Protein AF-A0A7C6BMB3-F1 (afdb_monomer)

pLDDT: mean 80.79, std 17.86, range [23.14, 98.81]

Mean predicted aligned error: 20.54 Å

Foldseek 3Di:
DDDDDDDDDDDDDDDDDDDDPPPVPVDQDDQAKKWWDKDKPDPQFDFPTWIWGADPSWIKIWTKTPDPQWAWKAFDDQVVVVVDDPVRTWGFPDDDDDIGITIHTDDDAQFWTWMWTAGNVVRGTDIMTMHTHPVGIDGPDPDDPDDPAPCDDFAKWWWDKDKPDPQFDFPTWIWGADPNWIKIWTKTAQDQFQWKAQAAQVVVVVDDPVRTHGFDADPRGITIDMDTDDDAPDFGWMWTAHPVVRGIHIMTIHTHPVRGDGPPDPQPKAKAKDWDDVPKGKDWPDADLQAQKTKIWIQDLFWAWKDFPLAIWGFPCNPGTGITTDNALEQAKTKMWIWGPPDPDIDIIIMIMGIYRPPDNRVVVVPPPDDDDPDDDDQLDPDDDDWPPWAWDAWDDDDQARQWTWTATPPGWIWIAGSSGAIEIEDEPPDDDDPDGDPRYHYAYPDQQDEEEQVLLCCQLCVQLVNNRSYQEYQDDLVRDPDVVQNVCPVVNSYYYQHHLQDGNVVCCVVSPHQEYEAEPVNVVRVVSVVVCVVVSRYYHYDPLQVRLELLNVLLCSCVSCSNNVRNVSSVVLSVVLVVLLVPDDADLVLAFEEEEWAADPVLWIKGAACSHNVVNLCVSLNYDYQDHPHAPDPDRIHTDHPVVCCVRFQAGLAYEYECLVPPDQQALVSVCVSDVSNCSRPCSVVQRYKYFDNCPSNPSSCSSVQSNQSNCSSVVVDDDDPPHRIGRHHNDDD

Structure (mmCIF, N/CA/C/O backbone):
data_AF-A0A7C6BMB3-F1
#
_entry.id   AF-A0A7C6BMB3-F1
#
loop_
_atom_site.group_PDB
_atom_site.id
_atom_site.type_symbol
_atom_site.label_atom_id
_atom_site.label_alt_id
_atom_site.label_comp_id
_atom_site.label_asym_id
_atom_site.label_entity_id
_atom_site.label_seq_id
_atom_site.pdbx_PDB_ins_code
_atom_site.Cartn_x
_atom_site.Cartn_y
_atom_site.Cartn_z
_atom_site.occupancy
_atom_site.B_iso_or_equiv
_atom_site.auth_seq_id
_atom_site.auth_comp_id
_atom_site.auth_asym_id
_atom_site.auth_atom_id
_atom_site.pdbx_PDB_model_num
ATOM 1 N N . MET A 1 1 ? -28.259 -31.050 83.936 1.00 32.69 1 MET A N 1
ATOM 2 C CA . MET A 1 1 ? -27.665 -31.861 82.839 1.00 32.69 1 MET A CA 1
ATOM 3 C C . MET A 1 1 ? -28.412 -31.561 81.533 1.00 32.69 1 MET A C 1
ATOM 5 O O . MET A 1 1 ? -29.322 -30.747 81.572 1.00 32.69 1 MET A O 1
ATOM 9 N N . LYS A 1 2 ? -27.996 -32.165 80.405 1.00 30.73 2 LYS A N 1
ATOM 10 C CA . LYS A 1 2 ? -28.611 -32.145 79.049 1.00 30.73 2 LYS A CA 1
ATOM 11 C C . LYS A 1 2 ? -30.163 -32.054 79.056 1.00 30.73 2 LYS A C 1
ATOM 13 O O . LYS A 1 2 ? -30.756 -32.706 79.904 1.00 30.73 2 LYS A O 1
ATOM 18 N N . ARG A 1 3 ? -30.868 -31.395 78.116 1.00 31.42 3 ARG A N 1
ATOM 19 C CA . ARG A 1 3 ? -30.521 -30.586 76.909 1.00 31.42 3 ARG A CA 1
ATOM 20 C C . ARG A 1 3 ? -31.785 -29.757 76.495 1.00 31.42 3 ARG A C 1
ATOM 22 O O . ARG A 1 3 ? -32.876 -30.196 76.823 1.00 31.42 3 ARG A O 1
ATOM 29 N N . ILE A 1 4 ? -31.679 -28.507 75.999 1.00 36.28 4 ILE A N 1
ATOM 30 C CA . ILE A 1 4 ? -31.835 -28.087 74.566 1.00 36.28 4 ILE A CA 1
ATOM 31 C C . ILE A 1 4 ? -33.203 -28.538 73.970 1.00 36.28 4 ILE A C 1
ATOM 33 O O . ILE A 1 4 ? -33.418 -29.740 73.905 1.00 36.28 4 ILE A O 1
ATOM 37 N N . ILE A 1 5 ? -34.157 -27.688 73.527 1.00 36.94 5 ILE A N 1
ATOM 38 C CA . ILE A 1 5 ? -34.093 -26.324 72.933 1.00 36.94 5 ILE A CA 1
ATOM 39 C C . ILE A 1 5 ? -35.246 -25.369 73.364 1.00 36.94 5 ILE A C 1
ATOM 41 O O . ILE A 1 5 ? -36.368 -25.799 73.607 1.00 36.94 5 ILE A O 1
ATOM 45 N N . SER A 1 6 ? -34.878 -24.080 73.421 1.00 30.98 6 SER A N 1
ATOM 46 C CA . SER A 1 6 ? -35.561 -22.768 73.273 1.00 30.98 6 SER A CA 1
ATOM 47 C C . SER A 1 6 ? -37.011 -22.692 72.727 1.00 30.98 6 SER A C 1
ATOM 49 O O . SER A 1 6 ? -37.382 -23.518 71.904 1.00 30.98 6 SER A O 1
ATOM 51 N N . LEU A 1 7 ? -37.907 -21.763 73.139 1.00 31.19 7 LEU A N 1
ATOM 52 C CA . LEU A 1 7 ? -37.835 -20.279 73.350 1.00 31.19 7 LEU A CA 1
ATOM 53 C C . LEU A 1 7 ? -37.748 -19.465 72.032 1.00 31.19 7 LEU A C 1
ATOM 55 O O . LEU A 1 7 ? -37.130 -19.958 71.096 1.00 31.19 7 LEU A O 1
ATOM 59 N N . PHE A 1 8 ? -38.266 -18.231 71.861 1.00 32.03 8 PHE A N 1
ATOM 60 C CA . PHE A 1 8 ? -39.056 -17.250 72.668 1.00 32.03 8 PHE A CA 1
ATOM 61 C C . PHE A 1 8 ? -40.354 -16.910 71.853 1.00 32.03 8 PHE A C 1
ATOM 63 O O . PHE A 1 8 ? -40.307 -16.989 70.631 1.00 32.03 8 PHE A O 1
ATOM 70 N N . ILE A 1 9 ? -41.577 -16.716 72.385 1.00 29.25 9 ILE A N 1
ATOM 71 C CA . ILE A 1 9 ? -42.137 -15.637 73.251 1.00 29.25 9 ILE A CA 1
ATOM 72 C C . ILE A 1 9 ? -42.203 -14.239 72.577 1.00 29.25 9 ILE A C 1
ATOM 74 O O . ILE A 1 9 ? -41.227 -13.860 71.946 1.00 29.25 9 ILE A O 1
ATOM 78 N N . VAL A 1 10 ? -43.212 -13.359 72.778 1.00 26.11 10 VAL A N 1
ATOM 79 C CA . VAL A 1 10 ? -44.688 -13.471 73.000 1.00 26.11 10 VAL A CA 1
ATOM 80 C C . VAL A 1 10 ? -45.307 -12.042 73.040 1.00 26.11 10 VAL A C 1
ATOM 82 O O . VAL A 1 10 ? -44.681 -11.158 73.618 1.00 26.11 10 VAL A O 1
ATOM 85 N N . LEU A 1 11 ? -46.541 -11.831 72.530 1.00 26.58 11 LEU A N 1
ATOM 86 C CA . LEU A 1 11 ? -47.339 -10.565 72.624 1.00 26.58 11 LEU A CA 1
ATOM 87 C C . LEU A 1 11 ? -46.630 -9.308 72.010 1.00 26.58 11 LEU A C 1
ATOM 89 O O . LEU A 1 11 ? -45.660 -9.503 71.288 1.00 26.58 11 LEU A O 1
ATOM 93 N N . THR A 1 12 ? -47.033 -8.016 72.074 1.00 26.86 12 THR A N 1
ATOM 94 C CA . THR A 1 12 ? -48.081 -7.156 72.730 1.00 26.86 12 THR A CA 1
ATOM 95 C C . THR A 1 12 ? -48.131 -5.811 71.922 1.00 26.86 12 THR A C 1
ATOM 97 O O . THR A 1 12 ? -47.086 -5.457 71.390 1.00 26.86 12 THR A O 1
ATOM 100 N N . ILE A 1 13 ? -49.168 -4.948 71.806 1.00 28.86 13 ILE A N 1
ATOM 101 C CA . ILE A 1 13 ? -50.623 -4.968 72.113 1.00 28.86 13 ILE A CA 1
ATOM 102 C C . ILE A 1 13 ? -51.363 -3.743 71.460 1.00 28.86 13 ILE A C 1
ATOM 104 O O . ILE A 1 13 ? -50.734 -2.712 71.270 1.00 28.86 13 ILE A O 1
ATOM 108 N N . LEU A 1 14 ? -52.690 -3.836 71.218 1.00 26.83 14 LEU A N 1
ATOM 109 C CA . LEU A 1 14 ? -53.714 -2.768 70.964 1.00 26.83 14 LEU A CA 1
ATOM 110 C C . LEU A 1 14 ? -53.643 -1.746 69.771 1.00 26.83 14 LEU A C 1
ATOM 112 O O . LEU A 1 14 ? -52.662 -1.055 69.555 1.00 26.83 14 LEU A O 1
ATOM 116 N N . PHE A 1 15 ? -54.848 -1.512 69.206 1.00 26.25 15 PHE A N 1
ATOM 117 C CA . PHE A 1 15 ? -55.476 -0.239 68.745 1.00 26.25 15 PHE A CA 1
ATOM 118 C C . PHE A 1 15 ? -55.151 0.479 67.411 1.00 26.25 15 PHE A C 1
ATOM 120 O O . PHE A 1 15 ? -54.058 0.984 67.195 1.00 26.25 15 PHE A O 1
ATOM 127 N N . SER A 1 16 ? -56.256 0.790 66.699 1.00 23.80 16 SER A N 1
ATOM 128 C CA . SER A 1 16 ? -56.461 1.915 65.752 1.00 23.80 16 SER A CA 1
ATOM 129 C C . SER A 1 16 ? -55.658 1.861 64.430 1.00 23.80 16 SER A C 1
ATOM 131 O O . SER A 1 16 ? -54.576 1.302 64.388 1.00 23.80 16 SER A O 1
ATOM 133 N N . LEU A 1 17 ? -56.114 2.366 63.278 1.00 26.75 17 LEU A N 1
ATOM 134 C CA . LEU A 1 17 ? -57.268 3.207 62.919 1.00 26.75 17 LEU A CA 1
ATOM 135 C C . LEU A 1 17 ? -58.179 2.510 61.882 1.00 26.75 17 LEU A C 1
ATOM 137 O O . LEU A 1 17 ? -57.882 1.416 61.411 1.00 26.75 17 LEU A O 1
ATOM 141 N N . GLY A 1 18 ? -59.308 3.133 61.531 1.00 30.89 18 GLY A N 1
ATOM 142 C CA . GLY A 1 18 ? -60.231 2.575 60.541 1.00 30.89 18 GLY A CA 1
ATOM 143 C C . GLY A 1 18 ? -59.732 2.717 59.101 1.00 30.89 18 GLY A C 1
ATOM 144 O O . GLY A 1 18 ? -59.406 3.819 58.666 1.00 30.89 18 GLY A O 1
ATOM 145 N N . THR A 1 19 ? -59.790 1.631 58.330 1.00 29.19 19 THR A N 1
ATOM 146 C CA . THR A 1 19 ? -60.031 1.727 56.889 1.00 29.19 19 THR A CA 1
ATOM 147 C C . THR A 1 19 ? -61.533 1.837 56.672 1.00 29.19 19 THR A C 1
ATOM 149 O O . THR A 1 19 ? -62.302 0.913 56.938 1.00 29.19 19 THR A O 1
ATOM 152 N N . SER A 1 20 ? -61.968 3.012 56.226 1.00 31.09 20 SER A N 1
ATOM 153 C CA . SER A 1 20 ? -63.324 3.214 55.734 1.00 31.09 20 SER A CA 1
ATOM 154 C C . SER A 1 20 ? -63.615 2.236 54.597 1.00 31.09 20 SER A C 1
ATOM 156 O O . SER A 1 20 ? -62.759 1.955 53.758 1.00 31.09 20 SER A O 1
ATOM 158 N N . SER A 1 21 ? -64.858 1.762 54.526 1.00 38.09 21 SER A N 1
ATOM 159 C CA . SER A 1 21 ? -65.383 1.168 53.304 1.00 38.09 21 SER A CA 1
ATOM 160 C C . SER A 1 21 ? -65.522 2.271 52.254 1.00 38.09 21 SER A C 1
ATOM 162 O O . SER A 1 21 ? -66.601 2.847 52.085 1.00 38.09 21 SER A O 1
ATOM 164 N N . SER A 1 22 ? -64.435 2.584 51.547 1.00 31.59 22 SER A N 1
ATOM 165 C CA . SER A 1 22 ? -64.579 3.187 50.235 1.00 31.59 22 SER A CA 1
ATOM 166 C C . SER A 1 22 ? -65.391 2.204 49.398 1.00 31.59 22 SER A C 1
ATOM 168 O O . SER A 1 22 ? -64.948 1.101 49.072 1.00 31.59 22 SER A O 1
ATOM 170 N N . LEU A 1 23 ? -66.601 2.616 49.013 1.00 34.31 23 LEU A N 1
ATOM 171 C CA . LEU A 1 23 ? -67.052 2.217 47.692 1.00 34.31 23 LEU A CA 1
ATOM 172 C C . LEU A 1 23 ? -65.936 2.691 46.767 1.00 34.31 23 LEU A C 1
ATOM 174 O O . LEU A 1 23 ? -65.651 3.889 46.727 1.00 34.31 23 LEU A O 1
ATOM 178 N N . ALA A 1 24 ? -65.289 1.765 46.064 1.00 34.16 24 ALA A N 1
ATOM 179 C CA . ALA A 1 24 ? -64.511 2.137 44.901 1.00 34.16 24 ALA A CA 1
ATOM 180 C C . ALA A 1 24 ? -65.512 2.743 43.911 1.00 34.16 24 ALA A C 1
ATOM 182 O O . ALA A 1 24 ? -66.200 2.022 43.185 1.00 34.16 24 ALA A O 1
ATOM 183 N N . THR A 1 25 ? -65.661 4.070 43.958 1.00 38.50 25 THR A N 1
ATOM 184 C CA . THR A 1 25 ? -66.314 4.858 42.918 1.00 38.50 25 THR A CA 1
ATOM 185 C C . THR A 1 25 ? -65.591 4.495 41.643 1.00 38.50 25 THR A C 1
ATOM 187 O O . THR A 1 25 ? -64.439 4.886 41.472 1.00 38.50 25 THR A O 1
ATOM 190 N N . GLN A 1 26 ? -66.222 3.639 40.838 1.00 51.94 26 GLN A N 1
ATOM 191 C CA . GLN A 1 26 ? -65.583 2.999 39.700 1.00 51.94 26 GLN A CA 1
ATOM 192 C C . GLN A 1 26 ? -65.244 4.104 38.708 1.00 51.94 26 GLN A C 1
ATOM 194 O O . GLN A 1 26 ? -66.130 4.623 38.030 1.00 51.94 26 GLN A O 1
ATOM 199 N N . GLN A 1 27 ? -63.987 4.540 38.761 1.00 59.84 27 GLN A N 1
ATOM 200 C CA . GLN A 1 27 ? -63.554 5.791 38.174 1.00 59.84 27 GLN A CA 1
ATOM 201 C C . GLN A 1 27 ? -63.644 5.621 36.665 1.00 59.84 27 GLN A C 1
ATOM 203 O O . GLN A 1 27 ? -62.890 4.849 36.073 1.00 59.84 27 GLN A O 1
ATOM 208 N N . VAL A 1 28 ? -64.642 6.277 36.069 1.00 65.25 28 VAL A N 1
ATOM 209 C CA . VAL A 1 28 ? -64.733 6.395 34.615 1.00 65.25 28 VAL A CA 1
ATOM 210 C C . VAL A 1 28 ? -63.390 6.977 34.166 1.00 65.25 28 VAL A C 1
ATOM 212 O O . VAL A 1 28 ? -62.941 7.936 34.805 1.00 65.25 28 VAL A O 1
ATOM 215 N N . PRO A 1 29 ? -62.718 6.391 33.157 1.00 70.00 29 PRO A N 1
ATOM 216 C CA . PRO A 1 29 ? -61.463 6.942 32.668 1.00 70.00 29 PRO A CA 1
ATOM 217 C C . PRO A 1 29 ? -61.650 8.402 32.254 1.00 70.00 29 PRO A C 1
ATOM 219 O O . PRO A 1 29 ? -62.771 8.843 31.988 1.00 70.00 29 PRO A O 1
ATOM 222 N N . GLU A 1 30 ? -60.559 9.155 32.217 1.00 72.69 30 GLU A N 1
ATOM 223 C CA . GLU A 1 30 ? -60.610 10.533 31.736 1.00 72.69 30 GLU A CA 1
ATOM 224 C C . GLU A 1 30 ? -61.002 10.566 30.245 1.00 72.69 30 GLU A C 1
ATOM 226 O O . GLU A 1 30 ? -61.014 9.541 29.558 1.00 72.69 30 GLU A O 1
ATOM 231 N N . ASP A 1 31 ? -61.402 11.735 29.744 1.00 72.75 31 ASP A N 1
ATOM 232 C CA . ASP A 1 31 ? -61.789 11.870 28.339 1.00 72.75 31 ASP A CA 1
ATOM 233 C C . ASP A 1 31 ? -60.580 11.558 27.439 1.00 72.75 31 ASP A C 1
ATOM 235 O O . ASP A 1 31 ? -59.529 12.187 27.544 1.00 72.75 31 ASP A O 1
ATOM 239 N N . GLY A 1 32 ? -60.723 10.568 26.557 1.00 63.53 32 GLY A N 1
ATOM 240 C CA . GLY A 1 32 ? -59.590 9.933 25.892 1.00 63.53 32 GLY A CA 1
ATOM 241 C C . GLY A 1 32 ? -59.992 8.788 24.964 1.00 63.53 32 GLY A C 1
ATOM 242 O O . GLY A 1 32 ? -61.173 8.467 24.792 1.00 63.53 32 GLY A O 1
ATOM 243 N N . LEU A 1 33 ? -58.994 8.159 24.351 1.00 67.38 33 LEU A N 1
ATOM 244 C CA . LEU A 1 33 ? -59.132 6.881 23.655 1.00 67.38 33 LEU A CA 1
ATOM 245 C C . LEU A 1 33 ? -58.235 5.864 24.370 1.00 67.38 33 LEU A C 1
ATOM 247 O O . LEU A 1 33 ? -57.186 6.229 24.888 1.00 67.38 33 LEU A O 1
ATOM 251 N N . TYR A 1 34 ? -58.658 4.605 24.452 1.00 76.25 34 TYR A N 1
ATOM 252 C CA . TYR A 1 34 ? -57.933 3.566 25.186 1.00 76.25 34 TYR A CA 1
ATOM 253 C C . TYR A 1 34 ? -58.026 2.220 24.468 1.00 76.25 34 TYR A C 1
ATOM 255 O O . TYR A 1 34 ? -59.109 1.867 24.009 1.00 76.25 34 TYR A O 1
ATOM 263 N N . SER A 1 35 ? -56.967 1.415 24.423 1.00 76.56 35 SER A N 1
ATOM 264 C CA . SER A 1 35 ? -57.102 -0.018 24.144 1.00 76.56 35 SER A CA 1
ATOM 265 C C . SER A 1 35 ? -57.599 -0.726 25.403 1.00 76.56 35 SER A C 1
ATOM 267 O O . SER A 1 35 ? -57.238 -0.370 26.528 1.00 76.56 35 SER A O 1
ATOM 269 N N . ILE A 1 36 ? -58.489 -1.709 25.230 1.00 82.94 36 ILE A N 1
ATOM 270 C CA . ILE A 1 36 ? -59.087 -2.438 26.353 1.00 82.94 36 ILE A CA 1
ATOM 271 C C . ILE A 1 36 ? -59.323 -3.916 26.025 1.00 82.94 36 ILE A C 1
ATOM 273 O O . ILE A 1 36 ? -59.853 -4.285 24.975 1.00 82.94 36 ILE A O 1
ATOM 277 N N . GLY A 1 37 ? -58.971 -4.791 26.965 1.00 83.00 37 GLY A N 1
ATOM 278 C CA . GLY A 1 37 ? -59.307 -6.208 26.915 1.00 83.00 37 GLY A CA 1
ATOM 279 C C . GLY A 1 37 ? -60.799 -6.437 27.162 1.00 83.00 37 GLY A C 1
ATOM 280 O O . GLY A 1 37 ? -61.356 -5.978 28.161 1.00 83.00 37 GLY A O 1
ATOM 281 N N . VAL A 1 38 ? -61.449 -7.192 26.272 1.00 88.56 38 VAL A N 1
ATOM 282 C CA . VAL A 1 38 ? -62.879 -7.523 26.380 1.00 88.56 38 VAL A CA 1
ATOM 283 C C . VAL A 1 38 ? -63.076 -9.029 26.413 1.00 88.56 38 VAL A C 1
ATOM 285 O O . VAL A 1 38 ? -62.710 -9.740 25.476 1.00 88.56 38 VAL A O 1
ATOM 288 N N . HIS A 1 39 ? -63.705 -9.524 27.477 1.00 89.00 39 HIS A N 1
ATOM 289 C CA . HIS A 1 39 ? -64.148 -10.911 27.550 1.00 89.00 39 HIS A CA 1
ATOM 290 C C . HIS A 1 39 ? -65.574 -11.035 27.001 1.00 89.00 39 HIS A C 1
ATOM 292 O O . HIS A 1 39 ? -66.431 -10.222 27.335 1.00 89.00 39 HIS A O 1
ATOM 298 N N . SER A 1 40 ? -65.851 -12.059 26.188 1.00 91.12 40 SER A N 1
ATOM 299 C CA . SER A 1 40 ? -67.199 -12.340 25.674 1.00 91.12 40 SER A CA 1
ATOM 300 C C . SER A 1 40 ? -67.718 -13.679 26.185 1.00 91.12 40 SER A C 1
ATOM 302 O O . SER A 1 40 ? -66.999 -14.678 26.152 1.00 91.12 40 SER A O 1
ATOM 304 N N . SER A 1 41 ? -68.996 -13.732 26.567 1.00 87.62 41 SER A N 1
ATOM 305 C CA . SER A 1 41 ? -69.677 -14.969 26.972 1.00 87.62 41 SER A CA 1
ATOM 306 C C . SER A 1 41 ? -69.816 -16.017 25.855 1.00 87.62 41 SER A C 1
ATOM 308 O O . SER A 1 41 ? -70.237 -17.143 26.119 1.00 87.62 41 SER A O 1
ATOM 310 N N . SER A 1 42 ? -69.449 -15.698 24.605 1.00 82.75 42 SER A N 1
ATOM 311 C CA . SER A 1 42 ? -69.482 -16.649 23.490 1.00 82.75 42 SER A CA 1
ATOM 312 C C . SER A 1 42 ? -68.189 -16.662 22.679 1.00 82.75 42 SER A C 1
ATOM 314 O O . SER A 1 42 ? -67.860 -15.701 21.990 1.00 82.75 42 SER A O 1
ATOM 316 N N . LYS A 1 43 ? -67.526 -17.826 22.624 1.00 75.62 43 LYS A N 1
ATOM 317 C CA . LYS A 1 43 ? -66.359 -18.075 21.750 1.00 75.62 43 LYS A CA 1
ATOM 318 C C . LYS A 1 43 ? -66.659 -17.897 20.248 1.00 75.62 43 LYS A C 1
ATOM 320 O O . LYS A 1 43 ? -65.730 -17.772 19.458 1.00 75.62 43 LYS A O 1
ATOM 325 N N . MET A 1 44 ? -67.938 -17.873 19.849 1.00 76.31 44 MET A N 1
ATOM 326 C CA . MET A 1 44 ? -68.374 -17.580 18.473 1.00 76.31 44 MET A CA 1
ATOM 327 C C . MET A 1 44 ? -68.551 -16.078 18.186 1.00 76.31 44 MET A C 1
ATOM 329 O O . MET A 1 44 ? -68.710 -15.698 17.029 1.00 76.31 44 MET A O 1
ATOM 333 N N . PHE A 1 45 ? -68.499 -15.222 19.209 1.00 84.38 45 PHE A N 1
ATOM 334 C CA . PHE A 1 45 ? -68.500 -13.763 19.092 1.00 84.38 45 PHE A CA 1
ATOM 335 C C . PHE A 1 45 ? -67.096 -13.230 19.405 1.00 84.38 45 PHE A C 1
ATOM 337 O O . PHE A 1 45 ? -66.857 -12.532 20.388 1.00 84.38 45 PHE A O 1
ATOM 344 N N . ARG A 1 46 ? -66.125 -13.652 18.588 1.00 82.31 46 ARG A N 1
ATOM 345 C CA . ARG A 1 46 ? -64.715 -13.323 18.796 1.00 82.31 46 ARG A CA 1
ATOM 346 C C . ARG A 1 46 ? -64.436 -11.874 18.398 1.00 82.31 46 ARG A C 1
ATOM 348 O O . ARG A 1 46 ? -64.304 -11.560 17.215 1.00 82.31 46 ARG A O 1
ATOM 355 N N . ILE A 1 47 ? -64.307 -11.027 19.411 1.00 86.88 47 ILE A N 1
ATOM 356 C CA . ILE A 1 47 ? -63.665 -9.716 19.318 1.00 86.88 47 ILE A CA 1
ATOM 357 C C . ILE A 1 47 ? -62.155 -9.952 19.131 1.00 86.88 47 ILE A C 1
ATOM 359 O O . ILE A 1 47 ? -61.585 -10.845 19.764 1.00 86.88 47 ILE A O 1
ATOM 363 N N . THR A 1 48 ? -61.519 -9.213 18.224 1.00 80.06 48 THR A N 1
ATOM 364 C CA . THR A 1 48 ? -60.070 -9.288 17.936 1.00 80.06 48 THR A CA 1
ATOM 365 C C . THR A 1 48 ? -59.314 -8.023 18.309 1.00 80.06 48 THR A C 1
ATOM 367 O O . THR A 1 48 ? -58.121 -8.109 18.565 1.00 80.06 48 THR A O 1
ATOM 370 N N . ASN A 1 49 ? -59.998 -6.881 18.374 1.00 79.44 49 ASN A N 1
ATOM 371 C CA . ASN A 1 49 ? -59.504 -5.656 18.996 1.00 79.44 49 ASN A CA 1
ATOM 372 C C . ASN A 1 49 ? -60.701 -4.881 19.578 1.00 79.44 49 ASN A C 1
ATOM 374 O O . ASN A 1 49 ? -61.819 -4.997 19.064 1.00 79.44 49 ASN A O 1
ATOM 378 N N . CYS A 1 50 ? -60.480 -4.099 20.629 1.00 82.75 50 CYS A N 1
ATOM 379 C CA . CYS A 1 50 ? -61.450 -3.151 21.156 1.00 82.75 50 CYS A CA 1
ATOM 380 C C . CYS A 1 50 ? -60.742 -1.879 21.614 1.00 82.75 50 CYS A C 1
ATOM 382 O O . CYS A 1 50 ? -59.861 -1.935 22.472 1.00 82.75 50 CYS A O 1
ATOM 384 N N . LEU A 1 51 ? -61.206 -0.740 21.105 1.00 81.50 51 LEU A N 1
ATOM 385 C CA . LEU A 1 51 ? -60.881 0.564 21.674 1.00 81.50 51 LEU A CA 1
ATOM 386 C C . LEU A 1 51 ? -62.061 1.063 22.515 1.00 81.50 51 LEU A C 1
ATOM 388 O O . LEU A 1 51 ? -63.215 0.784 22.195 1.00 81.50 51 LEU A O 1
ATOM 392 N N . LEU A 1 52 ? -61.793 1.798 23.584 1.00 82.19 52 LEU A N 1
ATOM 393 C CA . LEU A 1 52 ? -62.767 2.497 24.405 1.00 82.19 52 LEU A CA 1
ATOM 394 C C . LEU A 1 52 ? -62.574 3.996 24.198 1.00 82.19 52 LEU A C 1
ATOM 396 O O . LEU A 1 52 ? -61.565 4.557 24.612 1.00 82.19 52 LEU A O 1
ATOM 400 N N . GLN A 1 53 ? -63.543 4.645 23.564 1.00 78.75 53 GLN A N 1
ATOM 401 C CA . GLN A 1 53 ? -63.601 6.099 23.491 1.00 78.75 53 GLN A CA 1
ATOM 402 C C . GLN A 1 53 ? -64.376 6.621 24.702 1.00 78.75 53 GLN A C 1
ATOM 404 O O . GLN A 1 53 ? -65.514 6.199 24.925 1.00 78.75 53 GLN A O 1
ATOM 409 N N . VAL A 1 54 ? -63.787 7.543 25.458 1.00 78.00 54 VAL A N 1
ATOM 410 C CA . VAL A 1 54 ? -64.448 8.253 26.558 1.00 78.00 54 VAL A CA 1
ATOM 411 C C . VAL A 1 54 ? -64.538 9.731 26.201 1.00 78.00 54 VAL A C 1
ATOM 413 O O . VAL A 1 54 ? -63.542 10.343 25.825 1.00 78.00 54 VAL A O 1
ATOM 416 N N . GLN A 1 55 ? -65.743 10.297 26.254 1.00 66.00 55 GLN A N 1
ATOM 417 C CA . GLN A 1 55 ? -65.965 11.714 25.972 1.00 66.00 55 GLN A CA 1
ATOM 418 C C . GLN A 1 55 ? -67.121 12.265 26.811 1.00 66.00 55 GLN A C 1
ATOM 420 O O . GLN A 1 55 ? -68.232 11.729 26.796 1.00 66.00 55 GLN A O 1
ATOM 425 N N . GLN A 1 56 ? -66.862 13.348 27.537 1.00 70.19 56 GLN A N 1
ATOM 426 C CA . GLN A 1 56 ? -67.719 13.945 28.559 1.00 70.19 56 GLN A CA 1
ATOM 427 C C . GLN A 1 56 ? -68.255 12.889 29.540 1.00 70.19 56 GLN A C 1
ATOM 429 O O . GLN A 1 56 ? -69.448 12.856 29.855 1.00 70.19 56 GLN A O 1
ATOM 434 N N . GLY A 1 57 ? -67.377 11.970 29.962 1.00 69.06 57 GLY A N 1
ATOM 435 C CA . GLY A 1 57 ? -67.705 10.845 30.848 1.00 69.06 57 GLY A CA 1
ATOM 436 C C . GLY A 1 57 ? -68.618 9.765 30.244 1.00 69.06 57 GLY A C 1
ATOM 437 O O . GLY A 1 57 ? -69.081 8.884 30.968 1.00 69.06 57 GLY A O 1
ATOM 438 N N . LYS A 1 58 ? -68.904 9.802 28.934 1.00 77.12 58 LYS A N 1
ATOM 439 C CA . LYS A 1 58 ? -69.656 8.755 28.218 1.00 77.12 58 LYS A CA 1
ATOM 440 C C . LYS A 1 58 ? -68.690 7.807 27.524 1.00 77.12 58 LYS A C 1
ATOM 442 O O . LYS A 1 58 ? -67.813 8.252 26.791 1.00 77.12 58 LYS A O 1
ATOM 447 N N . MET A 1 59 ? -68.890 6.504 27.706 1.00 87.50 59 MET A N 1
ATOM 448 C CA . MET A 1 59 ? -68.021 5.462 27.161 1.00 87.50 59 MET A CA 1
ATOM 449 C C . MET A 1 59 ? -68.634 4.800 25.917 1.00 87.50 59 MET A C 1
ATOM 451 O O . MET A 1 59 ? -69.805 4.419 25.912 1.00 87.50 59 MET A O 1
ATOM 455 N N . THR A 1 60 ? -67.838 4.622 24.863 1.00 88.25 60 THR A N 1
ATOM 456 C CA . THR A 1 60 ? -68.219 3.916 23.627 1.00 88.25 60 THR A CA 1
ATOM 457 C C . THR A 1 60 ? -67.139 2.911 23.243 1.00 88.25 60 THR A C 1
ATOM 459 O O . THR A 1 60 ? -65.997 3.284 22.985 1.00 88.25 60 THR A O 1
ATOM 462 N N . ALA A 1 61 ? -67.503 1.633 23.182 1.00 88.25 61 ALA A N 1
ATOM 463 C CA . ALA A 1 61 ? -66.620 0.547 22.783 1.00 88.25 61 ALA A CA 1
ATOM 464 C C . ALA A 1 61 ? -66.632 0.349 21.260 1.00 88.25 61 ALA A C 1
ATOM 466 O O . ALA A 1 61 ? -67.679 0.092 20.664 1.00 88.25 61 ALA A O 1
ATOM 467 N N . ILE A 1 62 ? -65.460 0.429 20.638 1.00 87.75 62 ILE A N 1
ATOM 468 C CA . ILE A 1 62 ? -65.212 0.225 19.210 1.00 87.75 62 ILE A CA 1
ATOM 469 C C . ILE A 1 62 ? -64.804 -1.243 19.001 1.00 87.75 62 ILE A C 1
ATOM 471 O O . ILE A 1 62 ? -63.628 -1.601 19.051 1.00 87.75 62 ILE A O 1
ATOM 475 N N . LEU A 1 63 ? -65.797 -2.118 18.831 1.00 87.12 63 LEU A N 1
ATOM 476 C CA . LEU A 1 63 ? -65.646 -3.574 18.784 1.00 87.12 63 LEU A CA 1
ATOM 477 C C . LEU A 1 63 ? -65.268 -4.068 17.385 1.00 87.12 63 LEU A C 1
ATOM 479 O O . LEU A 1 63 ? -66.113 -4.096 16.489 1.00 87.12 63 LEU A O 1
ATOM 483 N N . THR A 1 64 ? -64.037 -4.552 17.219 1.00 85.19 64 THR A N 1
ATOM 484 C CA . THR A 1 64 ? -63.569 -5.217 15.992 1.00 85.19 64 THR A CA 1
ATOM 485 C C . THR A 1 64 ? -63.825 -6.726 16.078 1.00 85.19 64 THR A C 1
ATOM 487 O O . THR A 1 64 ? -63.272 -7.391 16.956 1.00 85.19 64 THR A O 1
ATOM 490 N N . LEU A 1 65 ? -64.635 -7.298 15.178 1.00 82.38 65 LEU A N 1
ATOM 491 C CA . LEU A 1 65 ? -65.016 -8.720 15.182 1.00 82.38 65 LEU A CA 1
ATOM 492 C C . LEU A 1 65 ? -64.302 -9.545 14.101 1.00 82.38 65 LEU A C 1
ATOM 494 O O . LEU A 1 65 ? -64.231 -9.152 12.937 1.00 82.38 65 LEU A O 1
ATOM 498 N N . SER A 1 66 ? -63.925 -10.784 14.435 1.00 76.38 66 SER A N 1
ATOM 499 C CA . SER A 1 66 ? -63.306 -11.737 13.494 1.00 76.38 66 SER A CA 1
ATOM 500 C C . SER A 1 66 ? -64.280 -12.359 12.474 1.00 76.38 66 SER A C 1
ATOM 502 O O . SER A 1 66 ? -63.935 -13.345 11.818 1.00 76.38 66 SER A O 1
ATOM 504 N N . SER A 1 67 ? -65.533 -11.896 12.400 1.00 74.88 67 SER A N 1
ATOM 505 C CA . SER A 1 67 ? -66.607 -12.572 11.663 1.00 74.88 67 SER A CA 1
ATOM 506 C C . SER A 1 67 ? -67.631 -11.589 11.101 1.00 74.88 67 SER A C 1
ATOM 508 O O . SER A 1 67 ? -68.432 -11.015 11.838 1.00 74.88 67 SER A O 1
ATOM 510 N N . LYS A 1 68 ? -67.690 -11.494 9.767 1.00 80.12 68 LYS A N 1
ATOM 511 C CA . LYS A 1 68 ? -68.676 -10.688 9.020 1.00 80.12 68 LYS A CA 1
ATOM 512 C C . LYS A 1 68 ? -70.118 -11.236 9.077 1.00 80.12 68 LYS A C 1
ATOM 514 O O . LYS A 1 68 ? -71.025 -10.686 8.455 1.00 80.12 68 LYS A O 1
ATOM 519 N N . ASN A 1 69 ? -70.339 -12.336 9.806 1.00 81.69 69 ASN A N 1
ATOM 520 C CA . ASN A 1 69 ? -71.641 -12.999 9.946 1.00 81.69 69 ASN A CA 1
ATOM 521 C C . ASN A 1 69 ? -72.573 -12.323 10.964 1.00 81.69 69 ASN A C 1
ATOM 523 O O . ASN A 1 69 ? -73.714 -12.765 11.110 1.00 81.69 69 ASN A O 1
ATOM 527 N N . TYR A 1 70 ? -72.112 -11.287 11.667 1.00 85.81 70 TYR A N 1
ATOM 528 C CA . TYR A 1 70 ? -72.954 -10.413 12.483 1.00 85.81 70 TYR A CA 1
ATOM 529 C C . TYR A 1 70 ? -73.280 -9.143 11.691 1.00 85.81 70 TYR A C 1
ATOM 531 O O . TYR A 1 70 ? -72.406 -8.582 11.037 1.00 85.81 70 TYR A O 1
ATOM 539 N N . GLY A 1 71 ? -74.553 -8.749 11.659 1.00 83.12 71 GLY A N 1
ATOM 540 C CA . GLY A 1 71 ? -75.045 -7.655 10.813 1.00 83.12 71 GLY A CA 1
ATOM 541 C C . GLY A 1 71 ? -75.435 -6.394 11.558 1.00 83.12 71 GLY A C 1
ATOM 542 O O . GLY A 1 71 ? -75.299 -5.317 10.991 1.00 83.12 71 GLY A O 1
ATOM 543 N N . TYR A 1 72 ? -75.875 -6.542 12.803 1.00 91.06 72 TYR A N 1
ATOM 544 C CA . TYR A 1 72 ? -76.201 -5.448 13.706 1.00 91.06 72 TYR A CA 1
ATOM 545 C C . TYR A 1 72 ? -75.873 -5.868 15.136 1.00 91.06 72 TYR A C 1
ATOM 547 O O . TYR A 1 72 ? -75.985 -7.055 15.465 1.00 91.06 72 TYR A O 1
ATOM 555 N N . LEU A 1 73 ? -75.510 -4.905 15.977 1.00 93.81 73 LEU A N 1
ATOM 556 C CA . LEU A 1 73 ? -75.496 -5.050 17.433 1.00 93.81 73 LEU A CA 1
ATOM 557 C C . LEU A 1 73 ? -76.579 -4.156 18.048 1.00 93.81 73 LEU A C 1
ATOM 559 O O . LEU A 1 73 ? -77.018 -3.186 17.431 1.00 93.81 73 LEU A O 1
ATOM 563 N N . TYR A 1 74 ? -77.001 -4.464 19.267 1.00 93.50 74 TYR A N 1
ATOM 564 C CA . TYR A 1 74 ? -77.892 -3.614 20.052 1.00 93.50 74 TYR A CA 1
ATOM 565 C C . TYR A 1 74 ? -77.460 -3.643 21.529 1.00 93.50 74 TYR A C 1
ATOM 567 O O . TYR A 1 74 ? -77.218 -4.734 22.045 1.00 93.50 74 TYR A O 1
ATOM 575 N N . PRO A 1 75 ? -77.325 -2.491 22.215 1.00 90.44 75 PRO A N 1
ATOM 576 C CA . PRO A 1 75 ? -76.947 -2.440 23.625 1.00 90.44 75 PRO A CA 1
ATOM 577 C C . PRO A 1 75 ? -78.171 -2.753 24.502 1.00 90.44 75 PRO A C 1
ATOM 579 O O . PRO A 1 75 ? -79.069 -1.926 24.663 1.00 90.44 75 PRO A O 1
ATOM 582 N N . GLY A 1 76 ? -78.216 -3.966 25.047 1.00 88.81 76 GLY A N 1
ATOM 583 C CA . GLY A 1 76 ? -79.365 -4.539 25.750 1.00 88.81 76 GLY A CA 1
ATOM 584 C C . GLY A 1 76 ? -79.719 -5.945 25.258 1.00 88.81 76 GLY A C 1
ATOM 585 O O . GLY A 1 76 ? -79.057 -6.498 24.378 1.00 88.81 76 GLY A O 1
ATOM 586 N N . THR A 1 77 ? -80.778 -6.507 25.840 1.00 92.00 77 THR A N 1
ATOM 587 C CA . THR A 1 77 ? -81.242 -7.885 25.593 1.00 92.00 77 THR A CA 1
ATOM 588 C C . THR A 1 77 ? -81.794 -8.105 24.183 1.00 92.00 77 THR A C 1
ATOM 590 O O . THR A 1 77 ? -82.262 -7.171 23.525 1.00 92.00 77 THR A O 1
ATOM 593 N N . VAL A 1 78 ? -81.860 -9.370 23.753 1.00 92.19 78 VAL A N 1
ATOM 594 C CA . VAL A 1 78 ? -82.542 -9.788 22.510 1.00 92.19 78 VAL A CA 1
ATOM 595 C C . VAL A 1 78 ? -83.974 -9.243 22.429 1.00 92.19 78 VAL A C 1
ATOM 597 O O . VAL A 1 78 ? -84.352 -8.658 21.418 1.00 92.19 78 VAL A O 1
ATOM 600 N N . THR A 1 79 ? -84.752 -9.363 23.508 1.00 90.50 79 THR A N 1
ATOM 601 C CA . THR A 1 79 ? -86.151 -8.900 23.562 1.00 90.50 79 THR A CA 1
ATOM 602 C C . THR A 1 79 ? -86.277 -7.390 23.348 1.00 90.50 79 THR A C 1
ATOM 604 O O . THR A 1 79 ? -87.242 -6.926 22.744 1.00 90.50 79 THR A O 1
ATOM 607 N N . GLN A 1 80 ? -85.305 -6.608 23.828 1.00 91.38 80 GLN A N 1
ATOM 608 C CA . GLN A 1 80 ? -85.262 -5.163 23.597 1.00 91.38 80 GLN A CA 1
ATOM 609 C C . GLN A 1 80 ? -84.832 -4.839 22.162 1.00 91.38 80 GLN A C 1
ATOM 611 O O . GLN A 1 80 ? -85.397 -3.928 21.567 1.00 91.38 80 GLN A O 1
ATOM 616 N N . ALA A 1 81 ? -83.897 -5.600 21.589 1.00 90.94 81 ALA A N 1
ATOM 617 C CA . ALA A 1 81 ? -83.437 -5.420 20.213 1.00 90.94 81 ALA A CA 1
ATOM 618 C C . ALA A 1 81 ? -84.541 -5.703 19.173 1.00 90.94 81 ALA A C 1
ATOM 620 O O . ALA A 1 81 ? -84.702 -4.931 18.230 1.00 90.94 81 ALA A O 1
ATOM 621 N N . ASP A 1 82 ? -85.344 -6.756 19.373 1.00 88.75 82 ASP A N 1
ATOM 622 C CA . ASP A 1 82 ? -86.504 -7.075 18.522 1.00 88.75 82 ASP A CA 1
ATOM 623 C C . ASP A 1 82 ? -87.655 -6.061 18.660 1.00 88.75 82 ASP A C 1
ATOM 625 O O . ASP A 1 82 ? -88.388 -5.826 17.700 1.00 88.75 82 ASP A O 1
ATOM 629 N N . ALA A 1 83 ? -87.809 -5.430 19.829 1.00 89.38 83 ALA A N 1
ATOM 630 C CA . ALA A 1 83 ? -88.799 -4.372 20.052 1.00 89.38 83 ALA A CA 1
ATOM 631 C C . ALA A 1 83 ? -88.322 -2.971 19.609 1.00 89.38 83 ALA A C 1
ATOM 633 O O . ALA A 1 83 ? -89.139 -2.058 19.470 1.00 89.38 83 ALA A O 1
ATOM 634 N N . ALA A 1 84 ? -87.015 -2.775 19.410 1.00 88.75 84 ALA A N 1
ATOM 635 C CA . ALA A 1 84 ? -86.428 -1.484 19.067 1.00 88.75 84 ALA A CA 1
ATOM 636 C C . ALA A 1 84 ? -86.578 -1.154 17.569 1.00 88.75 84 ALA A C 1
ATOM 638 O O . ALA A 1 84 ? -86.406 -2.031 16.716 1.00 88.75 84 ALA A O 1
ATOM 639 N N . PRO A 1 85 ? -86.826 0.120 17.206 1.00 85.62 85 PRO A N 1
ATOM 640 C CA . PRO A 1 85 ? -86.898 0.528 15.810 1.00 85.62 85 PRO A CA 1
ATOM 641 C C . PRO A 1 85 ? -85.539 0.356 15.116 1.00 85.62 85 PRO A C 1
ATOM 643 O O . PRO A 1 85 ? -84.475 0.512 15.716 1.00 85.62 85 PRO A O 1
ATOM 646 N N . ARG A 1 86 ? -85.567 0.055 13.813 1.00 80.94 86 ARG A N 1
ATOM 647 C CA . ARG A 1 86 ? -84.384 -0.364 13.034 1.00 80.94 86 ARG A CA 1
ATOM 648 C C . ARG A 1 86 ? -83.251 0.673 12.967 1.00 80.94 86 ARG A C 1
ATOM 650 O O . ARG A 1 86 ? -82.121 0.301 12.679 1.00 80.94 86 ARG A O 1
ATOM 657 N N . ASN A 1 87 ? -83.524 1.948 13.242 1.00 80.38 87 ASN A N 1
ATOM 658 C CA . ASN A 1 87 ? -82.509 3.005 13.348 1.00 80.38 87 ASN A CA 1
ATOM 659 C C . ASN A 1 87 ? -81.761 3.018 14.698 1.00 80.38 87 ASN A C 1
ATOM 661 O O . ASN A 1 87 ? -80.733 3.677 14.804 1.00 80.38 87 ASN A O 1
ATOM 665 N N . SER A 1 88 ? -82.244 2.293 15.711 1.00 81.94 88 SER A N 1
ATOM 666 C CA . SER A 1 88 ? -81.538 2.047 16.979 1.00 81.94 88 SER A CA 1
ATOM 667 C C . SER A 1 88 ? -80.649 0.796 16.939 1.00 81.94 88 SER A C 1
ATOM 669 O O . SER A 1 88 ? -79.963 0.499 17.913 1.00 81.94 88 SER A O 1
ATOM 671 N N . TRP A 1 89 ? -80.659 0.045 15.833 1.00 90.25 89 TRP A N 1
ATOM 672 C CA . TRP A 1 89 ? -79.786 -1.109 15.621 1.00 90.25 89 TRP A CA 1
ATOM 673 C C . TRP A 1 89 ? -78.442 -0.618 15.075 1.00 90.25 89 TRP A C 1
ATOM 675 O O . TRP A 1 89 ? -78.408 0.050 14.045 1.00 90.25 89 TRP A O 1
ATOM 685 N N . ILE A 1 90 ? -77.336 -0.966 15.728 1.00 91.44 90 ILE A N 1
ATOM 686 C CA . ILE A 1 90 ? -75.992 -0.477 15.393 1.00 91.44 90 ILE A CA 1
ATOM 687 C C . ILE A 1 90 ? -75.450 -1.281 14.198 1.00 91.44 90 ILE A C 1
ATOM 689 O O . ILE A 1 90 ? -75.188 -2.478 14.364 1.00 91.44 90 ILE A O 1
ATOM 693 N N . PRO A 1 91 ? -75.280 -0.688 13.000 1.00 86.81 91 PRO A N 1
ATOM 694 C CA . PRO A 1 91 ? -74.628 -1.351 11.871 1.00 86.81 91 PRO A CA 1
ATOM 695 C C . PRO A 1 91 ? -73.101 -1.408 12.077 1.00 86.81 91 PRO A C 1
ATOM 697 O O . PRO A 1 91 ? -72.571 -0.691 12.929 1.00 86.81 91 PRO A O 1
ATOM 700 N N . PRO A 1 92 ? -72.363 -2.210 11.288 1.00 83.69 92 PRO A N 1
ATOM 701 C CA . PRO A 1 92 ? -70.932 -1.986 11.128 1.00 83.69 92 PRO A CA 1
ATOM 702 C C . PRO A 1 92 ? -70.701 -0.649 10.401 1.00 83.69 92 PRO A C 1
ATOM 704 O O . PRO A 1 92 ? -71.458 -0.318 9.488 1.00 83.69 92 PRO A O 1
ATOM 707 N N . GLU A 1 93 ? -69.678 0.116 10.791 1.00 71.75 93 GLU A N 1
ATOM 708 C CA . GLU A 1 93 ? -69.483 1.491 10.282 1.00 71.75 93 GLU A CA 1
ATOM 709 C C . GLU A 1 93 ? -68.991 1.576 8.827 1.00 71.75 93 GLU A C 1
ATOM 711 O O . GLU A 1 93 ? -69.261 2.570 8.159 1.00 71.75 93 GLU A O 1
ATOM 716 N N . ASP A 1 94 ? -68.337 0.535 8.303 1.00 52.19 94 ASP A N 1
ATOM 717 C CA . ASP A 1 94 ? -68.017 0.413 6.875 1.00 52.19 94 ASP A CA 1
ATOM 718 C C . ASP A 1 94 ? -68.254 -1.033 6.393 1.00 52.19 94 ASP A C 1
ATOM 720 O O . ASP A 1 94 ? -68.224 -2.005 7.155 1.00 52.19 94 ASP A O 1
ATOM 724 N N . SER A 1 95 ? -68.531 -1.171 5.101 1.00 48.00 95 SER A N 1
ATOM 725 C CA . SER A 1 95 ? -68.792 -2.417 4.383 1.00 48.00 95 SER A CA 1
ATOM 726 C C . SER A 1 95 ? -67.823 -2.676 3.218 1.00 48.00 95 SER A C 1
ATOM 728 O O . SER A 1 95 ? -67.896 -3.747 2.614 1.00 48.00 95 SER A O 1
ATOM 730 N N . SER A 1 96 ? -66.906 -1.744 2.931 1.00 43.59 96 SER A N 1
ATOM 731 C CA . SER A 1 96 ? -66.044 -1.726 1.741 1.00 43.59 96 SER A CA 1
ATOM 732 C C . SER A 1 96 ? -64.850 -2.698 1.769 1.00 43.59 96 SER A C 1
ATOM 734 O O . SER A 1 96 ? -64.492 -3.235 0.722 1.00 43.59 96 SER A O 1
ATOM 736 N N . GLN A 1 97 ? -64.245 -2.981 2.935 1.00 40.22 97 GLN A N 1
ATOM 737 C CA . GLN A 1 97 ? -63.057 -3.853 3.047 1.00 40.22 97 GLN A CA 1
ATOM 738 C C . GLN A 1 97 ? -63.116 -4.895 4.198 1.00 40.22 97 GLN A C 1
ATOM 740 O O . GLN A 1 97 ? -64.174 -5.415 4.559 1.00 40.22 97 GLN A O 1
ATOM 745 N N . SER A 1 98 ? -61.959 -5.378 4.665 1.00 48.03 98 SER A N 1
ATOM 746 C CA . SER A 1 98 ? -61.752 -6.722 5.235 1.00 48.03 98 SER A CA 1
ATOM 747 C C . SER A 1 98 ? -62.285 -6.967 6.651 1.00 48.03 98 SER A C 1
ATOM 749 O O . SER A 1 98 ? -62.455 -8.128 7.026 1.00 48.03 98 SER A O 1
ATOM 751 N N . VAL A 1 99 ? -62.587 -5.923 7.420 1.00 54.91 99 VAL A N 1
ATOM 752 C CA . VAL A 1 99 ? -62.804 -5.982 8.878 1.00 54.91 99 VAL A CA 1
ATOM 753 C C . VAL A 1 99 ? -64.224 -5.517 9.234 1.00 54.91 99 VAL A C 1
ATOM 755 O O . VAL A 1 99 ? -64.799 -4.721 8.502 1.00 54.91 99 VAL A O 1
ATOM 758 N N . TYR A 1 100 ? -64.823 -6.049 10.308 1.00 68.88 100 TYR A N 1
ATOM 759 C CA . TYR A 1 100 ? -66.169 -5.673 10.772 1.00 68.88 100 TYR A CA 1
ATOM 760 C C . TYR A 1 100 ? -66.100 -5.021 12.154 1.00 68.88 100 TYR A C 1
ATOM 762 O O . TYR A 1 100 ? -65.797 -5.700 13.136 1.00 68.88 100 TYR A O 1
ATOM 770 N N . THR A 1 101 ? -66.411 -3.726 12.215 1.00 80.56 101 THR A N 1
ATOM 771 C CA . THR A 1 101 ? -66.263 -2.894 13.417 1.00 80.56 101 THR A CA 1
ATOM 772 C C . THR A 1 101 ? -67.579 -2.209 13.775 1.00 80.56 101 THR A C 1
ATOM 774 O O . THR A 1 101 ? -68.253 -1.679 12.894 1.00 80.56 101 THR A O 1
ATOM 777 N N . PHE A 1 102 ? -67.943 -2.228 15.059 1.00 86.19 102 PHE A N 1
ATOM 778 C CA . PHE A 1 102 ? -69.188 -1.666 15.596 1.00 86.19 102 PHE A CA 1
ATOM 779 C C . PHE A 1 102 ? -68.897 -0.755 16.794 1.00 86.19 102 PHE A C 1
ATOM 781 O O . PHE A 1 102 ? -68.172 -1.166 17.699 1.00 86.19 102 PHE A O 1
ATOM 788 N N . ARG A 1 103 ? -69.517 0.428 16.866 1.00 87.56 103 ARG A N 1
ATOM 789 C CA . ARG A 1 103 ? -69.431 1.315 18.041 1.00 87.56 103 ARG A CA 1
ATOM 790 C C . ARG A 1 103 ? -70.640 1.147 18.946 1.00 87.56 103 ARG A C 1
ATOM 792 O O . ARG A 1 103 ? -71.734 1.596 18.622 1.00 87.56 103 ARG A O 1
ATOM 799 N N . VAL A 1 104 ? -70.431 0.486 20.080 1.00 89.88 104 VAL A N 1
ATOM 800 C CA . VAL A 1 104 ? -71.464 0.174 21.073 1.00 89.88 104 VAL A CA 1
ATOM 801 C C . VAL A 1 104 ? -71.294 1.094 22.286 1.00 89.88 104 VAL A C 1
ATOM 803 O O . VAL A 1 104 ? -70.237 1.053 22.917 1.00 89.88 104 VAL A O 1
ATOM 806 N N . PRO A 1 105 ? -72.289 1.925 22.648 1.00 87.25 105 PRO A N 1
ATOM 807 C CA . PRO A 1 105 ? -72.229 2.706 23.879 1.00 87.25 105 PRO A CA 1
ATOM 808 C C . PRO A 1 105 ? -72.288 1.763 25.088 1.00 87.25 105 PRO A C 1
ATOM 810 O O . PRO A 1 105 ? -73.111 0.847 25.118 1.00 87.25 105 PRO A O 1
ATOM 813 N N . ILE A 1 106 ? -71.432 1.988 26.086 1.00 88.31 106 ILE A N 1
ATOM 814 C CA . ILE A 1 106 ? -71.401 1.200 27.326 1.00 88.31 106 ILE A CA 1
ATOM 815 C C . ILE A 1 106 ? -71.482 2.110 28.552 1.00 88.31 106 ILE A C 1
ATOM 817 O O . ILE A 1 106 ? -71.053 3.260 28.528 1.00 88.31 106 ILE A O 1
ATOM 821 N N . SER A 1 107 ? -72.051 1.596 29.639 1.00 80.62 107 SER A N 1
ATOM 822 C CA . SER A 1 107 ? -72.310 2.361 30.866 1.00 80.62 107 SER A CA 1
ATOM 823 C C . SER A 1 107 ? -71.401 1.991 32.040 1.00 80.62 107 SER A C 1
ATOM 825 O O . SER A 1 107 ? -71.423 2.679 33.058 1.00 80.62 107 SER A O 1
ATOM 827 N N . VAL A 1 108 ? -70.627 0.905 31.939 1.00 87.69 108 VAL A N 1
ATOM 828 C CA . VAL A 1 108 ? -69.850 0.357 33.058 1.00 87.69 108 VAL A CA 1
ATOM 829 C C . VAL A 1 108 ? -68.696 -0.528 32.569 1.00 87.69 108 VAL A C 1
ATOM 831 O O . VAL A 1 108 ? -68.794 -1.149 31.511 1.00 87.69 108 VAL A O 1
ATOM 834 N N . LEU A 1 109 ? -67.618 -0.594 33.355 1.00 88.38 109 LEU A N 1
ATOM 835 C CA . LEU A 1 109 ? -66.482 -1.506 33.168 1.00 88.38 109 LEU A CA 1
ATOM 836 C C . LEU A 1 109 ? -66.544 -2.662 34.186 1.00 88.38 109 LEU A C 1
ATOM 838 O O . LEU A 1 109 ? -67.341 -2.634 35.126 1.00 88.38 109 LEU A O 1
ATOM 842 N N . ASP A 1 110 ? -65.721 -3.694 34.005 1.00 87.19 110 ASP A N 1
ATOM 843 C CA . ASP A 1 110 ? -65.510 -4.856 34.899 1.00 87.19 110 ASP A CA 1
ATOM 844 C C . ASP A 1 110 ? -66.752 -5.697 35.247 1.00 87.19 110 ASP A C 1
ATOM 846 O O . ASP A 1 110 ? -66.668 -6.679 35.985 1.00 87.19 110 ASP A O 1
ATOM 850 N N . LYS A 1 111 ? -67.911 -5.346 34.692 1.00 89.25 111 LYS A N 1
ATOM 851 C CA . LYS A 1 111 ? -69.196 -6.021 34.872 1.00 89.25 111 LYS A CA 1
ATOM 852 C C . LYS A 1 111 ? -69.737 -6.451 33.504 1.00 89.25 111 LYS A C 1
ATOM 854 O O . LYS A 1 111 ? -69.461 -5.769 32.516 1.00 89.25 111 LYS A O 1
ATOM 859 N N . PRO A 1 112 ? -70.501 -7.553 33.423 1.00 89.44 112 PRO A N 1
ATOM 860 C CA . PRO A 1 112 ? -71.126 -7.974 32.174 1.00 89.44 112 PRO A CA 1
ATOM 861 C C . PRO A 1 112 ? -72.116 -6.920 31.653 1.00 89.44 112 PRO A C 1
ATOM 863 O O . PRO A 1 112 ? -73.066 -6.564 32.347 1.00 89.44 112 PRO A O 1
ATOM 866 N N . VAL A 1 113 ? -71.906 -6.455 30.423 1.00 90.81 113 VAL A N 1
ATOM 867 C CA . VAL A 1 113 ? -72.827 -5.596 29.664 1.00 90.81 113 VAL A CA 1
ATOM 868 C C . VAL A 1 113 ? -73.540 -6.447 28.618 1.00 90.81 113 VAL A C 1
ATOM 870 O O . VAL A 1 113 ? -72.893 -7.194 27.881 1.00 90.81 113 VAL A O 1
ATOM 873 N N . GLU A 1 114 ? -74.866 -6.348 28.549 1.00 93.75 114 GLU A N 1
ATOM 874 C CA . GLU A 1 114 ? -75.686 -7.107 27.600 1.00 93.75 114 GLU A CA 1
ATOM 875 C C . GLU A 1 114 ? -75.667 -6.465 26.208 1.00 93.75 114 GLU A C 1
ATOM 877 O O . GLU A 1 114 ? -75.851 -5.256 26.059 1.00 93.75 114 GLU A O 1
ATOM 882 N N . VAL A 1 115 ? -75.410 -7.280 25.184 1.00 93.75 115 VAL A N 1
ATOM 883 C CA . VAL A 1 115 ? -75.349 -6.861 23.780 1.00 93.75 115 VAL A CA 1
ATOM 884 C C . VAL A 1 115 ? -75.975 -7.942 22.902 1.00 93.75 115 VAL A C 1
ATOM 886 O O . VAL A 1 115 ? -75.363 -8.980 22.641 1.00 93.75 115 VAL A O 1
ATOM 889 N N . ALA A 1 116 ? -77.173 -7.703 22.382 1.00 94.12 116 ALA A N 1
ATOM 890 C CA . ALA A 1 116 ? -77.753 -8.573 21.369 1.00 94.12 116 ALA A CA 1
ATOM 891 C C . ALA A 1 116 ? -76.965 -8.455 20.049 1.00 94.12 116 ALA A C 1
ATOM 893 O O . ALA A 1 116 ? -76.659 -7.358 19.578 1.00 94.12 116 ALA A O 1
ATOM 894 N N . ALA A 1 117 ? -76.648 -9.592 19.420 1.00 93.62 117 ALA A N 1
ATOM 895 C CA . ALA A 1 117 ? -75.918 -9.655 18.150 1.00 93.62 117 ALA A CA 1
ATOM 896 C C . ALA A 1 117 ? -76.727 -10.360 17.045 1.00 93.62 117 ALA A C 1
ATOM 898 O O . ALA A 1 117 ? -76.950 -11.573 17.109 1.00 93.62 117 ALA A O 1
ATOM 899 N N . TRP A 1 118 ? -77.146 -9.623 16.010 1.00 92.31 118 TRP A N 1
ATOM 900 C CA . TRP A 1 118 ? -77.927 -10.151 14.884 1.00 92.31 118 TRP A CA 1
ATOM 901 C C . TRP A 1 118 ? -77.036 -10.950 13.942 1.00 92.31 118 TRP A C 1
ATOM 903 O O . TRP A 1 118 ? -76.119 -10.394 13.331 1.00 92.31 118 TRP A O 1
ATOM 913 N N . SER A 1 119 ? -77.299 -12.245 13.768 1.00 89.06 119 SER A N 1
ATOM 914 C CA . SER A 1 119 ? -76.570 -13.051 12.790 1.00 89.06 119 SER A CA 1
ATOM 915 C C . SER A 1 119 ? -77.201 -12.951 11.404 1.00 89.06 119 SER A C 1
ATOM 917 O O . SER A 1 119 ? -78.345 -13.350 11.215 1.00 89.06 119 SER A O 1
ATOM 919 N N . LYS A 1 120 ? -76.415 -12.534 10.404 1.00 85.38 120 LYS A N 1
ATOM 920 C CA . LYS A 1 120 ? -76.794 -12.595 8.982 1.00 85.38 120 LYS A CA 1
ATOM 921 C C . LYS A 1 120 ? -77.003 -14.031 8.487 1.00 85.38 120 LYS A C 1
ATOM 923 O O . LYS A 1 120 ? -77.763 -14.242 7.559 1.00 85.38 120 LYS A O 1
ATOM 928 N N . LYS A 1 121 ? -76.319 -15.017 9.088 1.00 86.06 121 LYS A N 1
ATOM 929 C CA . LYS A 1 121 ? -76.378 -16.426 8.656 1.00 86.06 121 LYS A CA 1
ATOM 930 C C . LYS A 1 121 ? -77.636 -17.156 9.143 1.00 86.06 121 LYS A C 1
ATOM 932 O O . LYS A 1 121 ? -78.087 -18.092 8.492 1.00 86.06 121 LYS A O 1
ATOM 937 N N . TYR A 1 122 ? -78.152 -16.775 10.311 1.00 86.38 122 TYR A N 1
ATOM 938 C CA . TYR A 1 122 ? -79.276 -17.454 10.970 1.00 86.38 122 TYR A CA 1
ATOM 939 C C . TYR A 1 122 ? -80.488 -16.537 11.191 1.00 86.38 122 TYR A C 1
ATOM 941 O O . TYR A 1 122 ? -81.405 -16.928 11.906 1.00 86.38 122 TYR A O 1
ATOM 949 N N . GLU A 1 123 ? -80.439 -15.326 10.625 1.00 89.50 123 GLU A N 1
ATOM 950 C CA . GLU A 1 123 ? -81.489 -14.296 10.597 1.00 89.50 123 GLU A CA 1
ATOM 951 C C . GLU A 1 123 ? -82.229 -14.114 11.929 1.00 89.50 123 GLU A C 1
ATOM 953 O O . GLU A 1 123 ? -83.454 -14.064 11.997 1.00 89.50 123 GLU A O 1
ATOM 958 N N . LYS A 1 124 ? -81.443 -14.034 13.010 1.00 90.19 124 LYS A N 1
ATOM 959 C CA . LYS A 1 124 ? -81.927 -13.778 14.368 1.00 90.19 124 LYS A CA 1
ATOM 960 C C . LYS A 1 124 ? -80.858 -13.166 15.263 1.00 90.19 124 LYS A C 1
ATOM 962 O O . LYS A 1 124 ? -79.654 -13.330 15.023 1.00 90.19 124 LYS A O 1
ATOM 967 N N . TRP A 1 125 ? -81.302 -12.530 16.340 1.00 92.44 125 TRP A N 1
ATOM 968 C CA . TRP A 1 125 ? -80.442 -12.105 17.438 1.00 92.44 125 TRP A CA 1
ATOM 969 C C . TRP A 1 125 ? -79.909 -13.276 18.265 1.00 92.44 125 TRP A C 1
ATOM 971 O O . TRP A 1 125 ? -80.491 -14.361 18.338 1.00 92.44 125 TRP A O 1
ATOM 981 N N . TYR A 1 126 ? -78.793 -13.015 18.936 1.00 90.75 126 TYR A N 1
ATOM 982 C CA . TYR A 1 126 ? -78.237 -13.860 19.977 1.00 90.75 126 TYR A CA 1
ATOM 983 C C . TYR A 1 126 ? -77.770 -12.998 21.144 1.00 90.75 126 TYR A C 1
ATOM 985 O O . TYR A 1 126 ? -77.036 -12.034 20.934 1.00 90.75 126 TYR A O 1
ATOM 993 N N . GLU A 1 127 ? -78.113 -13.414 22.358 1.00 91.81 127 GLU A N 1
ATOM 994 C CA . GLU A 1 127 ? -77.669 -12.767 23.591 1.00 91.81 127 GLU A CA 1
ATOM 995 C C . GLU A 1 127 ? -76.140 -12.859 23.741 1.00 91.81 127 GLU A C 1
ATOM 997 O O . GLU A 1 127 ? -75.550 -13.935 23.550 1.00 91.81 127 GLU A O 1
ATOM 1002 N N . ARG A 1 128 ? -75.478 -11.748 24.072 1.00 92.69 128 ARG A N 1
ATOM 1003 C CA . ARG A 1 128 ? -74.062 -11.712 24.474 1.00 92.69 128 ARG A CA 1
ATOM 1004 C C . ARG A 1 128 ? -73.928 -10.910 25.749 1.00 92.69 128 ARG A C 1
ATOM 1006 O O . ARG A 1 128 ? -74.634 -9.934 25.960 1.00 92.69 128 ARG A O 1
ATOM 1013 N N . GLN A 1 129 ? -72.955 -11.304 26.554 1.00 91.69 129 GLN A N 1
ATOM 1014 C CA . GLN A 1 129 ? -72.469 -10.509 27.665 1.00 91.69 129 GLN A CA 1
ATOM 1015 C C . GLN A 1 129 ? -70.991 -10.223 27.418 1.00 91.69 129 GLN A C 1
ATOM 1017 O O . GLN A 1 129 ? -70.221 -11.145 27.125 1.00 91.69 129 GLN A O 1
ATOM 1022 N N . LEU A 1 130 ? -70.626 -8.944 27.465 1.00 93.75 130 LEU A N 1
ATOM 1023 C CA . LEU A 1 130 ? -69.272 -8.443 27.253 1.00 93.75 130 LEU A CA 1
ATOM 1024 C C . LEU A 1 130 ? -68.773 -7.781 28.538 1.00 93.75 130 LEU A C 1
ATOM 1026 O O . LEU A 1 130 ? -69.456 -6.918 29.083 1.00 93.75 130 LEU A O 1
ATOM 1030 N N . THR A 1 131 ? -67.587 -8.158 29.004 1.00 90.62 131 THR A N 1
ATOM 1031 C CA . THR A 1 131 ? -66.946 -7.545 30.175 1.00 90.62 131 THR A CA 1
ATOM 1032 C C . THR A 1 131 ? -65.692 -6.810 29.724 1.00 90.62 131 THR A C 1
ATOM 1034 O O . THR A 1 131 ? -64.753 -7.434 29.229 1.00 90.62 131 THR A O 1
ATOM 1037 N N . PHE A 1 132 ? -65.691 -5.490 29.896 1.00 90.81 132 PHE A N 1
ATOM 1038 C CA . PHE A 1 132 ? -64.615 -4.575 29.512 1.00 90.81 132 PHE A CA 1
ATOM 1039 C C . PHE A 1 132 ? -63.684 -4.366 30.710 1.00 90.81 132 PHE A C 1
ATOM 1041 O O . PHE A 1 132 ? -64.123 -3.837 31.727 1.00 90.81 132 PHE A O 1
ATOM 1048 N N . LEU A 1 133 ? -62.439 -4.834 30.633 1.00 87.31 133 LEU A N 1
ATOM 1049 C CA . LEU A 1 133 ? -61.566 -4.991 31.802 1.00 87.31 133 LEU A CA 1
ATOM 1050 C C . LEU A 1 133 ? -60.738 -3.721 32.056 1.00 87.31 133 LEU A C 1
ATOM 1052 O O . LEU A 1 133 ? -59.769 -3.465 31.338 1.00 87.31 133 LEU A O 1
ATOM 1056 N N . SER A 1 134 ? -61.071 -2.947 33.092 1.00 81.06 134 SER A N 1
ATOM 1057 C CA . SER A 1 134 ? -60.392 -1.679 33.412 1.00 81.06 134 SER A CA 1
ATOM 1058 C C . SER A 1 134 ? -58.913 -1.874 33.750 1.00 81.06 134 SER A C 1
ATOM 1060 O O . SER A 1 134 ? -58.074 -1.106 33.295 1.00 81.06 134 SER A O 1
ATOM 1062 N N . GLY A 1 135 ? -58.560 -2.979 34.416 1.00 73.00 135 GLY A N 1
ATOM 1063 C CA . GLY A 1 135 ? -57.170 -3.397 34.657 1.00 73.00 135 GLY A CA 1
ATOM 1064 C C . GLY A 1 135 ? -56.367 -3.769 33.398 1.00 73.00 135 GLY A C 1
ATOM 1065 O O . GLY A 1 135 ? -55.229 -4.216 33.514 1.00 73.00 135 GLY A O 1
ATOM 1066 N N . SER A 1 136 ? -56.950 -3.618 32.204 1.00 74.88 136 SER A N 1
ATOM 1067 C CA . SER A 1 136 ? -56.271 -3.736 30.907 1.00 74.88 136 SER A CA 1
ATOM 1068 C C . SER A 1 136 ? -56.369 -2.473 30.044 1.00 74.88 136 SER A C 1
ATOM 1070 O O . SER A 1 136 ? -55.941 -2.510 28.893 1.00 74.88 136 SER A O 1
ATOM 1072 N N . LEU A 1 137 ? -56.913 -1.373 30.583 1.00 74.00 137 LEU A N 1
ATOM 1073 C CA . LEU A 1 137 ? -56.876 -0.064 29.935 1.00 74.00 137 LEU A CA 1
ATOM 1074 C C . LEU A 1 137 ? -55.428 0.367 29.702 1.00 74.00 137 LEU A C 1
ATOM 1076 O O . LEU A 1 137 ? -54.614 0.377 30.628 1.00 74.00 137 LEU A O 1
ATOM 1080 N N . ARG A 1 138 ? -55.142 0.804 28.481 1.00 68.75 138 ARG A N 1
ATOM 1081 C CA . ARG A 1 138 ? -53.983 1.638 28.152 1.00 68.75 138 ARG A CA 1
ATOM 1082 C C . ARG A 1 138 ? -54.487 2.815 27.327 1.00 68.75 138 ARG A C 1
ATOM 1084 O O . ARG A 1 138 ? -55.325 2.573 26.463 1.00 68.75 138 ARG A O 1
ATOM 1091 N N . PRO A 1 139 ? -54.072 4.063 27.597 1.00 55.25 139 PRO A N 1
ATOM 1092 C CA . PRO A 1 139 ? -54.430 5.171 26.722 1.00 55.25 139 PRO A CA 1
ATOM 1093 C C . PRO A 1 139 ? -53.861 4.910 25.324 1.00 55.25 139 PRO A C 1
ATOM 1095 O O . PRO A 1 139 ? -52.670 4.652 25.181 1.00 55.25 139 PRO A O 1
ATOM 1098 N N . GLU A 1 140 ? -54.721 4.980 24.311 1.00 52.69 140 GLU A N 1
ATOM 1099 C CA . GLU A 1 140 ? -54.282 5.291 22.955 1.00 52.69 140 GLU A CA 1
ATOM 1100 C C . GLU A 1 140 ? -54.049 6.794 22.965 1.00 52.69 140 GLU A C 1
ATOM 1102 O O . GLU A 1 140 ? -54.986 7.573 23.173 1.00 52.69 140 GLU A O 1
ATOM 1107 N N . GLU A 1 141 ? -52.796 7.202 22.834 1.00 39.75 141 GLU A N 1
ATOM 1108 C CA . GLU A 1 141 ? -52.423 8.586 23.070 1.00 39.75 141 GLU A CA 1
ATOM 1109 C C . GLU A 1 141 ? -53.103 9.508 22.047 1.00 39.75 141 GLU A C 1
ATOM 1111 O O . GLU A 1 141 ? -52.838 9.452 20.845 1.00 39.75 141 GLU A O 1
ATOM 1116 N N . GLN A 1 142 ? -53.991 10.389 22.523 1.00 38.31 142 GLN A N 1
ATOM 1117 C CA . GLN A 1 142 ? -54.373 11.559 21.738 1.00 38.31 142 GLN A CA 1
ATOM 1118 C C . GLN A 1 142 ? -53.119 12.417 21.614 1.00 38.31 142 GLN A C 1
ATOM 1120 O O . GLN A 1 142 ? -52.686 12.976 22.619 1.00 38.31 142 GLN A O 1
ATOM 1125 N N . THR A 1 143 ? -52.547 12.431 20.403 1.00 45.03 143 THR A N 1
ATOM 1126 C CA . THR A 1 143 ? -51.234 12.974 20.015 1.00 45.03 143 THR A CA 1
ATOM 1127 C C . THR A 1 143 ? -50.587 13.830 21.108 1.00 45.03 143 THR A C 1
ATOM 1129 O O . THR A 1 143 ? -50.953 15.004 21.246 1.00 4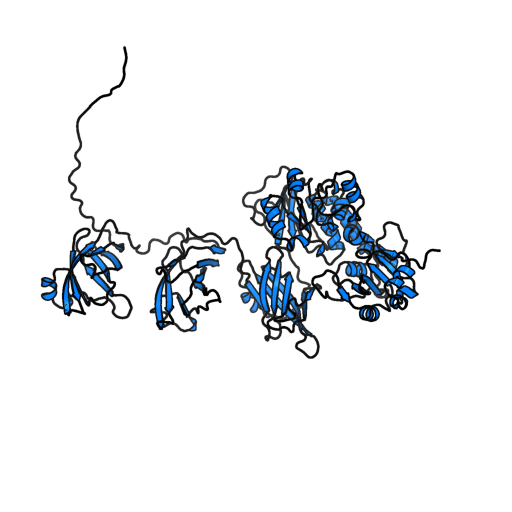5.03 143 THR A O 1
ATOM 1132 N N . PRO A 1 144 ? -49.652 13.264 21.897 1.00 27.42 144 PRO A N 1
ATOM 1133 C CA . PRO A 1 144 ? -48.954 14.014 22.925 1.00 27.42 144 PRO A CA 1
ATOM 1134 C C . PRO A 1 144 ? -48.236 15.225 22.334 1.00 27.42 144 PRO A C 1
ATOM 1136 O O . PRO A 1 144 ? -48.033 15.343 21.121 1.00 27.42 144 PRO A O 1
ATOM 1139 N N . GLN A 1 145 ? -47.788 16.119 23.214 1.00 26.81 145 GLN A N 1
ATOM 1140 C CA . GLN A 1 145 ? -46.779 17.096 22.824 1.00 26.81 145 GLN A CA 1
ATOM 1141 C C . GLN A 1 145 ? -45.636 16.369 22.119 1.00 26.81 145 GLN A C 1
ATOM 1143 O O . GLN A 1 145 ? -45.132 15.386 22.659 1.00 26.81 145 GLN A O 1
ATOM 1148 N N . LYS A 1 146 ? -45.243 16.892 20.948 1.00 34.38 146 LYS A N 1
ATOM 1149 C CA . LYS A 1 146 ? -44.025 16.530 20.221 1.00 34.38 146 LYS A CA 1
ATOM 1150 C C . LYS A 1 146 ? -42.932 16.156 21.226 1.00 34.38 146 LYS A C 1
ATOM 1152 O O . LYS A 1 146 ? -42.419 17.043 21.913 1.00 34.38 146 LYS A O 1
ATOM 1157 N N . SER A 1 147 ? -42.615 14.863 21.306 1.00 35.28 147 SER A N 1
ATOM 1158 C CA . SER A 1 147 ? -41.381 14.393 21.923 1.00 35.28 147 SER A CA 1
ATOM 1159 C C . SER A 1 147 ? -40.236 15.202 21.326 1.00 35.28 147 SER A C 1
ATOM 1161 O O . SER A 1 147 ? -40.289 15.574 20.146 1.00 35.28 147 SER A O 1
ATOM 1163 N N . GLU A 1 148 ? -39.220 15.527 22.128 1.00 38.16 148 GLU A N 1
ATOM 1164 C CA . GLU A 1 148 ? -37.991 16.069 21.550 1.00 38.16 148 GLU A CA 1
ATOM 1165 C C . GLU A 1 148 ? -37.585 15.107 20.429 1.00 38.16 148 GLU A C 1
ATOM 1167 O O . GLU A 1 148 ? -37.553 13.896 20.676 1.00 38.16 148 GLU A O 1
ATOM 1172 N N . PRO A 1 149 ? -37.467 15.599 19.177 1.00 43.59 149 PRO A N 1
ATOM 1173 C CA . PRO A 1 149 ? -37.357 14.717 18.029 1.00 43.59 149 PRO A CA 1
ATOM 1174 C C . PRO A 1 149 ? -36.154 13.830 18.286 1.00 43.59 149 PRO A C 1
ATOM 1176 O O . PRO A 1 149 ? -35.109 14.352 18.671 1.00 43.59 149 PRO A O 1
ATOM 1179 N N . LEU A 1 150 ? -36.319 12.514 18.143 1.00 53.94 150 LEU A N 1
ATOM 1180 C CA . LEU A 1 150 ? -35.220 11.590 18.370 1.00 53.94 150 LEU A CA 1
ATOM 1181 C C . LEU A 1 150 ? -34.158 11.908 17.315 1.00 53.94 150 LEU A C 1
ATOM 1183 O O . LEU A 1 150 ? -34.303 11.521 16.156 1.00 53.94 150 LEU A O 1
ATOM 1187 N N . VAL A 1 151 ? -33.151 12.694 17.704 1.00 58.16 151 VAL A N 1
ATOM 1188 C CA . VAL A 1 151 ? -32.013 13.031 16.855 1.00 58.16 151 VAL A CA 1
ATOM 1189 C C . VAL A 1 151 ? -31.143 11.789 16.838 1.00 58.16 151 VAL A C 1
ATOM 1191 O O . VAL A 1 151 ? -30.243 11.616 17.651 1.00 58.16 151 VAL A O 1
ATOM 1194 N N . ILE A 1 152 ? -31.529 10.875 15.957 1.00 68.25 152 ILE A N 1
ATOM 1195 C CA . ILE A 1 152 ? -30.642 9.851 15.442 1.00 68.25 152 ILE A CA 1
ATOM 1196 C C . ILE A 1 152 ? -29.677 10.609 14.535 1.00 68.25 152 ILE A C 1
ATOM 1198 O O . ILE A 1 152 ? -30.130 11.351 13.659 1.00 68.25 152 ILE A O 1
ATOM 1202 N N . ASP A 1 153 ? -28.381 10.469 14.782 1.00 77.38 153 ASP A N 1
ATOM 1203 C CA . ASP A 1 153 ? -27.366 11.038 13.904 1.00 77.38 153 ASP A CA 1
ATOM 1204 C C . ASP A 1 153 ? -27.491 10.436 12.490 1.00 77.38 153 ASP A C 1
ATOM 1206 O O . ASP A 1 153 ? -27.980 9.315 12.310 1.00 77.38 153 ASP A O 1
ATOM 1210 N N . ASP A 1 154 ? -27.071 11.182 11.468 1.00 77.81 154 ASP A N 1
ATOM 1211 C CA . ASP A 1 154 ? -27.065 10.660 10.101 1.00 77.81 154 ASP A CA 1
ATOM 1212 C C . ASP A 1 154 ? -26.068 9.481 10.012 1.00 77.81 154 ASP A C 1
ATOM 1214 O O . ASP A 1 154 ? -24.921 9.571 10.457 1.00 77.81 154 ASP A O 1
ATOM 1218 N N . GLY A 1 155 ? -26.519 8.342 9.480 1.00 66.25 155 GLY A N 1
ATOM 1219 C CA . GLY A 1 155 ? -25.806 7.068 9.580 1.00 66.25 155 GLY A CA 1
ATOM 1220 C C . GLY A 1 155 ? -26.663 5.849 9.228 1.00 66.25 155 GLY A C 1
ATOM 1221 O O . GLY A 1 155 ? -27.802 5.972 8.773 1.00 66.25 155 GLY A O 1
ATOM 1222 N N . ARG A 1 156 ? -26.114 4.642 9.427 1.00 74.31 156 ARG A N 1
ATOM 1223 C CA . ARG A 1 156 ? -26.817 3.364 9.200 1.00 74.31 156 ARG A CA 1
ATOM 1224 C C . ARG A 1 156 ? -26.890 2.543 10.487 1.00 74.31 156 ARG A C 1
ATOM 1226 O O . ARG A 1 156 ? -25.886 2.373 11.173 1.00 74.31 156 ARG A O 1
ATOM 1233 N N . TYR A 1 157 ? -28.060 1.979 10.780 1.00 80.94 157 TYR A N 1
ATOM 1234 C CA . TYR A 1 157 ? -28.347 1.224 12.005 1.00 80.94 157 TYR A CA 1
ATOM 1235 C C . TYR A 1 157 ? -29.011 -0.116 11.677 1.00 80.94 157 TYR A C 1
ATOM 1237 O O . TYR A 1 157 ? -29.986 -0.152 10.925 1.00 80.94 157 TYR A O 1
ATOM 1245 N N . LEU A 1 158 ? -28.528 -1.215 12.261 1.00 80.62 158 LEU A N 1
ATOM 1246 C CA . LEU A 1 158 ? -29.346 -2.416 12.411 1.00 80.62 158 LEU A CA 1
ATOM 1247 C C . LEU A 1 158 ? -30.510 -2.070 13.340 1.00 80.62 158 LEU A C 1
ATOM 1249 O O . LEU A 1 158 ? -30.335 -1.368 14.334 1.00 80.62 158 LEU A O 1
ATOM 1253 N N . VAL A 1 159 ? -31.706 -2.549 13.005 1.00 86.00 159 VAL A N 1
ATOM 1254 C CA . VAL A 1 159 ? -32.905 -2.290 13.806 1.00 86.00 159 VAL A CA 1
ATOM 1255 C C . VAL A 1 159 ? -33.846 -3.490 13.783 1.00 86.00 159 VAL A C 1
ATOM 1257 O O . VAL A 1 159 ? -34.085 -4.105 12.741 1.00 86.00 159 VAL A O 1
ATOM 1260 N N . ALA A 1 160 ? -34.404 -3.843 14.938 1.00 88.62 160 ALA A N 1
ATOM 1261 C CA . ALA A 1 160 ? -35.424 -4.873 15.032 1.00 88.62 160 ALA A CA 1
ATOM 1262 C C . ALA A 1 160 ? -36.751 -4.345 14.470 1.00 88.62 160 ALA A C 1
ATOM 1264 O O . ALA A 1 160 ? -37.293 -3.340 14.937 1.00 88.62 160 ALA A O 1
ATOM 1265 N N . VAL A 1 161 ? -37.297 -5.058 13.480 1.00 88.56 161 VAL A N 1
ATOM 1266 C CA . VAL A 1 161 ? -38.616 -4.761 12.911 1.00 88.56 161 VAL A CA 1
ATOM 1267 C C . VAL A 1 161 ? -39.654 -5.724 13.467 1.00 88.56 161 VAL A C 1
ATOM 1269 O O . VAL A 1 161 ? -39.608 -6.934 13.237 1.00 88.56 161 VAL A O 1
ATOM 1272 N N . HIS A 1 162 ? -40.641 -5.172 14.159 1.00 88.56 162 HIS A N 1
ATOM 1273 C CA . HIS A 1 162 ? -41.854 -5.877 14.545 1.00 88.56 162 HIS A CA 1
ATOM 1274 C C . HIS A 1 162 ? -42.908 -5.751 13.445 1.00 88.56 162 HIS A C 1
ATOM 1276 O O . HIS A 1 162 ? -43.055 -4.690 12.842 1.00 88.56 162 HIS A O 1
ATOM 1282 N N . THR A 1 163 ? -43.667 -6.821 13.200 1.00 84.94 163 THR A N 1
ATOM 1283 C CA . THR A 1 163 ? -44.772 -6.826 12.230 1.00 84.94 163 THR A CA 1
ATOM 1284 C C . THR A 1 163 ? -46.035 -7.431 12.843 1.00 84.94 163 THR A C 1
ATOM 1286 O O . THR A 1 163 ? -45.966 -8.282 13.734 1.00 84.94 163 THR A O 1
ATOM 1289 N N . ASP A 1 164 ? -47.210 -7.044 12.343 1.00 73.25 164 ASP A N 1
ATOM 1290 C CA . ASP A 1 164 ? -48.505 -7.626 12.741 1.00 73.25 164 ASP A CA 1
ATOM 1291 C C . ASP A 1 164 ? -48.676 -9.104 12.324 1.00 73.25 164 ASP A C 1
ATOM 1293 O O . ASP A 1 164 ? -49.691 -9.733 12.645 1.00 73.25 164 ASP A O 1
ATOM 1297 N N . SER A 1 165 ? -47.740 -9.661 11.544 1.00 76.44 165 SER A N 1
ATOM 1298 C CA . SER A 1 165 ? -47.973 -10.878 10.772 1.00 76.44 165 SER A CA 1
ATOM 1299 C C . SER A 1 165 ? -46.791 -11.851 10.780 1.00 76.44 165 SER A C 1
ATOM 1301 O O . SER A 1 165 ? -45.775 -11.578 10.145 1.00 76.44 165 SER A O 1
ATOM 1303 N N . PRO A 1 166 ? -46.945 -13.084 11.310 1.00 71.25 166 PRO A N 1
ATOM 1304 C CA . PRO A 1 166 ? -45.902 -14.119 11.251 1.00 71.25 166 PRO A CA 1
ATOM 1305 C C . PRO A 1 166 ? -45.639 -14.660 9.827 1.00 71.25 166 PRO A C 1
ATOM 1307 O O . PRO A 1 166 ? -44.885 -15.616 9.649 1.00 71.25 166 PRO A O 1
ATOM 1310 N N . LEU A 1 167 ? -46.290 -14.082 8.810 1.00 72.69 167 LEU A N 1
ATOM 1311 C CA . LEU A 1 167 ? -46.029 -14.317 7.391 1.00 72.69 167 LEU A CA 1
ATOM 1312 C C . LEU A 1 167 ? -45.126 -13.241 6.766 1.00 72.69 167 LEU A C 1
ATOM 1314 O O . LEU A 1 167 ? -44.562 -13.490 5.703 1.00 72.69 167 LEU A O 1
ATOM 1318 N N . LEU A 1 168 ? -45.008 -12.053 7.368 1.00 79.75 168 LEU A N 1
ATOM 1319 C CA . LEU A 1 168 ? -44.071 -11.007 6.951 1.00 79.75 168 LEU A CA 1
ATOM 1320 C C . LEU A 1 168 ? -42.849 -11.085 7.870 1.00 79.75 168 LEU A C 1
ATOM 1322 O O . LEU A 1 168 ? -42.768 -10.401 8.890 1.00 79.75 168 LEU A O 1
ATOM 1326 N N . LYS A 1 169 ? -41.936 -11.996 7.524 1.00 84.94 169 LYS A N 1
ATOM 1327 C CA . LYS A 1 169 ? -40.682 -12.214 8.244 1.00 84.94 169 LYS A CA 1
ATOM 1328 C C . LYS A 1 169 ? -39.611 -11.279 7.694 1.00 84.94 169 LYS A C 1
ATOM 1330 O O . LYS A 1 169 ? -39.045 -11.560 6.638 1.00 84.94 169 LYS A O 1
ATOM 1335 N N . ILE A 1 170 ? -39.327 -10.205 8.418 1.00 86.19 170 ILE A N 1
ATOM 1336 C CA . ILE A 1 170 ? -38.095 -9.446 8.211 1.00 86.19 170 ILE A CA 1
ATOM 1337 C C . ILE A 1 170 ? -36.961 -10.268 8.840 1.00 86.19 170 ILE A C 1
ATOM 1339 O O . ILE A 1 170 ? -37.083 -10.698 9.985 1.00 86.19 170 ILE A O 1
ATOM 1343 N N . GLU A 1 171 ? -35.917 -10.570 8.072 1.00 81.38 171 GLU A N 1
ATOM 1344 C CA . GLU A 1 171 ? -34.725 -11.288 8.551 1.00 81.38 171 GLU A CA 1
ATOM 1345 C C . GLU A 1 171 ? -33.636 -10.308 8.989 1.00 81.38 171 GLU A C 1
ATOM 1347 O O . GLU A 1 171 ? -33.035 -10.485 10.043 1.00 81.38 171 GLU A O 1
ATOM 1352 N N . HIS A 1 172 ? -33.454 -9.244 8.204 1.00 80.00 172 HIS A N 1
ATOM 1353 C CA . HIS A 1 172 ? -32.558 -8.129 8.484 1.00 80.00 172 HIS A CA 1
ATOM 1354 C C . HIS A 1 172 ? -33.254 -6.819 8.105 1.00 80.00 172 HIS A C 1
ATOM 1356 O O . HIS A 1 172 ? -34.066 -6.791 7.176 1.00 80.00 172 HIS A O 1
ATOM 1362 N N . CYS A 1 173 ? -32.937 -5.743 8.820 1.00 84.00 173 CYS A N 1
ATOM 1363 C CA . CYS A 1 173 ? -33.342 -4.388 8.475 1.00 84.00 173 CYS A CA 1
ATOM 1364 C C . CYS A 1 173 ? -32.199 -3.427 8.792 1.00 84.00 173 CYS A C 1
ATOM 1366 O O . CYS A 1 173 ? -31.681 -3.447 9.911 1.00 84.00 173 CYS A O 1
ATOM 1368 N N . VAL A 1 174 ? -31.849 -2.578 7.829 1.00 83.25 174 VAL A N 1
ATOM 1369 C CA . VAL A 1 174 ? -30.908 -1.473 8.012 1.00 83.25 174 VAL A CA 1
ATOM 1370 C C . VAL A 1 174 ? -31.654 -0.160 7.816 1.00 83.25 174 VAL A C 1
ATOM 1372 O O . VAL A 1 174 ? -32.122 0.142 6.720 1.00 83.25 174 VAL A O 1
ATOM 1375 N N . LEU A 1 175 ? -31.760 0.625 8.883 1.00 81.50 175 LEU A N 1
ATOM 1376 C CA . LEU A 1 175 ? -32.250 1.995 8.843 1.00 81.50 175 LEU A CA 1
ATOM 1377 C C . LEU A 1 175 ? -31.106 2.921 8.421 1.00 81.50 175 LEU A C 1
ATOM 1379 O O . LEU A 1 175 ? -30.116 3.028 9.138 1.00 81.50 175 LEU A O 1
ATOM 1383 N N . ALA A 1 176 ? -31.245 3.592 7.285 1.00 77.75 176 ALA A N 1
ATOM 1384 C CA . ALA A 1 176 ? -30.413 4.721 6.895 1.00 77.75 176 ALA A CA 1
ATOM 1385 C C . ALA A 1 176 ? -31.096 6.036 7.305 1.00 77.75 176 ALA A C 1
ATOM 1387 O O . ALA A 1 176 ? -32.294 6.216 7.064 1.00 77.75 176 ALA A O 1
ATOM 1388 N N . VAL A 1 177 ? -30.326 6.943 7.902 1.00 78.19 177 VAL A N 1
ATOM 1389 C CA . VAL A 1 177 ? -30.731 8.297 8.300 1.00 78.19 177 VAL A CA 1
ATOM 1390 C C . VAL A 1 177 ? -29.828 9.295 7.571 1.00 78.19 177 VAL A C 1
ATOM 1392 O O . VAL A 1 177 ? -28.610 9.139 7.608 1.00 78.19 177 VAL A O 1
ATOM 1395 N N . ALA A 1 178 ? -30.416 10.258 6.856 1.00 68.56 178 ALA A N 1
ATOM 1396 C CA . ALA A 1 178 ? -29.693 11.308 6.126 1.00 68.56 178 ALA A CA 1
ATOM 1397 C C . ALA A 1 178 ? -30.552 12.580 5.987 1.00 68.56 178 ALA A C 1
ATOM 1399 O O . ALA A 1 178 ? -31.717 12.491 5.579 1.00 68.56 178 ALA A O 1
ATOM 1400 N N . ASP A 1 179 ? -30.014 13.764 6.300 1.00 72.25 179 ASP A N 1
ATOM 1401 C CA . ASP A 1 179 ? -30.764 15.028 6.454 1.00 72.25 179 ASP A CA 1
ATOM 1402 C C . ASP A 1 179 ? -31.983 14.896 7.400 1.00 72.25 179 ASP A C 1
ATOM 1404 O O . ASP A 1 179 ? -33.025 15.532 7.188 1.00 72.25 179 ASP A O 1
ATOM 1408 N N . GLY A 1 180 ? -31.931 14.000 8.392 1.00 66.62 180 GLY A N 1
ATOM 1409 C CA . GLY A 1 180 ? -33.095 13.671 9.230 1.00 66.62 180 GLY A CA 1
ATOM 1410 C C . GLY A 1 180 ? -34.266 12.996 8.489 1.00 66.62 180 GLY A C 1
ATOM 1411 O O . GLY A 1 180 ? -35.384 12.956 9.008 1.00 66.62 180 GLY A O 1
ATOM 1412 N N . LYS A 1 181 ? -34.046 12.463 7.280 1.00 75.69 181 LYS A N 1
ATOM 1413 C CA . LYS A 1 181 ? -34.971 11.561 6.570 1.00 75.69 181 LYS A CA 1
ATOM 1414 C C . LYS A 1 181 ? -34.560 10.121 6.855 1.00 75.69 181 LYS A C 1
ATOM 1416 O O . LYS A 1 181 ? -33.374 9.812 6.846 1.00 75.69 181 LYS A O 1
ATOM 1421 N N . MET A 1 182 ? -35.532 9.231 7.035 1.00 83.25 182 MET A N 1
ATOM 1422 C CA . MET A 1 182 ? -35.280 7.822 7.338 1.00 83.25 182 MET A CA 1
ATOM 1423 C C . MET A 1 182 ? -35.740 6.899 6.203 1.00 83.25 182 MET A C 1
ATOM 1425 O O . MET A 1 182 ? -36.839 7.054 5.663 1.00 83.25 182 MET A O 1
ATOM 1429 N N . GLN A 1 183 ? -34.923 5.901 5.867 1.00 84.69 183 GLN A N 1
ATOM 1430 C CA . GLN A 1 183 ? -35.258 4.825 4.930 1.00 84.69 183 GLN A CA 1
ATOM 1431 C C . GLN A 1 183 ? -34.820 3.474 5.503 1.00 84.69 183 GLN A C 1
ATOM 1433 O O . GLN A 1 183 ? -33.703 3.345 5.990 1.00 84.69 183 GLN A O 1
ATOM 1438 N N . ALA A 1 184 ? -35.680 2.460 5.443 1.00 79.88 184 ALA A N 1
ATOM 1439 C CA . ALA A 1 184 ? -35.383 1.106 5.896 1.00 79.88 184 ALA A CA 1
ATOM 1440 C C . ALA A 1 184 ? -35.158 0.173 4.705 1.00 79.88 184 ALA A C 1
ATOM 1442 O O . ALA A 1 184 ? -36.096 -0.132 3.968 1.00 79.88 184 ALA A O 1
ATOM 1443 N N . GLU A 1 185 ? -33.933 -0.319 4.550 1.00 86.38 185 GLU A N 1
ATOM 1444 C CA . GLU A 1 185 ? -33.623 -1.464 3.698 1.00 86.38 185 GLU A CA 1
ATOM 1445 C C . GLU A 1 185 ? -34.013 -2.744 4.451 1.00 86.38 185 GLU A C 1
ATOM 1447 O O . GLU A 1 185 ? -33.391 -3.093 5.455 1.00 86.38 185 GLU A O 1
ATOM 1452 N N . ILE A 1 186 ? -35.074 -3.423 4.007 1.00 83.50 186 ILE A N 1
ATOM 1453 C CA . ILE A 1 186 ? -35.622 -4.631 4.636 1.00 83.50 186 ILE A CA 1
ATOM 1454 C C . ILE A 1 186 ? -35.394 -5.881 3.782 1.00 83.50 186 ILE A C 1
ATOM 1456 O O . ILE A 1 186 ? -35.782 -5.934 2.615 1.00 83.50 186 ILE A O 1
ATOM 1460 N N . THR A 1 187 ? -34.863 -6.935 4.401 1.00 85.25 187 THR A N 1
ATOM 1461 C CA . THR A 1 187 ? -34.701 -8.264 3.792 1.00 85.25 187 THR A CA 1
ATOM 1462 C C . THR A 1 187 ? -35.830 -9.182 4.254 1.00 85.25 187 THR A C 1
ATOM 1464 O O . THR A 1 187 ? -35.901 -9.554 5.428 1.00 85.25 187 THR A O 1
ATOM 1467 N N . ILE A 1 188 ? -36.723 -9.572 3.342 1.00 85.38 188 ILE A N 1
ATOM 1468 C CA . ILE A 1 188 ? -37.865 -10.455 3.622 1.00 85.38 188 ILE A CA 1
ATOM 1469 C C . ILE A 1 188 ? -37.491 -11.908 3.318 1.00 85.38 188 ILE A C 1
ATOM 1471 O O . ILE A 1 188 ? -37.212 -12.256 2.170 1.00 85.38 188 ILE A O 1
ATOM 1475 N N . LYS A 1 189 ? -37.568 -12.783 4.326 1.00 79.94 189 LYS A N 1
ATOM 1476 C CA . LYS A 1 189 ? -37.331 -14.231 4.178 1.00 79.94 189 LYS A CA 1
ATOM 1477 C C . LYS A 1 189 ? -38.575 -14.970 3.689 1.00 79.94 189 LYS A C 1
ATOM 1479 O O . LYS A 1 189 ? -39.697 -14.603 4.037 1.00 79.94 189 LYS A O 1
ATOM 1484 N N . ASP A 1 190 ? -38.371 -16.075 2.966 1.00 71.56 190 ASP A N 1
ATOM 1485 C CA . ASP A 1 190 ? -39.436 -16.922 2.409 1.00 71.56 190 ASP A CA 1
ATOM 1486 C C . ASP A 1 190 ? -40.362 -16.167 1.430 1.00 71.56 190 ASP A C 1
ATOM 1488 O O . ASP A 1 190 ? -41.541 -16.534 1.313 1.00 71.56 190 ASP A O 1
ATOM 1492 N N . SER A 1 191 ? -39.876 -15.111 0.763 1.00 70.69 191 SER A N 1
ATOM 1493 C CA . SER A 1 191 ? -40.720 -14.115 0.098 1.00 70.69 191 SER A CA 1
ATOM 1494 C C . SER A 1 191 ? -41.609 -14.736 -0.982 1.00 70.69 191 SER A C 1
ATOM 1496 O O . SER A 1 191 ? -41.158 -15.272 -1.990 1.00 70.69 191 SER A O 1
ATOM 1498 N N . LYS A 1 192 ? -42.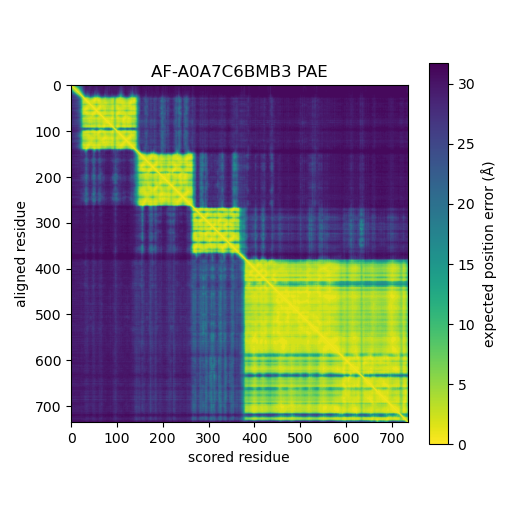922 -14.673 -0.736 1.00 69.69 192 LYS A N 1
ATOM 1499 C CA . LYS A 1 192 ? -44.005 -15.149 -1.623 1.00 69.69 192 LYS A CA 1
ATOM 1500 C C . LYS A 1 192 ? -44.989 -14.013 -1.928 1.00 69.69 192 LYS A C 1
ATOM 1502 O O . LYS A 1 192 ? -46.184 -14.241 -2.144 1.00 69.69 192 LYS A O 1
ATOM 1507 N N . TYR A 1 193 ? -44.461 -12.793 -1.889 1.00 76.69 193 TYR A N 1
ATOM 1508 C CA . TYR A 1 193 ? -45.123 -11.536 -2.202 1.00 76.69 193 TYR A CA 1
ATOM 1509 C C . TYR A 1 193 ? -44.523 -10.994 -3.498 1.00 76.69 193 TYR A C 1
ATOM 1511 O O . TYR A 1 193 ? -43.307 -11.039 -3.647 1.00 76.69 193 TYR A O 1
ATOM 1519 N N . GLY A 1 194 ? -45.350 -10.497 -4.418 1.00 70.69 194 GLY A N 1
ATOM 1520 C CA . GLY A 1 194 ? -44.850 -9.877 -5.654 1.00 70.69 194 GLY A CA 1
ATOM 1521 C C . GLY A 1 194 ? -44.551 -8.385 -5.509 1.00 70.69 194 GLY A C 1
ATOM 1522 O O . GLY A 1 194 ? -43.686 -7.865 -6.204 1.00 70.69 194 GLY A O 1
ATOM 1523 N N . PHE A 1 195 ? -45.253 -7.698 -4.599 1.00 82.94 195 PHE A N 1
ATOM 1524 C CA . PHE A 1 195 ? -45.141 -6.252 -4.399 1.00 82.94 195 PHE A CA 1
ATOM 1525 C C . PHE A 1 195 ? -45.391 -5.843 -2.937 1.00 82.94 195 PHE A C 1
ATOM 1527 O O . PHE A 1 195 ? -46.156 -6.504 -2.220 1.00 82.94 195 PHE A O 1
ATOM 1534 N N . LEU A 1 196 ? -44.800 -4.717 -2.537 1.00 89.12 196 LEU A N 1
ATOM 1535 C CA . LEU A 1 196 ? -45.148 -3.912 -1.362 1.00 89.12 196 LEU A CA 1
ATOM 1536 C C . LEU A 1 196 ? -45.708 -2.544 -1.784 1.00 89.12 196 LEU A C 1
ATOM 1538 O O . LEU A 1 196 ? -45.528 -2.111 -2.921 1.00 89.12 196 LEU A O 1
ATOM 1542 N N . TYR A 1 197 ? -46.358 -1.852 -0.850 1.00 86.38 197 TYR A N 1
ATOM 1543 C CA . TYR A 1 197 ? -46.719 -0.438 -0.979 1.00 86.38 197 TYR A CA 1
ATOM 1544 C C . TYR A 1 197 ? -46.724 0.226 0.402 1.00 86.38 197 TYR A C 1
ATOM 1546 O O . TYR A 1 197 ? -47.329 -0.310 1.336 1.00 86.38 197 TYR A O 1
ATOM 1554 N N . SER A 1 198 ? -46.066 1.379 0.538 1.00 85.25 198 SER A N 1
ATOM 1555 C CA . SER A 1 198 ? -45.952 2.129 1.798 1.00 85.25 198 SER A CA 1
ATOM 1556 C C . SER A 1 198 ? -47.240 2.897 2.104 1.00 85.25 198 SER A C 1
ATOM 1558 O O . SER A 1 198 ? -47.391 4.068 1.767 1.00 85.25 198 SER A O 1
ATOM 1560 N N . GLY A 1 199 ? -48.198 2.206 2.714 1.00 79.12 199 GLY A N 1
ATOM 1561 C CA . GLY A 1 199 ? -49.539 2.704 2.999 1.00 79.12 199 GLY A CA 1
ATOM 1562 C C . GLY A 1 199 ? -50.508 1.552 3.259 1.00 79.12 199 GLY A C 1
ATOM 1563 O O . GLY A 1 199 ? -50.101 0.437 3.587 1.00 79.12 199 GLY A O 1
ATOM 1564 N N . LEU A 1 200 ? -51.814 1.793 3.115 1.00 75.38 200 LEU A N 1
ATOM 1565 C CA . LEU A 1 200 ? -52.822 0.746 3.301 1.00 75.38 200 LEU A CA 1
ATOM 1566 C C . LEU A 1 200 ? -53.146 0.048 1.972 1.00 75.38 200 LEU A C 1
ATOM 1568 O O . LEU A 1 200 ? -53.105 0.635 0.893 1.00 75.38 200 LEU A O 1
ATOM 1572 N N . ALA A 1 201 ? -53.600 -1.202 2.052 1.00 62.66 201 ALA A N 1
ATOM 1573 C CA . ALA A 1 201 ? -54.015 -2.021 0.911 1.00 62.66 201 ALA A CA 1
ATOM 1574 C C . ALA A 1 201 ? -55.190 -1.436 0.102 1.00 62.66 201 ALA A C 1
ATOM 1576 O O . ALA A 1 201 ? -55.460 -1.895 -1.003 1.00 62.66 201 ALA A O 1
ATOM 1577 N N . LYS A 1 202 ? -55.921 -0.457 0.650 1.00 62.12 202 LYS A N 1
ATOM 1578 C CA . LYS A 1 202 ? -56.970 0.295 -0.061 1.00 62.12 202 LYS A CA 1
ATOM 1579 C C . LYS A 1 202 ? -56.385 1.358 -1.008 1.00 62.12 202 LYS A C 1
ATOM 1581 O O . LYS A 1 202 ? -57.029 1.685 -2.003 1.00 62.12 202 LYS A O 1
ATOM 1586 N N . ASP A 1 203 ? -55.204 1.873 -0.669 1.00 69.69 203 ASP A N 1
ATOM 1587 C CA . ASP A 1 203 ? -54.499 2.952 -1.361 1.00 69.69 203 ASP A CA 1
ATOM 1588 C C . ASP A 1 203 ? -53.588 2.333 -2.434 1.00 69.69 203 ASP A C 1
ATOM 1590 O O . ASP A 1 203 ? -53.677 2.706 -3.597 1.00 69.69 203 ASP A O 1
ATOM 1594 N N . ALA A 1 204 ? -52.906 1.227 -2.105 1.00 64.81 204 ALA A N 1
ATOM 1595 C CA . ALA A 1 204 ? -52.206 0.334 -3.047 1.00 64.81 204 ALA A CA 1
ATOM 1596 C C . ALA A 1 204 ? -53.100 -0.283 -4.156 1.00 64.81 204 ALA A C 1
ATOM 1598 O O . ALA A 1 204 ? -52.622 -0.935 -5.078 1.00 64.81 204 ALA A O 1
ATOM 1599 N N . LEU A 1 205 ? -54.427 -0.159 -4.045 1.00 56.56 205 LEU A N 1
ATOM 1600 C CA . LEU A 1 205 ? -55.387 -0.555 -5.088 1.00 56.56 205 LEU A CA 1
ATOM 1601 C C . LEU A 1 205 ? -55.759 0.597 -6.040 1.00 56.56 205 LEU A C 1
ATOM 1603 O O . LEU A 1 205 ? -56.503 0.368 -6.993 1.00 56.56 205 LEU A O 1
ATOM 1607 N N . GLN A 1 206 ? -55.305 1.818 -5.751 1.00 67.62 206 GLN A N 1
ATOM 1608 C CA . GLN A 1 206 ? -55.611 3.053 -6.486 1.00 67.62 206 GLN A CA 1
ATOM 1609 C C . GLN A 1 206 ? -54.345 3.775 -6.975 1.00 67.62 206 GLN A C 1
ATOM 1611 O O . GLN A 1 206 ? -54.429 4.534 -7.937 1.00 67.62 206 GLN A O 1
ATOM 1616 N N . ALA A 1 207 ? -53.211 3.521 -6.321 1.00 67.81 207 ALA A N 1
ATOM 1617 C CA . ALA A 1 207 ? -51.868 3.912 -6.723 1.00 67.81 207 ALA A CA 1
ATOM 1618 C C . ALA A 1 207 ? -51.482 3.393 -8.120 1.00 67.81 207 ALA A C 1
ATOM 1620 O O . ALA A 1 207 ? -52.000 2.373 -8.593 1.00 67.81 207 ALA A O 1
ATOM 1621 N N . ASP A 1 208 ? -50.554 4.088 -8.776 1.00 78.81 208 ASP A N 1
ATOM 1622 C CA . ASP A 1 208 ? -49.978 3.633 -10.042 1.00 78.81 208 ASP A CA 1
ATOM 1623 C C . ASP A 1 208 ? -49.038 2.428 -9.834 1.00 78.81 208 ASP A C 1
ATOM 1625 O O . ASP A 1 208 ? -48.445 2.242 -8.772 1.00 78.81 208 ASP A O 1
ATOM 1629 N N . ILE A 1 209 ? -48.844 1.610 -10.875 1.00 70.00 209 ILE A N 1
ATOM 1630 C CA . ILE A 1 209 ? -47.905 0.475 -10.833 1.00 70.00 209 ILE A CA 1
ATOM 1631 C C . ILE A 1 209 ? -46.461 0.924 -10.548 1.00 70.00 209 ILE A C 1
ATOM 1633 O O . ILE A 1 209 ? -45.702 0.156 -9.964 1.00 70.00 209 ILE A O 1
ATOM 1637 N N . SER A 1 210 ? -46.085 2.155 -10.902 1.00 66.56 210 SER A N 1
ATOM 1638 C CA . SER A 1 210 ? -44.787 2.748 -10.546 1.00 66.56 210 SER A CA 1
ATOM 1639 C C . SER A 1 210 ? -44.622 3.070 -9.053 1.00 66.56 210 SER A C 1
ATOM 1641 O O . SER A 1 210 ? -43.491 3.206 -8.596 1.00 66.56 210 SER A O 1
ATOM 1643 N N . GLU A 1 211 ? -45.707 3.118 -8.273 1.00 72.44 211 GLU A N 1
ATOM 1644 C CA . GLU A 1 211 ? -45.662 3.202 -6.804 1.00 72.44 211 GLU A CA 1
ATOM 1645 C C . GLU A 1 211 ? -45.596 1.810 -6.136 1.00 72.44 211 GLU A C 1
ATOM 1647 O O . GLU A 1 211 ? -45.411 1.708 -4.922 1.00 72.44 211 GLU A O 1
ATOM 1652 N N . HIS A 1 212 ? -45.769 0.718 -6.893 1.00 83.19 212 HIS A N 1
ATOM 1653 C CA . HIS A 1 212 ? -45.709 -0.643 -6.358 1.00 83.19 212 HIS A CA 1
ATOM 1654 C C . HIS A 1 212 ? -44.264 -1.142 -6.304 1.00 83.19 212 HIS A C 1
ATOM 1656 O O . HIS A 1 212 ? -43.624 -1.402 -7.323 1.00 83.19 212 HIS A O 1
ATOM 1662 N N . ILE A 1 213 ? -43.770 -1.354 -5.090 1.00 84.25 213 ILE A N 1
ATOM 1663 C CA . ILE A 1 213 ? -42.399 -1.778 -4.820 1.00 84.25 213 ILE A CA 1
ATOM 1664 C C . ILE A 1 213 ? -42.286 -3.276 -5.123 1.00 84.25 213 ILE A C 1
ATOM 1666 O O . ILE A 1 213 ? -42.731 -4.110 -4.335 1.00 84.25 213 ILE A O 1
ATOM 1670 N N . ALA A 1 214 ? -41.743 -3.626 -6.289 1.00 80.88 214 ALA A N 1
ATOM 1671 C CA . ALA A 1 214 ? -41.601 -5.014 -6.720 1.00 80.88 214 ALA A CA 1
ATOM 1672 C C . ALA A 1 214 ? -40.634 -5.797 -5.816 1.00 80.88 214 ALA A C 1
ATOM 1674 O O . ALA A 1 214 ? -39.526 -5.347 -5.532 1.00 80.88 214 ALA A O 1
ATOM 1675 N N . LEU A 1 215 ? -41.044 -6.998 -5.404 1.00 77.44 215 LEU A N 1
ATOM 1676 C CA . LEU A 1 215 ? -40.200 -7.945 -4.682 1.00 77.44 215 LEU A CA 1
ATOM 1677 C C . LEU A 1 215 ? -39.775 -9.062 -5.633 1.00 77.44 215 LEU A C 1
ATOM 1679 O O . LEU A 1 215 ? -40.597 -9.867 -6.071 1.00 77.44 215 LEU A O 1
ATOM 1683 N N . LEU A 1 216 ? -38.478 -9.116 -5.923 1.00 75.12 216 LEU A N 1
ATOM 1684 C CA . LEU A 1 216 ? -37.845 -10.171 -6.707 1.00 75.12 216 LEU A CA 1
ATOM 1685 C C . LEU A 1 216 ? -37.029 -11.050 -5.748 1.00 75.12 216 LEU A C 1
ATOM 1687 O O . LEU A 1 216 ? -36.047 -10.555 -5.196 1.00 75.12 216 LEU A O 1
ATOM 1691 N N . PRO A 1 217 ? -37.442 -12.304 -5.485 1.00 75.75 217 PRO A N 1
ATOM 1692 C CA . PRO A 1 217 ? -36.663 -13.198 -4.642 1.00 75.75 217 PRO A CA 1
ATOM 1693 C C . PRO A 1 217 ? -35.393 -13.697 -5.341 1.00 75.75 217 PRO A C 1
ATOM 1695 O O . PRO A 1 217 ? -35.423 -13.970 -6.542 1.00 75.75 217 PRO A O 1
ATOM 1698 N N . ASP A 1 218 ? -34.317 -13.857 -4.574 1.00 73.94 218 ASP A N 1
ATOM 1699 C CA . ASP A 1 218 ? -33.097 -14.567 -4.969 1.00 73.94 218 ASP A CA 1
ATOM 1700 C C . ASP A 1 218 ? -33.291 -16.102 -5.000 1.00 73.94 218 ASP A C 1
ATOM 1702 O O . ASP A 1 218 ? -34.378 -16.621 -4.717 1.00 73.94 218 ASP A O 1
ATOM 1706 N N . ASP A 1 219 ? -32.230 -16.841 -5.344 1.00 70.88 219 ASP A N 1
ATOM 1707 C CA . ASP A 1 219 ? -32.242 -18.312 -5.408 1.00 70.88 219 ASP A CA 1
ATOM 1708 C C . ASP A 1 219 ? -32.499 -18.988 -4.037 1.00 70.88 219 ASP A C 1
ATOM 1710 O O . ASP A 1 219 ? -32.998 -20.116 -3.994 1.00 70.88 219 ASP A O 1
ATOM 1714 N N . ASP A 1 220 ? -32.238 -18.293 -2.920 1.00 70.69 220 ASP A N 1
ATOM 1715 C CA . ASP A 1 220 ? -32.567 -18.723 -1.547 1.00 70.69 220 ASP A CA 1
ATOM 1716 C C . ASP A 1 220 ? -33.991 -18.297 -1.108 1.00 70.69 220 ASP A C 1
ATOM 1718 O O . ASP A 1 220 ? -34.473 -18.663 -0.027 1.00 70.69 220 ASP A O 1
ATOM 1722 N N . GLY A 1 221 ? -34.711 -17.546 -1.946 1.00 73.88 221 GLY A N 1
ATOM 1723 C CA . GLY A 1 221 ? -36.066 -17.063 -1.694 1.00 73.88 221 GLY A CA 1
ATOM 1724 C C . GLY A 1 221 ? -36.153 -15.869 -0.736 1.00 73.88 221 GLY A C 1
ATOM 1725 O O . GLY A 1 221 ? -37.204 -15.676 -0.105 1.00 73.88 221 GLY A O 1
ATOM 1726 N N . LYS A 1 222 ? -35.088 -15.075 -0.595 1.00 79.94 222 LYS A N 1
ATOM 1727 C CA . LYS A 1 222 ? -35.097 -13.778 0.100 1.00 79.94 222 LYS A CA 1
ATOM 1728 C C . LYS A 1 222 ? -35.349 -12.649 -0.893 1.00 79.94 222 LYS A C 1
ATOM 1730 O O . LYS A 1 222 ? -34.916 -12.729 -2.032 1.00 79.94 222 LYS A O 1
ATOM 1735 N N . ALA A 1 223 ? -36.028 -11.585 -0.473 1.00 78.38 223 ALA A N 1
ATOM 1736 C CA . ALA A 1 223 ? -36.188 -10.378 -1.287 1.00 78.38 223 ALA A CA 1
ATOM 1737 C C . ALA A 1 223 ? -35.880 -9.131 -0.450 1.00 78.38 223 ALA A C 1
ATOM 1739 O O . ALA A 1 223 ? -36.516 -8.926 0.587 1.00 78.38 223 ALA A O 1
ATOM 1740 N N . THR A 1 224 ? -34.935 -8.311 -0.908 1.00 79.88 224 THR A N 1
ATOM 1741 C CA . THR A 1 224 ? -34.528 -7.060 -0.248 1.00 79.88 224 THR A CA 1
ATOM 1742 C C . THR A 1 224 ? -35.151 -5.857 -0.949 1.00 79.88 224 THR A C 1
ATOM 1744 O O . THR A 1 224 ? -35.244 -5.833 -2.177 1.00 79.88 224 THR A O 1
ATOM 1747 N N . THR A 1 225 ? -35.608 -4.859 -0.193 1.00 81.50 225 THR A N 1
ATOM 1748 C CA . THR A 1 225 ? -36.122 -3.603 -0.759 1.00 81.50 225 THR A CA 1
ATOM 1749 C C . THR A 1 225 ? -36.076 -2.450 0.243 1.00 81.50 225 THR A C 1
ATOM 1751 O O . THR A 1 225 ? -35.940 -2.682 1.442 1.00 81.50 225 THR A O 1
ATOM 1754 N N . VAL A 1 226 ? -36.209 -1.211 -0.234 1.00 81.31 226 VAL A N 1
ATOM 1755 C CA . VAL A 1 226 ? -36.136 0.007 0.588 1.00 81.31 226 VAL A CA 1
ATOM 1756 C C . VAL A 1 226 ? -37.527 0.616 0.779 1.00 81.31 226 VAL A C 1
ATOM 1758 O O . VAL A 1 226 ? -38.291 0.753 -0.176 1.00 81.31 226 VAL A O 1
ATOM 1761 N N . LEU A 1 227 ? -37.852 1.002 2.014 1.00 80.50 227 LEU A N 1
ATOM 1762 C CA . LEU A 1 227 ? -39.094 1.681 2.390 1.00 80.50 227 LEU A CA 1
ATOM 1763 C C . LEU A 1 227 ? -38.798 3.045 3.041 1.00 80.50 227 LEU A C 1
ATOM 1765 O O . LEU A 1 227 ? -37.950 3.103 3.930 1.00 80.50 227 LEU A O 1
ATOM 1769 N N . PRO A 1 228 ? -39.512 4.134 2.699 1.00 81.12 228 PRO A N 1
ATOM 1770 C CA . PRO A 1 228 ? -39.459 5.369 3.479 1.00 81.12 228 PRO A CA 1
ATOM 1771 C C . PRO A 1 228 ? -40.072 5.162 4.873 1.00 81.12 228 PRO A C 1
ATOM 1773 O O . PRO A 1 228 ? -41.126 4.538 5.010 1.00 81.12 228 PRO A O 1
ATOM 1776 N N . ILE A 1 229 ? -39.430 5.719 5.900 1.00 88.25 229 ILE A N 1
ATOM 1777 C CA . ILE A 1 229 ? -39.826 5.620 7.310 1.00 88.25 229 ILE A CA 1
ATOM 1778 C C . ILE A 1 229 ? -40.144 7.025 7.830 1.00 88.25 229 ILE A C 1
ATOM 1780 O O . ILE A 1 229 ? -39.326 7.934 7.717 1.00 88.25 229 ILE A O 1
ATOM 1784 N N . SER A 1 230 ? -41.337 7.222 8.396 1.00 80.75 230 SER A N 1
ATOM 1785 C CA . SER A 1 230 ? -41.769 8.529 8.922 1.00 80.75 230 SER A CA 1
ATOM 1786 C C . SER A 1 230 ? -41.502 8.720 10.417 1.00 80.75 230 SER A C 1
ATOM 1788 O O . SER A 1 230 ? -41.409 9.858 10.867 1.00 80.75 230 SER A O 1
ATOM 1790 N N . ALA A 1 231 ? -41.394 7.629 11.179 1.00 83.31 231 ALA A N 1
ATOM 1791 C CA . ALA A 1 231 ? -41.146 7.616 12.620 1.00 83.31 231 ALA A CA 1
ATOM 1792 C C . ALA A 1 231 ? -40.559 6.259 13.050 1.00 83.31 231 ALA A C 1
ATOM 1794 O O . ALA A 1 231 ? -40.771 5.252 12.371 1.00 83.31 231 ALA A O 1
ATOM 1795 N N . LEU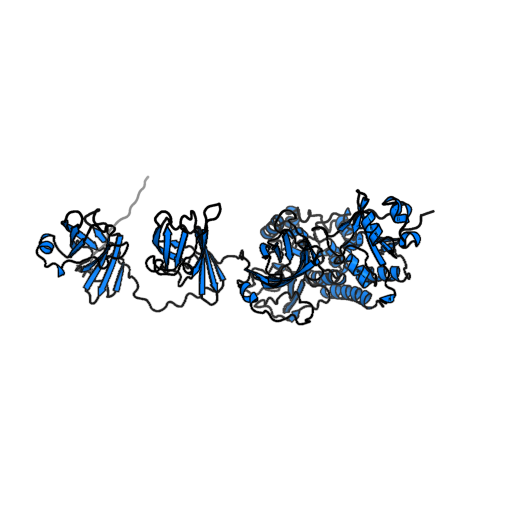 A 1 232 ? -39.856 6.230 14.187 1.00 84.75 232 LEU A N 1
ATOM 1796 C CA . LEU A 1 232 ? -39.546 4.995 14.922 1.00 84.75 232 LEU A CA 1
ATOM 1797 C C . LEU A 1 232 ? -40.509 4.839 16.103 1.00 84.75 232 LEU A C 1
ATOM 1799 O O . LEU A 1 232 ? -41.205 5.785 16.457 1.00 84.75 232 LEU A O 1
ATOM 1803 N N . ASP A 1 233 ? -40.564 3.647 16.698 1.00 84.56 233 ASP A N 1
ATOM 1804 C CA . ASP A 1 233 ? -41.484 3.273 17.786 1.00 84.56 233 ASP A CA 1
ATOM 1805 C C . ASP A 1 233 ? -42.995 3.423 17.474 1.00 84.56 233 ASP A C 1
ATOM 1807 O O . ASP A 1 233 ? -43.837 3.092 18.312 1.00 84.56 233 ASP A O 1
ATOM 1811 N N . GLU A 1 234 ? -43.356 3.789 16.242 1.00 83.75 234 GLU A N 1
ATOM 1812 C CA . GLU A 1 234 ? -44.727 3.849 15.725 1.00 83.75 234 GLU A CA 1
ATOM 1813 C C . GLU A 1 234 ? -45.041 2.679 14.771 1.00 83.75 234 GLU A C 1
ATOM 1815 O O . GLU A 1 234 ? -44.192 2.218 14.006 1.00 83.75 234 GLU A O 1
ATOM 1820 N N . ASP A 1 235 ? -46.287 2.198 14.792 1.00 81.62 235 ASP A N 1
ATOM 1821 C CA . ASP A 1 235 ? -46.784 1.143 13.897 1.00 81.62 235 ASP A CA 1
ATOM 18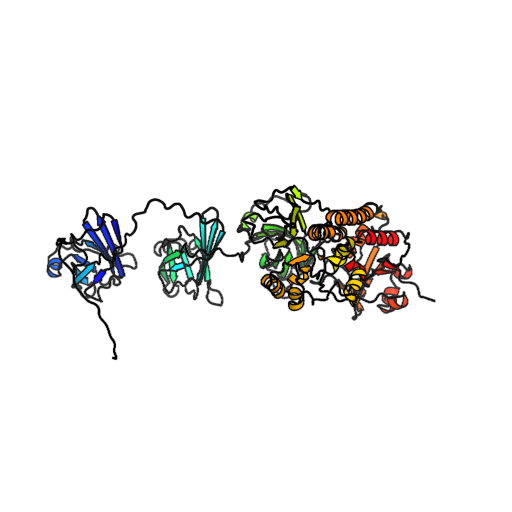22 C C . ASP A 1 235 ? -47.120 1.722 12.504 1.00 81.62 235 ASP A C 1
ATOM 1824 O O . ASP A 1 235 ? -48.251 2.132 12.226 1.00 81.62 235 ASP A O 1
ATOM 1828 N N . LEU A 1 236 ? -46.130 1.750 11.609 1.00 84.75 236 LEU A N 1
ATOM 1829 C CA . LEU A 1 236 ? -46.254 2.310 10.261 1.00 84.75 236 LEU A CA 1
ATOM 1830 C C . LEU A 1 236 ? -47.070 1.396 9.325 1.00 84.75 236 LEU A C 1
ATOM 1832 O O . LEU A 1 236 ? -46.871 0.176 9.330 1.00 84.75 236 LEU A O 1
ATOM 1836 N N . PRO A 1 237 ? -47.962 1.947 8.478 1.00 84.19 237 PRO A N 1
ATOM 1837 C CA . PRO A 1 237 ? -48.782 1.160 7.563 1.00 84.19 237 PRO A CA 1
ATOM 1838 C C . PRO A 1 237 ? -47.978 0.652 6.357 1.00 84.19 237 PRO A C 1
ATOM 1840 O O . PRO A 1 237 ? -47.350 1.424 5.636 1.00 84.19 237 PRO A O 1
ATOM 1843 N N . LEU A 1 238 ? -48.075 -0.651 6.090 1.00 89.06 238 LEU A N 1
ATOM 1844 C CA . LEU A 1 238 ? -47.505 -1.300 4.908 1.00 89.06 238 LEU A CA 1
ATOM 1845 C C . LEU A 1 238 ? -48.564 -2.200 4.258 1.00 89.06 238 LEU A C 1
ATOM 1847 O O . LEU A 1 238 ? -49.350 -2.844 4.954 1.00 89.06 238 LEU A O 1
ATOM 1851 N N . ALA A 1 239 ? -48.574 -2.314 2.933 1.00 82.81 239 ALA A N 1
ATOM 1852 C CA . ALA A 1 239 ? -49.386 -3.295 2.221 1.00 82.81 239 ALA A CA 1
ATOM 1853 C C . ALA A 1 239 ? -48.510 -4.370 1.563 1.00 82.81 239 ALA A C 1
ATOM 1855 O O . ALA A 1 239 ? -47.467 -4.061 0.992 1.00 82.81 239 ALA A O 1
ATOM 1856 N N . THR A 1 240 ? -48.943 -5.637 1.609 1.00 85.12 240 THR A N 1
ATOM 1857 C CA . THR A 1 240 ? -48.271 -6.764 0.930 1.00 85.12 240 THR A CA 1
ATOM 1858 C C . THR A 1 240 ? -49.180 -7.430 -0.105 1.00 85.12 240 THR A C 1
ATOM 1860 O O . THR A 1 240 ? -50.320 -7.798 0.199 1.00 85.12 240 THR A O 1
ATOM 1863 N N . TRP A 1 241 ? -48.698 -7.607 -1.337 1.00 82.00 241 TRP A N 1
ATOM 1864 C CA . TRP A 1 241 ? -49.436 -8.268 -2.420 1.00 82.00 241 TRP A CA 1
ATOM 1865 C C . TRP A 1 241 ? -49.191 -9.776 -2.435 1.00 82.00 241 TRP A C 1
ATOM 1867 O O . TRP A 1 241 ? -48.049 -10.229 -2.448 1.00 82.00 241 TRP A O 1
ATOM 1877 N N . SER A 1 242 ? -50.256 -10.580 -2.494 1.00 73.88 242 SER A N 1
ATOM 1878 C CA . SER A 1 242 ? -50.152 -12.041 -2.596 1.00 73.88 242 SER A CA 1
ATOM 1879 C C . SER A 1 242 ? -50.581 -12.548 -3.971 1.00 73.88 242 SER A C 1
ATOM 1881 O O . SER A 1 242 ? -51.776 -12.699 -4.232 1.00 73.88 242 SER A O 1
ATOM 1883 N N . ASP A 1 243 ? -49.632 -12.925 -4.830 1.00 67.94 243 ASP A N 1
ATOM 1884 C CA . ASP A 1 243 ? -49.933 -13.399 -6.190 1.00 67.94 243 ASP A CA 1
ATOM 1885 C C . ASP A 1 243 ? -50.798 -14.655 -6.252 1.00 67.94 243 ASP A C 1
ATOM 1887 O O . ASP A 1 243 ? -51.623 -14.790 -7.155 1.00 67.94 243 ASP A O 1
ATOM 1891 N N . LYS A 1 244 ? -50.696 -15.540 -5.255 1.00 69.56 244 LYS A N 1
ATOM 1892 C CA . LYS A 1 244 ? -51.560 -16.727 -5.147 1.00 69.56 244 LYS A CA 1
ATOM 1893 C C . LYS A 1 244 ? -53.039 -16.379 -4.920 1.00 69.56 244 LYS A C 1
ATOM 1895 O O . LYS A 1 244 ? -53.905 -17.213 -5.175 1.00 69.56 244 LYS A O 1
ATOM 1900 N N . LYS A 1 245 ? -53.333 -15.185 -4.398 1.00 63.78 245 LYS A N 1
ATOM 1901 C CA . LYS A 1 245 ? -54.694 -14.725 -4.073 1.00 63.78 245 LYS A CA 1
ATOM 1902 C C . LYS A 1 245 ? -55.133 -13.488 -4.859 1.00 63.78 245 LYS A C 1
ATOM 1904 O O . LYS A 1 245 ? -56.312 -13.163 -4.801 1.00 63.78 245 LYS A O 1
ATOM 1909 N N . LYS A 1 246 ? -54.203 -12.827 -5.559 1.00 66.69 246 LYS A N 1
ATOM 1910 C CA . LYS A 1 246 ? -54.375 -11.563 -6.291 1.00 66.69 246 LYS A CA 1
ATOM 1911 C C . LYS A 1 246 ? -55.081 -10.494 -5.442 1.00 66.69 246 LYS A C 1
ATOM 1913 O O . LYS A 1 246 ? -56.077 -9.904 -5.849 1.00 66.69 246 LYS A O 1
ATOM 1918 N N . LEU A 1 247 ? -54.567 -10.305 -4.223 1.00 61.47 247 LEU A N 1
ATOM 1919 C CA . LEU A 1 247 ? -55.067 -9.359 -3.223 1.00 61.47 247 LEU A CA 1
ATOM 1920 C C . LEU A 1 247 ? -53.915 -8.736 -2.427 1.00 61.47 247 LEU A C 1
ATOM 1922 O O . LEU A 1 247 ? -52.953 -9.427 -2.075 1.00 61.47 247 LEU A O 1
ATOM 1926 N N . TRP A 1 248 ? -54.086 -7.460 -2.084 1.00 68.25 248 TRP A N 1
ATOM 1927 C CA . TRP A 1 248 ? -53.291 -6.740 -1.092 1.00 68.25 248 TRP A CA 1
ATOM 1928 C C . TRP A 1 248 ? -53.772 -7.027 0.340 1.00 68.25 248 TRP A C 1
ATOM 1930 O O . TRP A 1 248 ? -54.961 -7.259 0.583 1.00 68.25 248 TRP A O 1
ATOM 1940 N N . TYR A 1 249 ? -52.853 -6.962 1.302 1.00 69.38 249 TYR A N 1
ATOM 1941 C CA . TYR A 1 249 ? -53.119 -7.084 2.736 1.00 69.38 249 TYR A CA 1
ATOM 1942 C C . TYR A 1 249 ? -52.487 -5.931 3.508 1.00 69.38 249 TYR A C 1
ATOM 1944 O O . TYR A 1 249 ? -51.289 -5.717 3.366 1.00 69.38 249 TYR A O 1
ATOM 1952 N N . ASN A 1 250 ? -53.256 -5.260 4.375 1.00 73.00 250 ASN A N 1
ATOM 1953 C CA . ASN A 1 250 ? -52.678 -4.378 5.393 1.00 73.00 250 ASN A CA 1
ATOM 1954 C C . ASN A 1 250 ? -51.731 -5.172 6.303 1.00 73.00 250 ASN A C 1
ATOM 1956 O O . ASN A 1 250 ? -52.026 -6.316 6.673 1.00 73.00 250 ASN A O 1
ATOM 1960 N N . ARG A 1 251 ? -50.651 -4.502 6.684 1.00 83.88 251 ARG A N 1
ATOM 1961 C CA . ARG A 1 251 ? -49.653 -4.851 7.686 1.00 83.88 251 ARG A CA 1
ATOM 1962 C C . ARG A 1 251 ? -49.304 -3.607 8.492 1.00 83.88 251 ARG A C 1
ATOM 1964 O O . ARG A 1 251 ? -49.576 -2.490 8.046 1.00 83.88 251 ARG A O 1
ATOM 1971 N N . THR A 1 252 ? -48.668 -3.812 9.636 1.00 83.00 252 THR A N 1
ATOM 1972 C CA . THR A 1 252 ? -47.828 -2.774 10.240 1.00 83.00 252 THR A CA 1
ATOM 1973 C C . THR A 1 252 ? -46.381 -3.238 10.262 1.00 83.00 252 THR A C 1
ATOM 1975 O O . THR A 1 252 ? -46.105 -4.440 10.344 1.00 83.00 252 THR A O 1
ATOM 1978 N N . ILE A 1 253 ? -45.465 -2.279 10.156 1.00 88.88 253 ILE A N 1
ATOM 1979 C CA . ILE A 1 253 ? -44.059 -2.441 10.521 1.00 88.88 253 ILE A CA 1
ATOM 1980 C C . ILE A 1 253 ? -43.737 -1.404 11.596 1.00 88.88 253 ILE A C 1
ATOM 1982 O O . ILE A 1 253 ? -44.121 -0.246 11.465 1.00 88.88 253 ILE A O 1
ATOM 1986 N N . ARG A 1 254 ? -43.040 -1.805 12.656 1.00 91.25 254 ARG A N 1
ATOM 1987 C CA . ARG A 1 254 ? -42.483 -0.884 13.652 1.00 91.25 254 ARG A CA 1
ATOM 1988 C C . ARG A 1 254 ? -41.015 -1.193 13.852 1.00 91.25 254 ARG A C 1
ATOM 1990 O O . ARG A 1 254 ? -40.663 -2.340 14.119 1.00 91.25 254 ARG A O 1
ATOM 1997 N N . LEU A 1 255 ? -40.191 -0.162 13.752 1.00 92.31 255 LEU A N 1
ATOM 1998 C CA . LEU A 1 255 ? -38.766 -0.200 14.052 1.00 92.31 255 LEU A CA 1
ATOM 1999 C C . LEU A 1 255 ? -38.588 0.215 15.520 1.00 92.31 255 LEU A C 1
ATOM 2001 O O . LEU A 1 255 ? -39.034 1.301 15.888 1.00 92.31 255 LEU A O 1
ATOM 2005 N N . ASP A 1 256 ? -37.999 -0.645 16.353 1.00 88.00 256 ASP A N 1
ATOM 2006 C CA . ASP A 1 256 ? -37.773 -0.359 17.782 1.00 88.00 256 ASP A CA 1
ATOM 2007 C C . ASP A 1 256 ? -36.501 0.486 17.963 1.00 88.00 256 ASP A C 1
ATOM 2009 O O . ASP A 1 256 ? -35.391 0.007 17.710 1.00 88.00 256 ASP A O 1
ATOM 2013 N N . SER A 1 257 ? -36.639 1.733 18.421 1.00 85.56 257 SER A N 1
ATOM 2014 C CA . SER A 1 257 ? -35.507 2.662 18.573 1.00 85.56 257 SER A CA 1
ATOM 2015 C C . SER A 1 257 ? -34.456 2.186 19.584 1.00 85.56 257 SER A C 1
ATOM 2017 O O . SER A 1 257 ? -33.285 2.546 19.484 1.00 85.56 257 SER A O 1
ATOM 2019 N N . LYS A 1 258 ? -34.829 1.319 20.533 1.00 85.25 258 LYS A N 1
ATOM 2020 C CA . LYS A 1 258 ? -33.918 0.752 21.548 1.00 85.25 258 LYS A CA 1
ATOM 2021 C C . LYS A 1 258 ? -33.143 -0.452 21.027 1.00 85.25 258 LYS A C 1
ATOM 2023 O O . LYS A 1 258 ? -32.276 -0.963 21.729 1.00 85.25 258 LYS A O 1
ATOM 2028 N N . SER A 1 259 ? -33.463 -0.896 19.813 1.00 84.88 259 SER A N 1
ATOM 2029 C CA . SER A 1 259 ? -32.718 -1.899 19.054 1.00 84.88 259 SER A CA 1
ATOM 2030 C C . SER A 1 259 ? -31.836 -1.293 17.958 1.00 84.88 259 SER A C 1
ATOM 2032 O O . SER A 1 259 ? -31.322 -2.045 17.136 1.00 84.88 259 SER A O 1
ATOM 2034 N N . LEU A 1 260 ? -31.671 0.040 17.934 1.00 81.81 260 LEU A N 1
ATOM 2035 C CA . LEU A 1 260 ? -30.705 0.720 17.070 1.00 81.81 260 LEU A CA 1
ATOM 2036 C C . LEU A 1 260 ? -29.281 0.363 17.504 1.00 81.81 260 LEU A C 1
ATOM 2038 O O . LEU A 1 260 ? -28.665 1.040 18.326 1.00 81.81 260 LEU A O 1
ATOM 2042 N N . GLU A 1 261 ? -28.755 -0.704 16.922 1.00 75.50 261 GLU A N 1
ATOM 2043 C CA . GLU A 1 261 ? -27.333 -1.013 16.947 1.00 75.50 261 GLU A CA 1
ATOM 2044 C C . GLU A 1 261 ? -26.719 -0.335 15.713 1.00 75.50 261 GLU A C 1
ATOM 2046 O O . GLU A 1 261 ? -27.098 -0.683 14.591 1.00 75.50 261 GLU A O 1
ATOM 2051 N N . PRO A 1 262 ? -25.815 0.656 15.856 1.00 66.94 262 PRO A N 1
ATOM 2052 C CA . PRO A 1 262 ? -25.137 1.244 14.704 1.00 66.94 262 PRO A CA 1
ATOM 2053 C C . PRO A 1 262 ? -24.508 0.136 13.861 1.00 66.94 262 PRO A C 1
ATOM 2055 O O . PRO A 1 262 ? -23.816 -0.731 14.404 1.00 66.94 262 PRO A O 1
ATOM 2058 N N . VAL A 1 263 ? -24.736 0.147 12.544 1.00 53.56 263 VAL A N 1
ATOM 2059 C CA . VAL A 1 263 ? -24.010 -0.763 11.655 1.00 53.56 263 VAL A CA 1
ATOM 2060 C C . VAL A 1 263 ? -22.550 -0.340 11.749 1.00 53.56 263 VAL A C 1
ATOM 2062 O O . VAL A 1 263 ? -22.172 0.689 11.195 1.00 53.56 263 VAL A O 1
ATOM 2065 N N . LYS A 1 264 ? -21.717 -1.124 12.442 1.00 46.88 264 LYS A N 1
ATOM 2066 C CA . LYS A 1 264 ? -20.271 -1.049 12.223 1.00 46.88 264 LYS A CA 1
ATOM 2067 C C . LYS A 1 264 ? -20.062 -1.461 10.775 1.00 46.88 264 LYS A C 1
ATOM 2069 O O . LYS A 1 264 ? -20.359 -2.596 10.413 1.00 46.88 264 LYS A O 1
ATOM 2074 N N . THR A 1 265 ? -19.731 -0.478 9.950 1.00 37.00 265 THR A N 1
ATOM 2075 C CA . THR A 1 265 ? -20.042 -0.493 8.525 1.00 37.00 265 THR A CA 1
ATOM 2076 C C . THR A 1 265 ? -19.253 -1.559 7.779 1.00 37.00 265 THR A C 1
ATOM 2078 O O . THR A 1 265 ? -18.080 -1.374 7.489 1.00 37.00 265 THR A O 1
ATOM 2081 N N . GLU A 1 266 ? -19.936 -2.632 7.381 1.00 35.75 266 GLU A N 1
ATOM 2082 C CA . GLU A 1 266 ? -19.795 -3.104 6.005 1.00 35.75 266 GLU A CA 1
ATOM 2083 C C . GLU A 1 266 ? -20.629 -2.154 5.142 1.00 35.75 266 GLU A C 1
ATOM 2085 O O . GLU A 1 266 ? -21.852 -2.284 5.020 1.00 35.75 266 GLU A O 1
ATOM 2090 N N . THR A 1 267 ? -19.987 -1.105 4.635 1.00 38.44 267 THR A N 1
ATOM 2091 C CA . THR A 1 267 ? -20.663 -0.080 3.844 1.00 38.44 267 THR A CA 1
ATOM 2092 C C . THR A 1 267 ? -20.876 -0.591 2.427 1.00 38.44 267 THR A C 1
ATOM 2094 O O . THR A 1 267 ? -19.931 -0.767 1.662 1.00 38.44 267 THR A O 1
ATOM 2097 N N . THR A 1 268 ? -22.137 -0.826 2.042 1.00 50.84 268 THR A N 1
ATOM 2098 C CA . THR A 1 268 ? -22.475 -1.133 0.647 1.00 50.84 268 THR A CA 1
ATOM 2099 C C . THR A 1 268 ? -22.205 0.093 -0.221 1.00 50.84 268 THR A C 1
ATOM 2101 O O . THR A 1 268 ? -23.035 0.992 -0.337 1.00 50.84 268 THR A O 1
ATOM 2104 N N . ALA A 1 269 ? -20.993 0.141 -0.776 1.00 67.38 269 ALA A N 1
ATOM 2105 C CA . ALA A 1 269 ? -20.462 1.303 -1.465 1.00 67.38 269 ALA A CA 1
ATOM 2106 C C . ALA A 1 269 ? -21.337 1.709 -2.655 1.00 67.38 269 ALA A C 1
ATOM 2108 O O . ALA A 1 269 ? -21.616 0.909 -3.554 1.00 67.38 269 ALA A O 1
ATOM 2109 N N . SER A 1 270 ? -21.734 2.978 -2.683 1.00 75.50 270 SER A N 1
ATOM 2110 C CA . SER A 1 270 ? -22.395 3.567 -3.836 1.00 75.50 270 SER A CA 1
ATOM 2111 C C . SER A 1 270 ? -21.380 3.715 -4.964 1.00 75.50 270 SER A C 1
ATOM 2113 O O . SER A 1 270 ? -20.317 4.315 -4.789 1.00 75.50 270 SER A O 1
ATOM 2115 N N . PHE A 1 271 ? -21.703 3.159 -6.130 1.00 86.75 271 PHE A N 1
ATOM 2116 C CA . PHE A 1 271 ? -20.848 3.200 -7.308 1.00 86.75 271 PHE A CA 1
ATOM 2117 C C . PHE A 1 271 ? -21.641 3.623 -8.539 1.00 86.75 271 PHE A C 1
ATOM 2119 O O . PHE A 1 271 ? -22.707 3.077 -8.826 1.00 86.75 271 PHE A O 1
ATOM 2126 N N . THR A 1 272 ? -21.087 4.553 -9.312 1.00 87.19 272 THR A N 1
ATOM 2127 C CA . THR A 1 272 ? -21.557 4.840 -10.671 1.00 87.19 272 THR A CA 1
ATOM 2128 C C . THR A 1 272 ? -20.388 5.191 -11.583 1.00 87.19 272 THR A C 1
ATOM 2130 O O . THR A 1 272 ? -19.244 5.330 -11.146 1.00 87.19 272 THR A O 1
ATOM 2133 N N . PHE A 1 273 ? -20.674 5.370 -12.867 1.00 88.75 273 PHE A N 1
ATOM 2134 C CA . PHE A 1 273 ? -19.699 5.840 -13.838 1.00 88.75 273 PHE A CA 1
ATOM 2135 C C . PHE A 1 273 ? -20.322 6.800 -14.858 1.00 88.75 273 PHE A C 1
ATOM 2137 O O . PHE A 1 273 ? -21.526 6.786 -15.119 1.00 88.75 273 PHE A O 1
ATOM 2144 N N . THR A 1 274 ? -19.477 7.612 -15.486 1.00 84.12 274 THR A N 1
ATOM 2145 C CA . THR A 1 274 ? -19.802 8.383 -16.692 1.00 84.12 274 THR A CA 1
ATOM 2146 C C . THR A 1 274 ? -18.723 8.174 -17.761 1.00 84.12 274 THR A C 1
ATOM 2148 O O . THR A 1 274 ? -17.648 7.637 -17.487 1.00 84.12 274 THR A O 1
ATOM 2151 N N . GLY A 1 275 ? -19.013 8.564 -19.005 1.00 77.19 275 GLY A N 1
ATOM 2152 C CA . GLY A 1 275 ? -18.128 8.345 -20.155 1.00 77.19 275 GLY A CA 1
ATOM 2153 C C . GLY A 1 275 ? -18.512 7.123 -20.993 1.00 77.19 275 GLY A C 1
ATOM 2154 O O . GLY A 1 275 ? -19.661 6.671 -20.986 1.00 77.19 275 GLY A O 1
ATOM 2155 N N . GLY A 1 276 ? -17.556 6.604 -21.762 1.00 72.62 276 GLY A N 1
ATOM 2156 C CA . GLY A 1 276 ? -17.799 5.495 -22.683 1.00 72.62 276 GLY A CA 1
ATOM 2157 C C . GLY A 1 276 ? -18.706 5.811 -23.880 1.00 72.62 276 GLY A C 1
ATOM 2158 O O . GLY A 1 276 ? -18.982 6.957 -24.229 1.00 72.62 276 GLY A O 1
ATOM 2159 N N . SER A 1 277 ? -19.180 4.749 -24.541 1.00 61.97 277 SER A N 1
ATOM 2160 C CA . SER A 1 277 ? -20.044 4.826 -25.735 1.00 61.97 277 SER A CA 1
ATOM 2161 C C . SER A 1 277 ? -21.548 4.679 -25.448 1.00 61.97 277 SER A C 1
ATOM 2163 O O . SER A 1 277 ? -22.343 4.588 -26.385 1.00 61.97 277 SER A O 1
ATOM 2165 N N . GLY A 1 278 ? -21.946 4.591 -24.172 1.00 61.03 278 GLY A N 1
ATOM 2166 C CA . GLY A 1 278 ? -23.328 4.314 -23.753 1.00 61.03 278 GLY A CA 1
ATOM 2167 C C . GLY A 1 278 ? -23.835 2.896 -24.067 1.00 61.03 278 GLY A C 1
ATOM 2168 O O . GLY A 1 278 ? -25.037 2.658 -24.015 1.00 61.03 278 GLY A O 1
ATOM 2169 N N . ARG A 1 279 ? -22.944 1.958 -24.432 1.00 66.56 279 ARG A N 1
ATOM 2170 C CA . ARG A 1 279 ? -23.276 0.570 -24.834 1.00 66.56 279 ARG A CA 1
ATOM 2171 C C . ARG A 1 279 ? -22.753 -0.518 -23.890 1.00 66.56 279 ARG A C 1
ATOM 2173 O O . ARG A 1 279 ? -22.890 -1.700 -24.188 1.00 66.56 279 ARG A O 1
ATOM 2180 N N . THR A 1 280 ? -22.114 -0.132 -22.794 1.00 73.19 280 THR A N 1
ATOM 2181 C CA . THR A 1 280 ? -21.553 -1.040 -21.789 1.00 73.19 280 THR A CA 1
ATOM 2182 C C . THR A 1 280 ? -21.840 -0.437 -20.425 1.00 73.19 280 THR A C 1
ATOM 2184 O O . THR A 1 280 ? -21.622 0.763 -20.249 1.00 73.19 280 THR A O 1
ATOM 2187 N N . THR A 1 281 ? -22.318 -1.242 -19.481 1.00 81.38 281 THR A N 1
ATOM 2188 C CA . THR A 1 281 ? -22.395 -0.858 -18.069 1.00 81.38 281 THR A CA 1
ATOM 2189 C C . THR A 1 281 ? -21.141 -1.319 -17.342 1.00 81.38 281 THR A C 1
ATOM 2191 O O . THR A 1 281 ? -20.630 -2.405 -17.616 1.00 81.38 281 THR A O 1
ATOM 2194 N N . ILE A 1 282 ? -20.658 -0.491 -16.420 1.00 86.00 282 ILE A N 1
ATOM 2195 C CA . ILE A 1 282 ? -19.652 -0.864 -15.428 1.00 86.00 282 ILE A CA 1
ATOM 2196 C C . ILE A 1 282 ? -20.382 -1.056 -14.097 1.00 86.00 282 ILE A C 1
ATOM 2198 O O . ILE A 1 282 ? -21.231 -0.238 -13.739 1.00 86.00 282 ILE A O 1
ATOM 2202 N N . SER A 1 283 ? -20.065 -2.123 -13.372 1.00 82.38 283 SER A N 1
ATOM 2203 C CA . SER A 1 283 ? -20.658 -2.444 -12.071 1.00 82.38 283 SER A CA 1
ATOM 2204 C C . SER A 1 283 ? -19.571 -2.781 -11.060 1.00 82.38 283 SER A C 1
ATOM 2206 O O . SER A 1 283 ? -18.644 -3.521 -11.382 1.00 82.38 283 SER A O 1
ATOM 2208 N N . LEU A 1 284 ? -19.696 -2.275 -9.834 1.00 84.19 284 LEU A N 1
ATOM 2209 C CA . LEU A 1 284 ? -18.896 -2.740 -8.705 1.00 84.19 284 LEU A CA 1
ATOM 2210 C C . LEU A 1 284 ? -19.331 -4.169 -8.344 1.00 84.19 284 LEU A C 1
ATOM 2212 O O . LEU A 1 284 ? -20.526 -4.438 -8.239 1.00 84.19 284 LEU A O 1
ATOM 2216 N N . THR A 1 285 ? -18.374 -5.078 -8.172 1.00 77.12 285 THR A N 1
ATOM 2217 C CA . THR A 1 285 ? -18.625 -6.474 -7.759 1.00 77.12 285 THR A CA 1
ATOM 2218 C C . THR A 1 285 ? -17.957 -6.845 -6.443 1.00 77.12 285 THR A C 1
ATOM 2220 O O . THR A 1 285 ? -18.414 -7.772 -5.782 1.00 77.12 285 THR A O 1
ATOM 2223 N N . ASN A 1 286 ? -16.924 -6.107 -6.032 1.00 74.81 286 ASN A N 1
ATOM 2224 C CA . ASN A 1 286 ? -16.336 -6.193 -4.700 1.00 74.81 286 ASN A CA 1
ATOM 2225 C C . ASN A 1 286 ? -15.685 -4.853 -4.323 1.00 74.81 286 ASN A C 1
ATOM 2227 O O . ASN A 1 286 ? -15.149 -4.175 -5.201 1.00 74.81 286 ASN A O 1
ATOM 2231 N N . LEU A 1 287 ? -15.668 -4.510 -3.035 1.00 73.50 287 LEU A N 1
ATOM 2232 C CA . LEU A 1 287 ? -14.811 -3.464 -2.475 1.00 73.50 287 LEU A CA 1
ATOM 2233 C C . LEU A 1 287 ? -14.151 -3.991 -1.203 1.00 73.50 287 LEU A C 1
ATOM 2235 O O . LEU A 1 287 ? -14.831 -4.388 -0.263 1.00 73.50 287 LEU A O 1
ATOM 2239 N N . ASP A 1 288 ? -12.827 -3.931 -1.163 1.00 60.88 288 ASP A N 1
ATOM 2240 C CA . ASP A 1 288 ? -12.045 -4.134 0.047 1.00 60.88 288 ASP A CA 1
ATOM 2241 C C . ASP A 1 288 ? -11.668 -2.767 0.639 1.00 60.88 288 ASP A C 1
ATOM 2243 O O . ASP A 1 288 ? -10.667 -2.145 0.272 1.00 60.88 288 ASP A O 1
ATOM 2247 N N . GLU A 1 289 ? -12.486 -2.297 1.582 1.00 51.03 289 GLU A N 1
ATOM 2248 C CA . GLU A 1 289 ? -12.273 -1.037 2.310 1.00 51.03 289 GLU A CA 1
ATOM 2249 C C . GLU A 1 289 ? -10.977 -1.033 3.146 1.00 51.03 289 GLU A C 1
ATOM 2251 O O . GLU A 1 289 ? -10.490 0.031 3.524 1.00 51.03 289 GLU A O 1
ATOM 2256 N N . THR A 1 290 ? -10.370 -2.199 3.408 1.00 46.25 290 THR A N 1
ATOM 2257 C CA . THR A 1 290 ? -9.098 -2.318 4.146 1.00 46.25 290 THR A CA 1
ATOM 2258 C C . THR A 1 290 ? -7.874 -2.094 3.246 1.00 46.25 290 THR A C 1
ATOM 2260 O O . THR A 1 290 ? -6.768 -1.853 3.751 1.00 46.25 290 THR A O 1
ATOM 2263 N N . THR A 1 291 ? -8.046 -2.160 1.921 1.00 50.19 291 THR A N 1
ATOM 2264 C CA . THR A 1 291 ? -6.975 -1.959 0.928 1.00 50.19 291 THR A CA 1
ATOM 2265 C C . THR A 1 291 ? -7.232 -0.828 -0.062 1.00 50.19 291 THR A C 1
ATOM 2267 O O . THR A 1 291 ? -6.275 -0.354 -0.676 1.00 50.19 291 THR A O 1
ATOM 2270 N N . GLY A 1 292 ? -8.481 -0.381 -0.212 1.00 57.16 292 GLY A N 1
ATOM 2271 C CA . GLY A 1 292 ? -8.899 0.559 -1.256 1.00 57.16 292 GLY A CA 1
ATOM 2272 C C . GLY A 1 292 ? -9.038 -0.089 -2.641 1.00 57.16 292 GLY A C 1
ATOM 2273 O O . GLY A 1 292 ? -9.150 0.622 -3.640 1.00 57.16 292 GLY A O 1
ATOM 2274 N N . LEU A 1 293 ? -9.005 -1.424 -2.727 1.00 67.94 293 LEU A N 1
ATOM 2275 C CA . LEU A 1 293 ? -9.143 -2.158 -3.985 1.00 67.94 293 LEU A CA 1
ATOM 2276 C C . LEU A 1 293 ? -10.608 -2.506 -4.261 1.00 67.94 293 LEU A C 1
ATOM 2278 O O . LEU A 1 293 ? -11.275 -3.164 -3.466 1.00 67.94 293 LEU A O 1
ATOM 2282 N N . ALA A 1 294 ? -11.086 -2.103 -5.432 1.00 79.81 294 ALA A N 1
ATOM 2283 C CA . ALA A 1 294 ? -12.432 -2.349 -5.920 1.00 79.81 294 ALA A CA 1
ATOM 2284 C C . ALA A 1 294 ? -12.385 -3.224 -7.179 1.00 79.81 294 ALA A C 1
ATOM 2286 O O . ALA A 1 294 ? -11.731 -2.868 -8.162 1.00 79.81 294 ALA A O 1
ATOM 2287 N N . THR A 1 295 ? -13.102 -4.346 -7.184 1.00 83.19 295 THR A N 1
ATOM 2288 C CA . THR A 1 295 ? -13.295 -5.160 -8.392 1.00 83.19 295 THR A CA 1
ATOM 2289 C C . THR A 1 295 ? -14.503 -4.630 -9.156 1.00 83.19 295 THR A C 1
ATOM 2291 O O . THR A 1 295 ? -15.628 -4.646 -8.649 1.00 83.19 295 THR A O 1
ATOM 2294 N N . ILE A 1 296 ? -14.288 -4.183 -10.392 1.00 90.19 296 ILE A N 1
ATOM 2295 C CA . ILE A 1 296 ? -15.347 -3.753 -11.313 1.00 90.19 296 ILE A CA 1
ATOM 2296 C C . ILE A 1 296 ? -15.522 -4.748 -12.462 1.00 90.19 296 ILE A C 1
ATOM 2298 O O . ILE A 1 296 ? -14.548 -5.344 -12.914 1.00 90.19 296 ILE A O 1
ATOM 2302 N N . SER A 1 297 ? -16.746 -4.869 -12.974 1.00 88.94 297 SER A N 1
ATOM 2303 C CA . SER A 1 297 ? -17.101 -5.652 -14.165 1.00 88.94 297 SER A CA 1
ATOM 2304 C C . SER A 1 297 ? -17.637 -4.749 -15.268 1.00 88.94 297 SER A C 1
ATOM 2306 O O . SER A 1 297 ? -18.544 -3.954 -15.026 1.00 88.94 297 SER A O 1
ATOM 2308 N N . PHE A 1 298 ? -17.141 -4.912 -16.492 1.00 86.94 298 PHE A N 1
ATOM 2309 C CA . PHE A 1 298 ? -17.744 -4.365 -17.710 1.00 86.94 298 PHE A CA 1
ATOM 2310 C C . PHE A 1 298 ? -18.694 -5.405 -18.316 1.00 86.94 298 PHE A C 1
ATOM 2312 O O . PHE A 1 298 ? -18.302 -6.557 -18.480 1.00 86.94 298 PHE A O 1
ATOM 2319 N N . SER A 1 299 ? -19.895 -4.996 -18.744 1.00 84.38 299 SER A N 1
ATOM 2320 C CA . SER A 1 299 ? -20.910 -5.853 -19.397 1.00 84.38 299 SER A CA 1
ATOM 2321 C C . SER A 1 299 ? -20.550 -6.264 -20.845 1.00 84.38 299 SER A C 1
ATOM 2323 O O . SER A 1 299 ? -21.315 -6.055 -21.795 1.00 84.38 299 SER A O 1
ATOM 2325 N N . SER A 1 300 ? -19.306 -6.680 -21.053 1.00 82.00 300 SER A N 1
ATOM 2326 C CA . SER A 1 300 ? -18.701 -7.063 -22.323 1.00 82.00 300 SER A CA 1
ATOM 2327 C C . SER A 1 300 ? -17.368 -7.745 -22.035 1.00 82.00 300 SER A C 1
ATOM 2329 O O . SER A 1 300 ? -16.503 -7.147 -21.402 1.00 82.00 300 SER A O 1
ATOM 2331 N N . SER A 1 301 ? -17.154 -8.930 -22.604 1.00 83.56 301 SER A N 1
ATOM 2332 C CA . SER A 1 301 ? -15.886 -9.675 -22.554 1.00 83.56 301 SER A CA 1
ATOM 2333 C C . SER A 1 301 ? -14.742 -9.066 -23.380 1.00 83.56 301 SER A C 1
ATOM 2335 O O . SER A 1 301 ? -13.647 -9.622 -23.451 1.00 83.56 301 SER A O 1
ATOM 2337 N N . ASN A 1 302 ? -15.000 -7.951 -24.070 1.00 85.19 302 ASN A N 1
ATOM 2338 C CA . ASN A 1 302 ? -14.108 -7.393 -25.087 1.00 85.19 302 ASN A CA 1
ATOM 2339 C C . ASN A 1 302 ? -13.200 -6.274 -24.557 1.00 85.19 302 ASN A C 1
ATOM 2341 O O . ASN A 1 302 ? -12.632 -5.548 -25.377 1.00 85.19 302 ASN A O 1
ATOM 2345 N N . TYR A 1 303 ? -13.097 -6.077 -23.240 1.00 86.94 303 TYR A N 1
ATOM 2346 C CA . TYR A 1 303 ? -12.124 -5.155 -22.650 1.00 86.94 303 TYR A CA 1
ATOM 2347 C C . TYR A 1 303 ? -10.883 -5.941 -22.217 1.00 86.94 303 TYR A C 1
ATOM 2349 O O . TYR A 1 303 ? -10.982 -6.965 -21.543 1.00 86.94 303 TYR A O 1
ATOM 2357 N N . THR A 1 304 ? -9.711 -5.495 -22.661 1.00 80.69 304 THR A N 1
ATOM 2358 C CA . THR A 1 304 ? -8.427 -6.195 -22.474 1.00 80.69 304 THR A CA 1
ATOM 2359 C C . THR A 1 304 ? -7.676 -5.681 -21.255 1.00 80.69 304 THR A C 1
ATOM 2361 O O . THR A 1 304 ? -7.165 -6.471 -20.459 1.00 80.69 304 THR A O 1
ATOM 2364 N N . GLN A 1 305 ? -7.624 -4.359 -21.105 1.00 81.31 305 GLN A N 1
ATOM 2365 C CA . GLN A 1 305 ? -6.842 -3.670 -20.083 1.00 81.31 305 GLN A CA 1
ATOM 2366 C C . GLN A 1 305 ? -7.464 -2.318 -19.710 1.00 81.31 305 GLN A C 1
ATOM 2368 O O . GLN A 1 305 ? -8.131 -1.681 -20.525 1.00 81.31 305 GLN A O 1
ATOM 2373 N N . VAL A 1 306 ? -7.230 -1.883 -18.474 1.00 87.25 306 VAL A N 1
ATOM 2374 C CA . VAL A 1 306 ? -7.630 -0.584 -17.917 1.00 87.25 306 VAL A CA 1
ATOM 2375 C C . VAL A 1 306 ? -6.378 0.152 -17.447 1.00 87.25 306 VAL A C 1
ATOM 2377 O O . VAL A 1 306 ? -5.507 -0.443 -16.818 1.00 87.25 306 VAL A O 1
ATOM 2380 N N . LYS A 1 307 ? -6.285 1.448 -17.733 1.00 81.88 307 LYS A N 1
ATOM 2381 C CA . LYS A 1 307 ? -5.211 2.353 -17.318 1.00 81.88 307 LYS A CA 1
ATOM 2382 C C . LYS A 1 307 ? -5.743 3.360 -16.294 1.00 81.88 307 LYS A C 1
ATOM 2384 O O . LYS A 1 307 ? -6.795 3.955 -16.526 1.00 81.88 307 LYS A O 1
ATOM 2389 N N . ILE A 1 308 ? -5.002 3.552 -15.203 1.00 80.38 308 ILE A N 1
ATOM 2390 C CA . ILE A 1 308 ? -5.196 4.606 -14.192 1.00 80.38 308 ILE A CA 1
ATOM 2391 C C . ILE A 1 308 ? -3.848 5.306 -14.024 1.00 80.38 308 ILE A C 1
ATOM 2393 O O . ILE A 1 308 ? -2.853 4.640 -13.731 1.00 80.38 308 ILE A O 1
ATOM 2397 N N . ASP A 1 309 ? -3.804 6.616 -14.256 1.00 74.56 309 ASP A N 1
ATOM 2398 C CA . ASP A 1 309 ? -2.568 7.397 -14.399 1.00 74.56 309 ASP A CA 1
ATOM 2399 C C . ASP A 1 309 ? -1.573 6.706 -15.349 1.00 74.56 309 ASP A C 1
ATOM 2401 O O . ASP A 1 309 ? -1.877 6.576 -16.530 1.00 74.56 309 ASP A O 1
ATOM 2405 N N . GLU A 1 310 ? -0.428 6.207 -14.868 1.00 58.38 310 GLU A N 1
ATOM 2406 C CA . GLU A 1 310 ? 0.529 5.399 -15.655 1.00 58.38 310 GLU A CA 1
ATOM 2407 C C . GLU A 1 310 ? 0.537 3.897 -15.287 1.00 58.38 310 GLU A C 1
ATOM 2409 O O . GLU A 1 310 ? 1.368 3.123 -15.768 1.00 58.38 310 GLU A O 1
ATOM 2414 N N . SER A 1 311 ? -0.395 3.451 -14.442 1.00 59.72 311 SER A N 1
ATOM 2415 C CA . SER A 1 311 ? -0.564 2.042 -14.059 1.00 59.72 311 SER A CA 1
ATOM 2416 C C . SER A 1 311 ? -1.585 1.343 -14.951 1.00 59.72 311 SER A C 1
ATOM 2418 O O . SER A 1 311 ? -2.628 1.909 -15.269 1.00 59.72 311 SER A O 1
ATOM 2420 N N . ILE A 1 312 ? -1.301 0.097 -15.344 1.00 73.38 312 ILE A N 1
ATOM 2421 C CA . ILE A 1 312 ? -2.173 -0.695 -16.221 1.00 73.38 312 ILE A CA 1
ATOM 2422 C C . ILE A 1 312 ? -2.527 -2.031 -15.558 1.00 73.38 312 ILE A C 1
ATOM 2424 O O . ILE A 1 312 ? -1.659 -2.745 -15.050 1.00 73.38 312 ILE A O 1
ATOM 2428 N N . TYR A 1 313 ? -3.821 -2.329 -15.605 1.00 76.69 313 TYR A N 1
ATOM 2429 C CA . TYR A 1 313 ? -4.551 -3.438 -15.000 1.00 76.69 313 TYR A CA 1
ATOM 2430 C C . TYR A 1 313 ? -5.225 -4.239 -16.121 1.00 76.69 313 TYR A C 1
ATOM 2432 O O . TYR A 1 313 ? -5.486 -3.697 -17.195 1.00 76.69 313 TYR A O 1
ATOM 2440 N N . LEU A 1 314 ? -5.506 -5.522 -15.909 1.00 74.25 314 LEU A N 1
ATOM 2441 C CA . LEU A 1 314 ? -5.908 -6.443 -16.980 1.00 74.25 314 LEU A CA 1
ATOM 2442 C C . LEU A 1 314 ? -7.217 -7.143 -16.668 1.00 74.25 314 LEU A C 1
ATOM 2444 O O . LEU A 1 314 ? -7.593 -7.251 -15.506 1.00 74.25 314 LEU A O 1
ATOM 2448 N N . ASN A 1 315 ? -7.862 -7.665 -17.711 1.00 82.44 315 ASN A N 1
ATOM 2449 C CA . ASN A 1 315 ? -9.068 -8.456 -17.542 1.00 82.44 315 ASN A CA 1
ATOM 2450 C C . ASN A 1 315 ? -8.764 -9.768 -16.790 1.00 82.44 315 ASN A C 1
ATOM 2452 O O . ASN A 1 315 ? -8.140 -10.684 -17.329 1.00 82.44 315 ASN A O 1
ATOM 2456 N N . GLU A 1 316 ? -9.249 -9.855 -15.556 1.00 79.19 316 GLU A N 1
ATOM 2457 C CA . GLU A 1 316 ? -9.151 -11.010 -14.659 1.00 79.19 316 GLU A CA 1
ATOM 2458 C C . GLU A 1 316 ? -10.088 -12.165 -15.079 1.00 79.19 316 GLU A C 1
ATOM 2460 O O . GLU A 1 316 ? -9.876 -13.309 -14.676 1.00 79.19 316 GLU A O 1
ATOM 2465 N N . ASN A 1 317 ? -11.077 -11.898 -15.943 1.00 75.12 317 ASN A N 1
ATOM 2466 C CA . ASN A 1 317 ? -12.035 -12.866 -16.484 1.00 75.12 317 ASN A CA 1
ATOM 2467 C C . ASN A 1 317 ? -12.032 -12.878 -18.031 1.00 75.12 317 ASN A C 1
ATOM 2469 O O . ASN A 1 317 ? -12.892 -12.271 -18.677 1.00 75.12 317 ASN A O 1
ATOM 2473 N N . PRO A 1 318 ? -11.114 -13.620 -18.676 1.00 56.91 318 PRO A N 1
ATOM 2474 C CA . PRO A 1 318 ? -11.087 -13.764 -20.136 1.00 56.91 318 PRO A CA 1
ATOM 2475 C C . PRO A 1 318 ? -12.227 -14.641 -20.700 1.00 56.91 318 PRO A C 1
ATOM 2477 O O . PRO A 1 318 ? -12.312 -14.835 -21.911 1.00 56.91 318 PRO A O 1
ATOM 2480 N N . SER A 1 319 ? -13.084 -15.203 -19.839 1.00 51.91 319 SER A N 1
ATOM 2481 C CA . SER A 1 319 ? -14.140 -16.173 -20.176 1.00 51.91 319 SER A CA 1
ATOM 2482 C C . SER A 1 319 ? -15.576 -15.637 -20.066 1.00 51.91 319 SER A C 1
ATOM 2484 O O . SER A 1 319 ? -16.516 -16.361 -20.394 1.00 51.91 319 SER A O 1
ATOM 2486 N N . GLY A 1 320 ? -15.763 -14.392 -19.629 1.00 71.88 320 GLY A N 1
ATOM 2487 C CA . GLY A 1 320 ? -17.069 -13.747 -19.476 1.00 71.88 320 GLY A CA 1
ATOM 2488 C C . GLY A 1 320 ? -16.935 -12.226 -19.470 1.00 71.88 320 GLY A C 1
ATOM 2489 O O . GLY A 1 320 ? -16.026 -11.696 -20.101 1.00 71.88 320 GLY A O 1
ATOM 2490 N N . ASP A 1 321 ? -17.834 -11.532 -18.772 1.00 81.62 321 ASP A N 1
ATOM 2491 C CA . ASP A 1 321 ? -17.761 -10.077 -18.583 1.00 81.62 321 ASP A CA 1
ATOM 2492 C C . ASP A 1 321 ? -16.419 -9.656 -17.961 1.00 81.62 321 ASP A C 1
ATOM 2494 O O . ASP A 1 321 ? -15.958 -10.271 -16.995 1.00 81.62 321 ASP A O 1
ATOM 2498 N N . SER A 1 322 ? -15.780 -8.636 -18.546 1.00 83.62 322 SER A N 1
ATOM 2499 C CA . SER A 1 322 ? -14.398 -8.272 -18.226 1.00 83.62 322 SER A CA 1
ATOM 2500 C C . SER A 1 322 ? -14.276 -7.639 -16.838 1.00 83.62 322 SER A C 1
ATOM 2502 O O . SER A 1 322 ? -14.808 -6.549 -16.613 1.00 83.62 322 SER A O 1
ATOM 2504 N N . THR A 1 323 ? -13.546 -8.291 -15.931 1.00 83.31 323 THR A N 1
ATOM 2505 C CA . THR A 1 323 ? -13.324 -7.840 -14.546 1.00 83.31 323 THR A CA 1
ATOM 2506 C C . THR A 1 323 ? -11.946 -7.226 -14.343 1.00 83.31 323 THR A C 1
ATOM 2508 O O . THR A 1 323 ? -10.966 -7.724 -14.888 1.00 83.31 323 THR A O 1
ATOM 2511 N N . PHE A 1 324 ? -11.855 -6.192 -13.509 1.00 87.00 324 PHE A N 1
ATOM 2512 C CA . PHE A 1 324 ? -10.599 -5.528 -13.152 1.00 87.00 324 PHE A CA 1
ATOM 2513 C C . PHE A 1 324 ? -10.615 -5.146 -11.671 1.00 87.00 324 PHE A C 1
ATOM 2515 O O . PHE A 1 324 ? -11.542 -4.459 -11.237 1.00 87.00 324 PHE A O 1
ATOM 2522 N N . THR A 1 325 ? -9.589 -5.522 -10.910 1.00 84.75 325 THR A N 1
ATOM 2523 C CA . THR A 1 325 ? -9.396 -5.070 -9.527 1.00 84.75 325 THR A CA 1
ATOM 2524 C C . THR A 1 325 ? -8.478 -3.847 -9.503 1.00 84.75 325 THR A C 1
ATOM 2526 O O . THR A 1 325 ? -7.306 -3.912 -9.878 1.00 84.75 325 THR A O 1
ATOM 2529 N N . LEU A 1 326 ? -9.034 -2.704 -9.096 1.00 83.94 326 LEU A N 1
ATOM 2530 C CA . LEU A 1 326 ? -8.464 -1.365 -9.270 1.00 83.94 326 LEU A CA 1
ATOM 2531 C C . LEU A 1 326 ? -8.384 -0.611 -7.930 1.00 83.94 326 LEU A C 1
ATOM 2533 O O . LEU A 1 326 ? -9.330 -0.697 -7.148 1.00 83.94 326 LEU A O 1
ATOM 2537 N N . PRO A 1 327 ? -7.329 0.181 -7.664 1.00 80.38 327 PRO A N 1
ATOM 2538 C CA . PRO A 1 327 ? -7.314 1.122 -6.547 1.00 80.38 327 PRO A CA 1
ATOM 2539 C C . PRO A 1 327 ? -8.210 2.319 -6.886 1.00 80.38 327 PRO A C 1
ATOM 2541 O O . PRO A 1 327 ? -7.784 3.252 -7.569 1.00 80.38 327 PRO A O 1
ATOM 2544 N N . LEU A 1 328 ? -9.471 2.268 -6.460 1.00 83.69 328 LEU A N 1
ATOM 2545 C CA . LEU A 1 328 ? -10.424 3.352 -6.686 1.00 83.69 328 LEU A CA 1
ATOM 2546 C C . LEU A 1 328 ? -10.423 4.331 -5.512 1.00 83.69 328 LEU A C 1
ATOM 2548 O O . LEU A 1 328 ? -10.231 3.971 -4.353 1.00 83.69 328 LEU A O 1
ATOM 2552 N N . THR A 1 329 ? -10.666 5.595 -5.830 1.00 77.62 329 THR A N 1
ATOM 2553 C CA . THR A 1 329 ? -10.731 6.692 -4.869 1.00 77.62 329 THR A CA 1
ATOM 2554 C C . THR A 1 329 ? -12.030 6.585 -4.079 1.00 77.62 329 THR A C 1
ATOM 2556 O O . THR A 1 329 ? -13.076 7.046 -4.531 1.00 77.62 329 THR A O 1
ATOM 2559 N N . VAL A 1 330 ? -11.960 5.960 -2.903 1.00 72.44 330 VAL A N 1
ATOM 2560 C CA . VAL A 1 330 ? -13.068 5.917 -1.943 1.00 72.44 330 VAL A CA 1
ATOM 2561 C C . VAL A 1 330 ? -13.459 7.347 -1.555 1.00 72.44 330 VAL A C 1
ATOM 2563 O O . VAL A 1 330 ? -12.598 8.171 -1.246 1.00 72.44 330 VAL A O 1
ATOM 2566 N N . ASN A 1 331 ? -14.761 7.626 -1.589 1.00 70.88 331 ASN A N 1
ATOM 2567 C CA . ASN A 1 331 ? -15.373 8.946 -1.419 1.00 70.88 331 ASN A CA 1
ATOM 2568 C C . ASN A 1 331 ? -14.886 9.974 -2.455 1.00 70.88 331 ASN A C 1
ATOM 2570 O O . ASN A 1 331 ? -14.555 11.117 -2.130 1.00 70.88 331 ASN A O 1
ATOM 2574 N N . GLY A 1 332 ? -14.808 9.558 -3.724 1.00 73.38 332 GLY A N 1
ATOM 2575 C CA . GLY A 1 332 ? -14.272 10.393 -4.793 1.00 73.38 332 GLY A CA 1
ATOM 2576 C C . GLY A 1 332 ? -14.489 9.874 -6.215 1.00 73.38 332 GLY A C 1
ATOM 2577 O O . GLY A 1 332 ? -15.331 9.019 -6.491 1.00 73.38 332 GLY A O 1
ATOM 2578 N N . GLN A 1 333 ? -13.719 10.459 -7.136 1.00 86.44 333 GLN A N 1
ATOM 2579 C CA . GLN A 1 333 ? -13.722 10.155 -8.567 1.00 86.44 333 GLN A CA 1
ATOM 2580 C C . GLN A 1 333 ? -12.370 9.570 -8.980 1.00 86.44 333 GLN A C 1
ATOM 2582 O O . GLN A 1 333 ? -11.326 10.139 -8.665 1.00 86.44 333 GLN A O 1
ATOM 2587 N N . THR A 1 334 ? -12.388 8.500 -9.770 1.00 81.94 334 THR A N 1
ATOM 2588 C CA . THR A 1 334 ? -11.197 7.931 -10.413 1.00 81.94 334 THR A CA 1
ATOM 2589 C C . THR A 1 334 ? -11.351 8.004 -11.927 1.00 81.94 334 THR A C 1
ATOM 2591 O O . THR A 1 334 ? -12.338 7.525 -12.489 1.00 81.94 334 THR A O 1
ATOM 2594 N N . LEU A 1 335 ? -10.376 8.614 -12.600 1.00 83.56 335 LEU A N 1
ATOM 2595 C CA . LEU A 1 335 ? -10.307 8.635 -14.059 1.00 83.56 335 LEU A CA 1
ATOM 2596 C C . LEU A 1 335 ? -9.644 7.349 -14.548 1.00 83.56 335 LEU A C 1
ATOM 2598 O O . LEU A 1 335 ? -8.546 7.015 -14.104 1.00 83.56 335 LEU A O 1
ATOM 2602 N N . ILE A 1 336 ? -10.297 6.646 -15.472 1.00 88.31 336 ILE A N 1
ATOM 2603 C CA . ILE A 1 336 ? -9.742 5.448 -16.103 1.00 88.31 336 ILE A CA 1
ATOM 2604 C C . ILE A 1 336 ? -9.843 5.548 -17.626 1.00 88.31 336 ILE A C 1
ATOM 2606 O O . ILE A 1 336 ? -10.758 6.177 -18.161 1.00 88.31 336 ILE A O 1
ATOM 2610 N N . SER A 1 337 ? -8.953 4.860 -18.333 1.00 87.75 337 SER A N 1
ATOM 2611 C CA . SER A 1 337 ? -9.113 4.577 -19.762 1.00 87.75 337 SER A CA 1
ATOM 2612 C C . SER A 1 337 ? -9.103 3.069 -19.976 1.00 87.75 337 SER A C 1
ATOM 2614 O O . SER A 1 337 ? -8.238 2.386 -19.438 1.00 87.75 337 SER A O 1
ATOM 2616 N N . ALA A 1 338 ? -10.063 2.524 -20.718 1.00 88.19 338 ALA A N 1
ATOM 2617 C CA . ALA A 1 338 ? -10.205 1.086 -20.941 1.00 88.19 338 ALA A CA 1
ATOM 2618 C C . ALA A 1 338 ? -10.015 0.744 -22.422 1.00 88.19 338 ALA A C 1
ATOM 2620 O O . ALA A 1 338 ? -10.688 1.307 -23.289 1.00 88.19 338 ALA A O 1
ATOM 2621 N N . GLU A 1 339 ? -9.116 -0.188 -22.726 1.00 90.38 339 GLU A N 1
ATOM 2622 C CA . GLU A 1 339 ? -8.926 -0.702 -24.078 1.00 90.38 339 GLU A CA 1
ATOM 2623 C C . GLU A 1 339 ? -9.989 -1.755 -24.407 1.00 90.38 339 GLU A C 1
ATOM 2625 O O . GLU A 1 339 ? -10.193 -2.707 -23.651 1.00 90.38 339 GLU A O 1
ATOM 2630 N N . THR A 1 340 ? -10.634 -1.619 -25.569 1.00 85.50 340 THR A N 1
ATOM 2631 C CA . THR A 1 340 ? -11.503 -2.653 -26.135 1.00 85.50 340 THR A CA 1
ATOM 2632 C C . THR A 1 340 ? -11.052 -3.133 -27.510 1.00 85.50 340 THR A C 1
ATOM 2634 O O . THR A 1 340 ? -10.666 -2.349 -28.380 1.00 85.50 340 THR A O 1
ATOM 2637 N N . VAL A 1 341 ? -11.188 -4.444 -27.719 1.00 83.94 341 VAL A N 1
ATOM 2638 C CA . VAL A 1 341 ? -10.958 -5.155 -28.988 1.00 83.94 341 VAL A CA 1
ATOM 2639 C C . VAL A 1 341 ? -12.261 -5.500 -29.727 1.00 83.94 341 VAL A C 1
ATOM 2641 O O . VAL A 1 341 ? -12.242 -6.226 -30.715 1.00 83.94 341 VAL A O 1
ATOM 2644 N N . ALA A 1 342 ? -13.405 -4.940 -29.306 1.00 73.50 342 ALA A N 1
ATOM 2645 C CA . ALA A 1 342 ? -14.705 -5.117 -29.974 1.00 73.50 342 ALA A CA 1
ATOM 2646 C C . ALA A 1 342 ? -14.790 -4.475 -31.380 1.00 73.50 342 ALA A C 1
ATOM 2648 O O . ALA A 1 342 ? -15.804 -4.597 -32.071 1.00 73.50 342 ALA A O 1
ATOM 2649 N N . MET A 1 343 ? -13.751 -3.747 -31.797 1.00 65.88 343 MET A N 1
ATOM 2650 C CA . MET A 1 343 ? -13.619 -3.117 -33.111 1.00 65.88 343 MET A CA 1
ATOM 2651 C C . MET A 1 343 ? -12.412 -3.698 -33.858 1.00 65.88 343 MET A C 1
ATOM 2653 O O . MET A 1 343 ? -11.521 -4.288 -33.261 1.00 65.88 343 MET A O 1
ATOM 2657 N N . SER A 1 344 ? -12.346 -3.496 -35.178 1.00 61.53 344 SER A N 1
ATOM 2658 C CA . SER A 1 344 ? -11.314 -4.087 -36.053 1.00 61.53 344 SER A CA 1
ATOM 2659 C C . SER A 1 344 ? -9.863 -3.655 -35.770 1.00 61.53 344 SER A C 1
ATOM 2661 O O . SER A 1 344 ? -8.950 -4.159 -36.418 1.00 61.53 344 SER A O 1
ATOM 2663 N N . GLN A 1 345 ? -9.651 -2.721 -34.842 1.00 63.81 345 GLN A N 1
ATOM 2664 C CA . GLN A 1 345 ? -8.383 -2.441 -34.166 1.00 63.81 345 GLN A CA 1
ATOM 2665 C C . GLN A 1 345 ? -8.687 -2.064 -32.703 1.00 63.81 345 GLN A C 1
ATOM 2667 O O . GLN A 1 345 ? -9.768 -1.505 -32.465 1.00 63.81 345 GLN A O 1
ATOM 2672 N N . PRO A 1 346 ? -7.767 -2.320 -31.749 1.00 79.12 346 PRO A N 1
ATOM 2673 C CA . PRO A 1 346 ? -7.937 -1.926 -30.353 1.00 79.12 346 PRO A CA 1
ATOM 2674 C C . PRO A 1 346 ? -8.167 -0.419 -30.202 1.00 79.12 346 PRO A C 1
ATOM 2676 O O . PRO A 1 346 ? -7.627 0.384 -30.970 1.00 79.12 346 PRO A O 1
ATOM 2679 N N . ARG A 1 347 ? -8.982 -0.025 -29.220 1.00 81.75 347 ARG A N 1
ATOM 2680 C CA . ARG A 1 347 ? -9.245 1.384 -28.896 1.00 81.75 347 ARG A CA 1
ATOM 2681 C C . ARG A 1 347 ? -9.385 1.605 -27.403 1.00 81.75 347 ARG A C 1
ATOM 2683 O O . ARG A 1 347 ? -10.174 0.922 -26.760 1.00 81.75 347 ARG A O 1
ATOM 2690 N N . TRP A 1 348 ? -8.696 2.624 -26.910 1.00 83.25 348 TRP A N 1
ATOM 2691 C CA . TRP A 1 348 ? -8.883 3.179 -25.575 1.00 83.25 348 TRP A CA 1
ATOM 2692 C C . TRP A 1 348 ? -10.150 4.042 -25.519 1.00 83.25 348 TRP A C 1
ATOM 2694 O O . TRP A 1 348 ? -10.490 4.729 -26.489 1.00 83.25 348 TRP A O 1
ATOM 2704 N N . ILE A 1 349 ? -10.872 3.951 -24.405 1.00 83.56 349 ILE A N 1
ATOM 2705 C CA . ILE A 1 349 ? -12.139 4.632 -24.141 1.00 83.56 349 ILE A CA 1
ATOM 2706 C C . ILE A 1 349 ? -12.112 5.141 -22.699 1.00 83.56 349 ILE A C 1
ATOM 2708 O O . ILE A 1 349 ? -11.948 4.349 -21.773 1.00 83.56 349 ILE A O 1
ATOM 2712 N N . ASP A 1 350 ? -12.308 6.443 -22.510 1.00 83.88 350 ASP A N 1
ATOM 2713 C CA . ASP A 1 350 ? -12.206 7.076 -21.193 1.00 83.88 350 ASP A CA 1
ATOM 2714 C C . ASP A 1 350 ? -13.524 7.016 -20.402 1.00 83.88 350 ASP A C 1
ATOM 2716 O O . ASP A 1 350 ? -14.625 7.174 -20.952 1.00 83.88 350 ASP A O 1
ATOM 2720 N N . TYR A 1 351 ? -13.392 6.824 -19.089 1.00 87.19 351 TYR A N 1
ATOM 2721 C CA . TYR A 1 351 ? -14.479 6.770 -18.116 1.00 87.19 351 TYR A CA 1
ATOM 2722 C C . TYR A 1 351 ? -14.101 7.535 -16.842 1.00 87.19 351 TYR A C 1
ATOM 2724 O O . TYR A 1 351 ? -12.943 7.569 -16.427 1.00 87.19 351 TYR A O 1
ATOM 2732 N N . SER A 1 352 ? -15.102 8.116 -16.185 1.00 85.50 352 SER A N 1
ATOM 2733 C CA . SER A 1 352 ? -15.001 8.567 -14.795 1.00 85.50 352 SER A CA 1
ATOM 2734 C C . SER A 1 352 ? -15.778 7.600 -13.922 1.00 85.50 352 SER A C 1
ATOM 2736 O O . SER A 1 352 ? -16.983 7.449 -14.113 1.00 85.50 352 SER A O 1
ATOM 2738 N N . LEU A 1 353 ? -15.098 6.942 -12.992 1.00 88.44 353 LEU A N 1
ATOM 2739 C CA . LEU A 1 353 ? -15.717 6.110 -11.966 1.00 88.44 353 LEU A CA 1
ATOM 2740 C C . LEU A 1 353 ? -15.920 6.948 -10.706 1.00 88.44 353 LEU A C 1
ATOM 2742 O O . LEU A 1 353 ? -15.085 7.796 -10.396 1.00 88.44 353 LEU A O 1
ATOM 2746 N N . TYR A 1 354 ? -17.003 6.697 -9.983 1.00 84.69 354 TYR A N 1
ATOM 2747 C CA . TYR A 1 354 ? -17.339 7.369 -8.732 1.00 84.69 354 TYR A CA 1
ATOM 2748 C C . TYR A 1 354 ? -17.646 6.307 -7.686 1.00 84.69 354 TYR A C 1
ATOM 2750 O O . TYR A 1 354 ? -18.467 5.426 -7.947 1.00 84.69 354 TYR A O 1
ATOM 2758 N N . LEU A 1 355 ? -16.987 6.381 -6.531 1.00 83.31 355 LEU A N 1
ATOM 2759 C CA . LEU A 1 355 ? -17.098 5.397 -5.456 1.00 83.31 355 LEU A CA 1
ATOM 2760 C C . LEU A 1 355 ? -17.244 6.121 -4.117 1.00 83.31 355 LEU A C 1
ATOM 2762 O O . LEU A 1 355 ? -16.382 6.920 -3.761 1.00 83.31 355 LEU A O 1
ATOM 2766 N N . PHE A 1 356 ? -18.300 5.816 -3.367 1.00 73.31 356 PHE A N 1
ATOM 2767 C CA . PHE A 1 356 ? -18.594 6.433 -2.074 1.00 73.31 356 PHE A CA 1
ATOM 2768 C C . PHE A 1 356 ? -19.034 5.382 -1.049 1.00 73.31 356 PHE A C 1
ATOM 2770 O O . PHE A 1 356 ? -19.978 4.627 -1.281 1.00 73.31 356 PHE A O 1
ATOM 2777 N N . THR A 1 357 ? -18.354 5.343 0.093 1.00 66.38 357 THR A N 1
ATOM 2778 C CA . THR A 1 357 ? -18.711 4.553 1.282 1.00 66.38 357 THR A CA 1
ATOM 2779 C C . THR A 1 357 ? -19.258 5.436 2.405 1.00 66.38 357 THR A C 1
ATOM 2781 O O . THR A 1 357 ? -19.977 4.939 3.260 1.00 66.38 357 THR A O 1
ATOM 2784 N N . ASP A 1 358 ? -19.034 6.754 2.370 1.00 59.44 358 ASP A N 1
ATOM 2785 C CA . ASP A 1 358 ? -19.563 7.733 3.340 1.00 59.44 358 ASP A CA 1
ATOM 2786 C C . ASP A 1 358 ? -21.098 7.914 3.339 1.00 59.44 358 ASP A C 1
ATOM 2788 O O . ASP A 1 358 ? -21.632 8.699 4.120 1.00 59.44 358 ASP A O 1
ATOM 2792 N N . GLY A 1 359 ? -21.820 7.184 2.484 1.00 55.34 359 GLY A N 1
ATOM 2793 C CA . GLY A 1 359 ? -23.271 7.287 2.315 1.00 55.34 359 GLY A CA 1
ATOM 2794 C C . GLY A 1 359 ? -23.713 8.230 1.192 1.00 55.34 359 GLY A C 1
ATOM 2795 O O . GLY A 1 359 ? -24.907 8.280 0.889 1.00 55.34 359 GLY A O 1
ATOM 2796 N N . THR A 1 360 ? -22.789 8.930 0.527 1.00 60.19 360 THR A N 1
ATOM 2797 C CA . THR A 1 360 ? -23.094 9.722 -0.673 1.00 60.19 360 THR A CA 1
ATOM 2798 C C . THR A 1 360 ? -23.599 8.820 -1.799 1.00 60.19 360 THR A C 1
ATOM 2800 O O . THR A 1 360 ? -22.973 7.825 -2.158 1.00 60.19 360 THR A O 1
ATOM 2803 N N . ASP A 1 361 ? -24.720 9.193 -2.417 1.00 68.75 361 ASP A N 1
ATOM 2804 C CA . ASP A 1 361 ? -25.201 8.539 -3.634 1.00 68.75 361 ASP A CA 1
ATOM 2805 C C . ASP A 1 361 ? -24.368 9.001 -4.839 1.00 68.75 361 ASP A C 1
ATOM 2807 O O . ASP A 1 361 ? -24.488 10.134 -5.317 1.00 68.75 361 ASP A O 1
ATOM 2811 N N . ALA A 1 362 ? -23.535 8.096 -5.355 1.00 71.31 362 ALA A N 1
ATOM 2812 C CA . ALA A 1 362 ? -22.650 8.339 -6.485 1.00 71.31 362 ALA A CA 1
ATOM 2813 C C . ALA A 1 362 ? -23.407 8.815 -7.742 1.00 71.31 362 ALA A C 1
ATOM 2815 O O . ALA A 1 362 ? -22.845 9.561 -8.548 1.00 71.31 362 ALA A O 1
ATOM 2816 N N . THR A 1 363 ? -24.686 8.449 -7.918 1.00 69.88 363 THR A N 1
ATOM 2817 C CA . THR A 1 363 ? -25.493 8.849 -9.088 1.00 69.88 363 THR A CA 1
ATOM 2818 C C . THR A 1 363 ? -25.697 10.363 -9.178 1.00 69.88 363 THR A C 1
ATOM 2820 O O . THR A 1 363 ? -25.839 10.895 -10.282 1.00 69.88 363 THR A O 1
ATOM 2823 N N . GLN A 1 364 ? -25.591 11.091 -8.060 1.00 71.94 364 GLN A N 1
ATOM 2824 C CA . GLN A 1 364 ? -25.646 12.558 -8.035 1.00 71.94 364 GLN A CA 1
ATOM 2825 C C . GLN A 1 364 ? -24.517 13.202 -8.865 1.00 71.94 364 GLN A C 1
ATOM 2827 O O . GLN A 1 364 ? -24.692 14.287 -9.423 1.00 71.94 364 GLN A O 1
ATOM 2832 N N . MET A 1 365 ? -23.387 12.506 -9.041 1.00 67.00 365 MET A N 1
ATOM 2833 C CA . MET A 1 365 ? -22.242 12.980 -9.830 1.00 67.00 365 MET A CA 1
ATOM 2834 C C . MET A 1 365 ? -22.492 12.947 -11.347 1.00 67.00 365 MET A C 1
ATOM 2836 O O . MET A 1 365 ? -21.784 13.609 -12.109 1.00 67.00 365 MET A O 1
ATOM 2840 N N . MET A 1 366 ? -23.530 12.241 -11.813 1.00 58.19 366 MET A N 1
ATOM 2841 C CA . MET A 1 366 ? -23.826 12.071 -13.245 1.00 58.19 366 MET A CA 1
ATOM 2842 C C . MET A 1 366 ? -24.317 13.359 -13.938 1.00 58.19 366 MET A C 1
ATOM 2844 O O . MET A 1 366 ? -24.394 13.399 -15.165 1.00 58.19 366 MET A O 1
ATOM 2848 N N . GLY A 1 367 ? -24.642 14.416 -13.180 1.00 44.69 367 GLY A N 1
ATOM 2849 C CA . GLY A 1 367 ? -25.169 15.682 -13.709 1.00 44.69 367 GLY A CA 1
ATOM 2850 C C . GLY A 1 367 ? -24.127 16.717 -14.162 1.00 44.69 367 GLY A C 1
ATOM 2851 O O . GLY A 1 367 ? -24.459 17.598 -14.955 1.00 44.69 367 GLY A O 1
ATOM 2852 N N . ASN A 1 368 ? -22.871 16.635 -13.706 1.00 39.25 368 ASN A N 1
ATOM 2853 C CA . ASN A 1 368 ? -21.855 17.681 -13.926 1.00 39.25 368 ASN A CA 1
ATOM 2854 C C . ASN A 1 368 ? -21.118 17.561 -15.279 1.00 39.25 368 ASN A C 1
ATOM 2856 O O . ASN A 1 368 ? -19.894 17.640 -15.365 1.00 39.25 368 ASN A O 1
ATOM 2860 N N . SER A 1 369 ? -21.868 17.399 -16.372 1.00 35.09 369 SER A N 1
ATOM 2861 C CA . SER A 1 369 ? -21.332 17.203 -17.727 1.00 35.09 369 SER A CA 1
ATOM 2862 C C . SER A 1 369 ? -20.834 18.500 -18.395 1.00 35.09 369 SER A C 1
ATOM 2864 O O . SER A 1 369 ? -21.324 18.893 -19.459 1.00 35.09 369 SER A O 1
ATOM 2866 N N . ASN A 1 370 ? -19.850 19.172 -17.793 1.00 29.47 370 ASN A N 1
ATOM 2867 C CA . ASN A 1 370 ? -19.048 20.196 -18.471 1.00 29.47 370 ASN A CA 1
ATOM 2868 C C . ASN A 1 370 ? -17.814 19.570 -19.140 1.00 29.47 370 ASN A C 1
ATOM 2870 O O . ASN A 1 370 ? -17.331 18.512 -18.743 1.00 29.47 370 ASN A O 1
ATOM 2874 N N . LYS A 1 371 ? -17.330 20.202 -20.216 1.00 27.83 371 LYS A N 1
ATOM 2875 C CA . LYS A 1 371 ? -16.212 19.680 -21.020 1.00 27.83 371 LYS A CA 1
ATOM 2876 C C . LYS A 1 371 ? -14.902 19.647 -20.218 1.00 27.83 371 LYS A C 1
ATOM 2878 O O . LYS A 1 371 ? -14.699 20.541 -19.402 1.00 27.83 371 LYS A O 1
ATOM 2883 N N . PRO A 1 372 ? -13.985 18.705 -20.514 1.00 28.56 372 PRO A N 1
ATOM 2884 C CA . PRO A 1 372 ? -12.670 18.684 -19.887 1.00 28.56 372 PRO A CA 1
ATOM 2885 C C . PRO A 1 372 ? -11.876 19.939 -20.266 1.00 28.56 372 PRO A C 1
ATOM 2887 O O . PRO A 1 372 ? -11.485 20.123 -21.423 1.00 28.56 372 PRO A O 1
ATOM 2890 N N . GLU A 1 373 ? -11.625 20.799 -19.283 1.00 23.59 373 GLU A N 1
ATOM 2891 C CA . GLU A 1 373 ? -10.531 21.763 -19.361 1.00 23.59 373 GLU A CA 1
ATOM 2892 C C . GLU A 1 373 ? -9.187 21.030 -19.240 1.00 23.59 373 GLU A C 1
ATOM 2894 O O . GLU A 1 373 ? -9.100 19.923 -18.706 1.00 23.59 373 GLU A O 1
ATOM 2899 N N . LYS A 1 374 ? -8.113 21.646 -19.749 1.00 31.08 374 LYS A N 1
ATOM 2900 C CA . LYS A 1 374 ? -6.746 21.139 -19.560 1.00 31.08 374 LYS A CA 1
ATOM 2901 C C . LYS A 1 374 ? -6.244 21.482 -18.157 1.00 31.08 374 LYS A C 1
ATOM 2903 O O . LYS A 1 374 ? -5.390 22.353 -17.995 1.00 31.08 374 LYS A O 1
ATOM 2908 N N . THR A 1 375 ? -6.791 20.801 -17.163 1.00 23.14 375 THR A N 1
ATOM 2909 C CA . THR A 1 375 ? -6.366 20.904 -15.764 1.00 23.14 375 THR A CA 1
ATOM 2910 C C . THR A 1 375 ? -5.210 19.933 -15.496 1.00 23.14 375 THR A C 1
ATOM 2912 O O . THR A 1 375 ? -5.031 18.948 -16.213 1.00 23.14 375 THR A O 1
ATOM 2915 N N . GLN A 1 376 ? -4.372 20.251 -14.510 1.00 26.42 376 GLN A N 1
ATOM 2916 C CA . GLN A 1 376 ? -3.210 19.440 -14.125 1.00 26.42 376 GLN A CA 1
ATOM 2917 C C . GLN A 1 376 ? -3.637 18.095 -13.505 1.00 26.42 376 GLN A C 1
ATOM 2919 O O . GLN A 1 376 ? -4.807 17.913 -13.167 1.00 26.42 376 GLN A O 1
ATOM 2924 N N . ALA A 1 377 ? -2.691 17.155 -13.388 1.00 24.16 377 ALA A N 1
ATOM 2925 C CA . ALA A 1 377 ? -2.950 15.802 -12.893 1.00 24.16 377 ALA A CA 1
ATOM 2926 C C . ALA A 1 377 ? -3.685 15.812 -11.531 1.00 24.16 377 ALA A C 1
ATOM 2928 O O . ALA A 1 377 ? -3.340 16.629 -10.669 1.00 24.16 377 ALA A O 1
ATOM 2929 N N . PRO A 1 378 ? -4.695 14.945 -11.331 1.00 28.67 378 PRO A N 1
ATOM 2930 C CA . PRO A 1 378 ? -5.477 14.929 -10.102 1.00 28.67 378 PRO A CA 1
ATOM 2931 C C . PRO A 1 378 ? -4.616 14.470 -8.921 1.00 28.67 378 PRO A C 1
ATOM 2933 O O . PRO A 1 378 ? -3.993 13.414 -8.959 1.00 28.67 378 PRO A O 1
ATOM 2936 N N . SER A 1 379 ? -4.595 15.264 -7.850 1.00 30.77 379 SER A N 1
ATOM 2937 C CA . SER A 1 379 ? -3.913 14.892 -6.610 1.00 30.77 379 SER A CA 1
ATOM 2938 C C . SER A 1 379 ? -4.700 13.806 -5.876 1.00 30.77 379 SER A C 1
ATOM 2940 O O . SER A 1 379 ? -5.868 14.009 -5.537 1.00 30.77 379 SER A O 1
ATOM 2942 N N . SER A 1 380 ? -4.044 12.686 -5.563 1.00 35.31 380 SER A N 1
ATOM 2943 C CA . SER A 1 380 ? -4.542 11.629 -4.674 1.00 35.31 380 SER A CA 1
ATOM 2944 C C . SER A 1 380 ? -4.497 12.082 -3.205 1.00 35.31 380 SER A C 1
ATOM 2946 O O . SER A 1 380 ? -3.789 11.512 -2.375 1.00 35.31 380 SER A O 1
ATOM 2948 N N . THR A 1 381 ? -5.192 13.178 -2.896 1.00 47.62 381 THR A N 1
ATOM 2949 C CA . THR A 1 381 ? -5.061 13.903 -1.628 1.00 47.62 381 THR A CA 1
ATOM 2950 C C . THR A 1 381 ? -5.607 13.087 -0.459 1.00 47.62 381 THR A C 1
ATOM 2952 O O . THR A 1 381 ? -6.819 13.002 -0.259 1.00 47.62 381 THR A O 1
ATOM 2955 N N . ILE A 1 382 ? -4.704 12.548 0.360 1.00 64.31 382 ILE A N 1
ATOM 2956 C CA . ILE A 1 382 ? -5.032 11.971 1.667 1.00 64.31 382 ILE A CA 1
ATOM 2957 C C . ILE A 1 382 ? -5.682 13.067 2.524 1.00 64.31 382 ILE A C 1
ATOM 2959 O O . ILE A 1 382 ? -5.041 14.058 2.882 1.00 64.31 382 ILE A O 1
ATOM 2963 N N . GLN A 1 383 ? -6.974 12.909 2.818 1.00 65.31 383 GLN A N 1
ATOM 2964 C CA . GLN A 1 383 ? -7.783 13.957 3.442 1.00 65.31 383 GLN A CA 1
ATOM 2965 C C . GLN A 1 383 ? -7.307 14.314 4.860 1.00 65.31 383 GLN A C 1
ATOM 2967 O O . GLN A 1 383 ? -6.682 13.510 5.562 1.00 65.31 383 GLN A O 1
ATOM 2972 N N . GLN A 1 384 ? -7.611 15.541 5.299 1.00 72.31 384 GLN A N 1
ATOM 2973 C CA . GLN A 1 384 ? -7.222 15.993 6.629 1.00 72.31 384 GLN A CA 1
ATOM 2974 C C . GLN A 1 384 ? -8.146 15.429 7.713 1.00 72.31 384 GLN A C 1
ATOM 2976 O O . GLN A 1 384 ? -9.219 15.966 7.978 1.00 72.31 384 GLN A O 1
ATOM 2981 N N . LEU A 1 385 ? -7.677 14.377 8.388 1.00 77.25 385 LEU A N 1
ATOM 2982 C CA . LEU A 1 385 ? -8.257 13.917 9.644 1.00 77.25 385 LEU A CA 1
ATOM 2983 C C . LEU A 1 385 ? -7.940 14.941 10.745 1.00 77.25 385 LEU A C 1
ATOM 2985 O O . LEU A 1 385 ? -6.779 15.113 11.130 1.00 77.25 385 LEU A O 1
ATOM 2989 N N . ASN A 1 386 ? -8.973 15.623 11.239 1.00 78.62 386 ASN A N 1
ATOM 2990 C CA . ASN A 1 386 ? -8.890 16.362 12.494 1.00 78.62 386 ASN A CA 1
ATOM 2991 C C . ASN A 1 386 ? -8.870 15.370 13.669 1.00 78.62 386 ASN A C 1
ATOM 2993 O O . ASN A 1 386 ? -9.549 14.345 13.623 1.00 78.62 386 ASN A O 1
ATOM 2997 N N . ILE A 1 387 ? -8.097 15.674 14.712 1.00 86.38 387 ILE A N 1
ATOM 2998 C CA . ILE A 1 387 ? -8.045 14.881 15.944 1.00 86.38 387 ILE A CA 1
ATOM 2999 C C . ILE A 1 387 ? -8.291 15.839 17.102 1.00 86.38 387 ILE A C 1
ATOM 3001 O O . ILE A 1 387 ? -7.419 16.637 17.451 1.00 86.38 387 ILE A O 1
ATOM 3005 N N . ASP A 1 388 ? -9.486 15.769 17.683 1.00 85.88 388 ASP A N 1
ATOM 3006 C CA . ASP A 1 388 ? -9.864 16.657 18.775 1.00 85.88 388 ASP A CA 1
ATOM 3007 C C . ASP A 1 388 ? -8.944 16.465 19.990 1.00 85.88 388 ASP A C 1
ATOM 3009 O O . ASP A 1 388 ? -8.511 15.362 20.323 1.00 85.88 388 ASP A O 1
ATOM 3013 N N . GLY A 1 389 ? -8.581 17.584 20.617 1.00 86.38 389 GLY A N 1
ATOM 3014 C CA . GLY A 1 389 ? -7.598 17.626 21.700 1.00 86.38 389 GLY A CA 1
ATOM 3015 C C . GLY A 1 389 ? -6.123 17.613 21.268 1.00 86.38 389 GLY A C 1
ATOM 3016 O O . GLY A 1 389 ? -5.272 17.830 22.129 1.00 86.38 389 GLY A O 1
ATOM 3017 N N . LEU A 1 390 ? -5.789 17.437 19.979 1.00 91.25 390 LEU A N 1
ATOM 3018 C CA . LEU A 1 390 ? -4.421 17.622 19.466 1.00 91.25 390 LEU A CA 1
ATOM 3019 C C . LEU A 1 390 ? -4.290 18.914 18.643 1.00 91.25 390 LEU A C 1
ATOM 3021 O O . LEU A 1 390 ? -4.887 19.065 17.579 1.00 91.25 390 LEU A O 1
ATOM 3025 N N . ASN A 1 391 ? -3.430 19.832 19.089 1.00 91.69 391 ASN A N 1
ATOM 3026 C CA . ASN A 1 391 ? -3.155 21.077 18.367 1.00 91.69 391 ASN A CA 1
ATOM 3027 C C . ASN A 1 391 ? -2.273 20.807 17.135 1.00 91.69 391 ASN A C 1
ATOM 3029 O O . ASN A 1 391 ? -1.090 20.493 17.267 1.00 91.69 391 ASN A O 1
ATOM 3033 N N . TYR A 1 392 ? -2.849 20.917 15.937 1.00 94.25 392 TYR A N 1
ATOM 3034 C CA . TYR A 1 392 ? -2.167 20.698 14.656 1.00 94.25 392 TYR A CA 1
ATOM 3035 C C . TYR A 1 392 ? -1.134 21.795 14.345 1.00 94.25 392 TYR A C 1
ATOM 3037 O O . TYR A 1 392 ? -1.437 22.985 14.430 1.00 94.25 392 TYR A O 1
ATOM 3045 N N . LEU A 1 393 ? 0.079 21.388 13.954 1.00 93.06 393 LEU A N 1
ATOM 3046 C CA . LEU A 1 393 ? 1.209 22.276 13.639 1.00 93.06 393 LEU A CA 1
ATOM 3047 C C . LEU A 1 393 ? 1.517 22.389 12.138 1.00 93.06 393 LEU A C 1
ATOM 3049 O O . LEU A 1 393 ? 2.169 23.348 11.726 1.00 93.06 393 LEU A O 1
ATOM 3053 N N . GLY A 1 394 ? 1.080 21.425 11.326 1.00 92.12 394 GLY A N 1
ATOM 3054 C CA . GLY A 1 394 ? 1.365 21.366 9.891 1.00 92.12 394 GLY A CA 1
ATOM 3055 C C . GLY A 1 394 ? 1.725 19.961 9.406 1.00 92.12 394 GLY A C 1
ATOM 3056 O O . GLY A 1 394 ? 2.048 19.075 10.199 1.00 92.12 394 GLY A O 1
ATOM 3057 N N . ASP A 1 395 ? 1.698 19.772 8.091 1.00 93.50 395 ASP A N 1
ATOM 3058 C CA . ASP A 1 395 ? 2.155 18.547 7.434 1.00 93.50 395 ASP A CA 1
ATOM 3059 C C . ASP A 1 395 ? 3.668 18.598 7.170 1.00 93.50 395 ASP A C 1
ATOM 3061 O O . ASP A 1 395 ? 4.229 19.635 6.792 1.00 93.50 395 ASP A O 1
ATOM 3065 N N . MET A 1 396 ? 4.343 17.463 7.361 1.00 94.12 396 MET A N 1
ATOM 3066 C CA . MET A 1 396 ? 5.729 17.282 6.936 1.00 94.12 396 MET A CA 1
ATOM 3067 C C . MET A 1 396 ? 5.783 17.341 5.408 1.00 94.12 396 MET A C 1
ATOM 3069 O O . MET A 1 396 ? 5.026 16.653 4.728 1.00 94.12 396 MET A O 1
ATOM 3073 N N . GLN A 1 397 ? 6.689 18.153 4.864 1.00 91.19 397 GLN A N 1
ATOM 3074 C CA . GLN A 1 397 ? 6.828 18.296 3.416 1.00 91.19 397 GLN A CA 1
ATOM 3075 C C . GLN A 1 397 ? 7.340 16.990 2.793 1.00 91.19 397 GLN A C 1
ATOM 3077 O O . GLN A 1 397 ? 8.394 16.478 3.190 1.00 91.19 397 GLN A O 1
ATOM 3082 N N . LEU A 1 398 ? 6.593 16.481 1.813 1.00 92.50 398 LEU A N 1
ATOM 3083 C CA . LEU A 1 398 ? 6.931 15.334 0.971 1.00 92.50 398 LEU A CA 1
ATOM 3084 C C . LEU A 1 398 ? 7.017 15.801 -0.488 1.00 92.50 398 LEU A C 1
ATOM 3086 O O . LEU A 1 398 ? 6.252 16.676 -0.893 1.00 92.50 398 LEU A O 1
ATOM 3090 N N . GLU A 1 399 ? 7.952 15.251 -1.259 1.00 90.44 399 GLU A N 1
ATOM 3091 C CA . GLU A 1 399 ? 8.277 15.730 -2.614 1.00 90.44 399 GLU A CA 1
ATOM 3092 C C . GLU A 1 399 ? 8.106 14.661 -3.707 1.00 90.44 399 GLU A C 1
ATOM 3094 O O . GLU A 1 399 ? 7.906 14.999 -4.873 1.00 90.44 399 GLU A O 1
ATOM 3099 N N . TYR A 1 400 ? 8.164 13.373 -3.350 1.00 89.88 400 TYR A N 1
ATOM 3100 C CA . TYR A 1 400 ? 8.065 12.242 -4.280 1.00 89.88 400 TYR A CA 1
ATOM 3101 C C . TYR A 1 400 ? 7.271 11.040 -3.741 1.00 89.88 400 TYR A C 1
ATOM 3103 O O . TYR A 1 400 ? 6.884 10.181 -4.539 1.00 89.88 400 TYR A O 1
ATOM 3111 N N . ALA A 1 401 ? 7.058 10.920 -2.427 1.00 89.44 401 ALA A N 1
ATOM 3112 C CA . ALA A 1 401 ? 6.205 9.893 -1.829 1.00 89.44 401 ALA A CA 1
ATOM 3113 C C . ALA A 1 401 ? 4.734 10.329 -1.856 1.00 89.44 401 ALA A C 1
ATOM 3115 O O . ALA A 1 401 ? 4.374 11.350 -1.275 1.00 89.44 401 ALA A O 1
ATOM 3116 N N . HIS A 1 402 ? 3.886 9.537 -2.516 1.00 83.31 402 HIS A N 1
ATOM 3117 C CA . HIS A 1 402 ? 2.462 9.837 -2.711 1.00 83.31 402 HIS A CA 1
ATOM 3118 C C . HIS A 1 402 ? 1.542 8.871 -1.949 1.00 83.31 402 HIS A C 1
ATOM 3120 O O . HIS A 1 402 ? 0.357 9.148 -1.781 1.00 83.31 402 HIS A O 1
ATOM 3126 N N . ASN A 1 403 ? 2.067 7.743 -1.456 1.00 83.75 403 ASN A N 1
ATOM 3127 C CA . ASN A 1 403 ? 1.285 6.732 -0.737 1.00 83.75 403 ASN A CA 1
ATOM 3128 C C . ASN A 1 403 ? 1.181 6.999 0.778 1.00 83.75 403 ASN A C 1
ATOM 3130 O O . ASN A 1 403 ? 0.703 6.140 1.523 1.00 83.75 403 ASN A O 1
ATOM 3134 N N . MET A 1 404 ? 1.622 8.173 1.242 1.00 89.94 404 MET A N 1
ATOM 3135 C CA . MET A 1 404 ? 1.593 8.577 2.648 1.00 89.94 404 MET A CA 1
ATOM 3136 C C . MET A 1 404 ? 1.334 10.078 2.848 1.00 89.94 404 MET A C 1
ATOM 3138 O O . MET A 1 404 ? 1.570 10.888 1.956 1.00 89.94 404 MET A O 1
ATOM 3142 N N . ALA A 1 405 ? 0.935 10.442 4.064 1.00 92.25 405 ALA A N 1
ATOM 3143 C CA . ALA A 1 405 ? 1.051 11.789 4.618 1.00 92.25 405 ALA A CA 1
ATOM 3144 C C . ALA A 1 405 ? 1.534 11.695 6.075 1.00 92.25 405 ALA A C 1
ATOM 3146 O O . ALA A 1 405 ? 1.277 10.695 6.748 1.00 92.25 405 ALA A O 1
ATOM 3147 N N . ILE A 1 406 ? 2.227 12.722 6.573 1.00 96.56 406 ILE A N 1
ATOM 3148 C CA . ILE A 1 406 ? 2.713 12.780 7.960 1.00 96.56 406 ILE A CA 1
ATOM 3149 C C . ILE A 1 406 ? 2.333 14.139 8.556 1.00 96.56 406 ILE A C 1
ATOM 3151 O O . ILE A 1 406 ? 2.901 15.161 8.174 1.00 96.56 406 ILE A O 1
ATOM 3155 N N . ARG A 1 407 ? 1.408 14.150 9.519 1.00 95.00 407 ARG A N 1
ATOM 3156 C CA . ARG A 1 407 ? 0.977 15.362 10.239 1.00 95.00 407 ARG A CA 1
ATOM 3157 C C . ARG A 1 407 ? 1.755 15.530 11.533 1.00 95.00 407 ARG A C 1
ATOM 3159 O O . ARG A 1 407 ? 2.001 14.551 12.240 1.00 95.00 407 ARG A O 1
ATOM 3166 N N . MET A 1 408 ? 2.073 16.769 11.883 1.00 95.44 408 MET A N 1
ATOM 3167 C CA . MET A 1 408 ? 2.706 17.147 13.146 1.00 95.44 408 MET A CA 1
ATOM 3168 C C . MET A 1 408 ? 1.695 17.846 14.059 1.00 95.44 408 MET A C 1
ATOM 3170 O O . MET A 1 408 ? 0.909 18.679 13.603 1.00 95.44 408 MET A O 1
ATOM 3174 N N . TYR A 1 409 ? 1.749 17.546 15.356 1.00 95.31 409 TYR A N 1
ATOM 3175 C CA . TYR A 1 409 ? 0.938 18.195 16.390 1.00 95.31 409 TYR A CA 1
ATOM 3176 C C . TYR A 1 409 ? 1.823 18.597 17.586 1.00 95.31 409 TYR A C 1
ATOM 3178 O O . TYR A 1 409 ? 2.961 18.127 17.724 1.00 95.31 409 TYR A O 1
ATOM 3186 N N . GLU A 1 410 ? 1.318 19.474 18.457 1.00 93.50 410 GLU A N 1
ATOM 3187 C CA . GLU A 1 410 ? 1.973 19.821 19.727 1.00 93.50 410 GLU A CA 1
ATOM 3188 C C . GLU A 1 410 ? 2.183 18.589 20.627 1.00 93.50 410 GLU A C 1
ATOM 3190 O O . GLU A 1 410 ? 1.657 17.508 20.379 1.00 93.50 410 GLU A O 1
ATOM 3195 N N . GLY A 1 411 ? 3.035 18.715 21.650 1.00 91.62 411 GLY A N 1
ATOM 3196 C CA . GLY A 1 411 ? 3.443 17.587 22.504 1.00 91.62 411 GLY A CA 1
ATOM 3197 C C . GLY A 1 411 ? 4.383 16.576 21.827 1.00 91.62 411 GLY A C 1
ATOM 3198 O O . GLY A 1 411 ? 4.903 15.690 22.497 1.00 91.62 411 GLY A O 1
ATOM 3199 N N . GLY A 1 412 ? 4.647 16.728 20.523 1.00 93.00 412 GLY A N 1
ATOM 3200 C CA . GLY A 1 412 ? 5.516 15.849 19.734 1.00 93.00 412 GLY A CA 1
ATOM 3201 C C . GLY A 1 412 ? 4.773 14.756 18.963 1.00 93.00 412 GLY A C 1
ATOM 3202 O O . GLY A 1 412 ? 5.415 13.986 18.256 1.00 93.00 412 GLY A O 1
ATOM 3203 N N . PHE A 1 413 ? 3.442 14.700 19.061 1.00 95.75 413 PHE A N 1
ATOM 3204 C CA . PHE A 1 413 ? 2.615 13.721 18.355 1.00 95.75 413 PHE A CA 1
ATOM 3205 C C . PHE A 1 413 ? 2.806 13.788 16.827 1.00 95.75 413 PHE A C 1
ATOM 3207 O O . PHE A 1 413 ? 3.103 14.844 16.243 1.00 95.75 413 PHE A O 1
ATOM 3214 N N . ARG A 1 414 ? 2.615 12.638 16.173 1.00 96.75 414 ARG A N 1
ATOM 3215 C CA . ARG A 1 414 ? 2.673 12.477 14.712 1.00 96.75 414 ARG A CA 1
ATOM 3216 C C . ARG A 1 414 ? 1.536 11.579 14.246 1.00 96.75 414 ARG A C 1
ATOM 3218 O O . ARG A 1 414 ? 1.354 10.508 14.815 1.00 96.75 414 ARG A O 1
ATOM 3225 N N . LEU A 1 415 ? 0.811 11.967 13.201 1.00 96.75 415 LEU A N 1
ATOM 3226 C CA . LEU A 1 415 ? -0.125 11.072 12.510 1.00 96.75 415 LEU A CA 1
ATOM 3227 C C . LEU A 1 415 ? 0.482 10.687 11.164 1.00 96.75 415 LEU A C 1
ATOM 3229 O O . LEU A 1 415 ? 0.590 11.541 10.286 1.00 96.75 415 LEU A O 1
ATOM 3233 N N . ILE A 1 416 ? 0.844 9.419 10.985 1.00 97.06 416 ILE A N 1
ATOM 3234 C CA . ILE A 1 416 ? 1.105 8.872 9.650 1.00 97.06 416 ILE A CA 1
ATOM 3235 C C . ILE A 1 416 ? -0.240 8.418 9.081 1.00 97.06 416 ILE A C 1
ATOM 3237 O O . ILE A 1 416 ? -0.984 7.700 9.746 1.00 97.06 416 ILE A O 1
ATOM 3241 N N . GLN A 1 417 ? -0.548 8.799 7.851 1.00 90.88 417 GLN A N 1
ATOM 3242 C CA . GLN A 1 417 ? -1.657 8.245 7.078 1.00 90.88 417 GLN A CA 1
ATOM 3243 C C . GLN A 1 417 ? -1.121 7.586 5.812 1.00 90.88 417 GLN A C 1
ATOM 3245 O O . GLN A 1 417 ? -0.088 8.011 5.294 1.00 90.88 417 GLN A O 1
ATOM 3250 N N . THR A 1 418 ? -1.822 6.581 5.294 1.00 84.06 418 THR A N 1
ATOM 3251 C CA . THR A 1 418 ? -1.465 5.890 4.044 1.00 84.06 418 THR A CA 1
ATOM 3252 C C . THR A 1 418 ? -2.648 5.819 3.077 1.00 84.06 418 THR A C 1
ATOM 3254 O O . THR A 1 418 ? -3.804 5.885 3.495 1.00 84.06 418 THR A O 1
ATOM 3257 N N . THR A 1 419 ? -2.387 5.690 1.770 1.00 75.50 419 THR A N 1
ATOM 3258 C CA . THR A 1 419 ? -3.425 5.740 0.710 1.00 75.50 419 THR A CA 1
ATOM 3259 C C . THR A 1 419 ? -4.486 4.637 0.788 1.00 75.50 419 THR A C 1
ATOM 3261 O O . THR A 1 419 ? -5.546 4.783 0.192 1.00 75.50 419 THR A O 1
ATOM 3264 N N . ASN A 1 420 ? -4.265 3.581 1.577 1.00 67.50 420 ASN A N 1
ATOM 3265 C CA . ASN A 1 420 ? -5.274 2.575 1.940 1.00 67.50 420 ASN A CA 1
ATOM 3266 C C . ASN A 1 420 ? -6.165 2.977 3.142 1.00 67.50 420 ASN A C 1
ATOM 3268 O O . ASN A 1 420 ? -6.707 2.109 3.822 1.00 67.50 420 ASN A O 1
ATOM 3272 N N . GLY A 1 421 ? -6.256 4.269 3.471 1.00 68.06 421 GLY A N 1
ATOM 3273 C CA . GLY A 1 421 ? -7.146 4.803 4.510 1.00 68.06 421 GLY A CA 1
ATOM 3274 C C . GLY A 1 421 ? -6.708 4.572 5.962 1.00 68.06 421 GLY A C 1
ATOM 3275 O O . GLY A 1 421 ? -7.413 4.999 6.879 1.00 68.06 421 GLY A O 1
ATOM 3276 N N . ARG A 1 422 ? -5.561 3.922 6.210 1.00 80.44 422 ARG A N 1
ATOM 3277 C CA . ARG A 1 422 ? -5.068 3.667 7.575 1.00 80.44 422 ARG A CA 1
ATOM 3278 C C . ARG A 1 422 ? -4.436 4.906 8.203 1.00 80.44 422 ARG A C 1
ATOM 3280 O O . ARG A 1 422 ? -3.725 5.662 7.544 1.00 80.44 422 ARG A O 1
ATOM 3287 N N . ASN A 1 423 ? -4.666 5.059 9.507 1.00 88.19 423 ASN A N 1
ATOM 3288 C CA . ASN A 1 423 ? -4.219 6.186 10.319 1.00 88.19 423 ASN A CA 1
ATOM 3289 C C . ASN A 1 423 ? -3.421 5.649 11.513 1.00 88.19 423 ASN A C 1
ATOM 3291 O O . ASN A 1 423 ? -3.936 4.830 12.273 1.00 88.19 423 ASN A O 1
ATOM 3295 N N . TYR A 1 424 ? -2.184 6.105 11.690 1.00 95.75 424 TYR A N 1
ATOM 3296 C CA . TYR A 1 424 ? -1.280 5.671 12.754 1.00 95.75 424 TYR A CA 1
ATOM 3297 C C . TYR A 1 424 ? -0.868 6.879 13.597 1.00 95.75 424 TYR A C 1
ATOM 3299 O O . TYR A 1 424 ? -0.093 7.719 13.136 1.00 95.75 424 TYR A O 1
ATOM 3307 N N . LEU A 1 425 ? -1.394 6.988 14.817 1.00 97.06 425 LEU A N 1
ATOM 3308 C CA . LEU A 1 425 ? -1.056 8.071 15.740 1.00 97.06 425 LEU A CA 1
ATOM 3309 C C . LEU A 1 425 ? 0.092 7.627 16.645 1.00 97.06 425 LEU A C 1
ATOM 3311 O O . LEU A 1 425 ? -0.070 6.739 17.485 1.00 97.06 425 LEU A O 1
ATOM 3315 N N . LEU A 1 426 ? 1.246 8.265 16.479 1.00 97.25 426 LEU A N 1
ATOM 3316 C CA . LEU A 1 426 ? 2.393 8.087 17.352 1.00 97.25 426 LEU A CA 1
ATOM 3317 C C . LEU A 1 426 ? 2.202 8.917 18.616 1.00 97.25 426 LEU A C 1
ATOM 3319 O O . LEU A 1 426 ? 1.968 10.127 18.552 1.00 97.25 426 LEU A O 1
ATOM 3323 N N . VAL A 1 427 ? 2.337 8.240 19.751 1.00 95.81 427 VAL A N 1
ATOM 3324 C CA . VAL A 1 427 ? 2.172 8.776 21.099 1.00 95.81 427 VAL A CA 1
ATOM 3325 C C . VAL A 1 427 ? 3.560 8.881 21.731 1.00 95.81 427 VAL A C 1
ATOM 3327 O O . VAL A 1 427 ? 4.152 7.841 22.039 1.00 95.81 427 VAL A O 1
ATOM 3330 N N . PRO A 1 428 ? 4.118 10.091 21.908 1.00 94.12 428 PRO A N 1
ATOM 3331 C CA . PRO A 1 428 ? 5.425 10.251 22.532 1.00 94.12 428 PRO A CA 1
ATOM 3332 C C . PRO A 1 428 ? 5.417 9.766 23.986 1.00 94.12 428 PRO A C 1
ATOM 3334 O O . PRO A 1 428 ? 4.384 9.800 24.660 1.00 94.12 428 PRO A O 1
ATOM 3337 N N . GLN A 1 429 ? 6.584 9.354 24.487 1.00 90.25 429 GLN A N 1
ATOM 3338 C CA . GLN A 1 429 ? 6.742 8.958 25.886 1.00 90.25 429 GLN A CA 1
ATOM 3339 C C . GLN A 1 429 ? 6.219 10.055 26.835 1.00 90.25 429 GLN A C 1
ATOM 3341 O O . GLN A 1 429 ? 6.437 11.244 26.607 1.00 90.25 429 GLN A O 1
ATOM 3346 N N . GLU A 1 430 ? 5.542 9.636 27.909 1.00 84.69 430 GLU A N 1
ATOM 3347 C CA . GLU A 1 430 ? 4.966 10.497 28.961 1.00 84.69 430 GLU A CA 1
ATOM 3348 C C . GLU A 1 430 ? 3.840 11.458 28.515 1.00 84.69 430 GLU A C 1
ATOM 3350 O O . GLU A 1 430 ? 3.315 12.194 29.351 1.00 84.69 430 GLU A O 1
ATOM 3355 N N . GLN A 1 431 ? 3.382 11.404 27.257 1.00 89.69 431 GLN A N 1
ATOM 3356 C CA . GLN A 1 431 ? 2.190 12.137 26.809 1.00 89.69 431 GLN A CA 1
ATOM 3357 C C . GLN A 1 431 ? 0.883 11.399 27.138 1.00 89.69 431 GLN A C 1
ATOM 3359 O O . GLN A 1 431 ? 0.792 10.173 27.060 1.00 89.69 431 GLN A O 1
ATOM 3364 N N . THR A 1 432 ? -0.164 12.163 27.458 1.00 83.62 432 THR A N 1
ATOM 3365 C CA . THR A 1 432 ? -1.538 11.662 27.616 1.00 83.62 432 THR A CA 1
ATOM 3366 C C . THR A 1 432 ? -2.319 11.803 26.316 1.00 83.62 432 THR A C 1
ATOM 3368 O O . THR A 1 432 ? -2.254 12.848 25.671 1.00 83.62 432 THR A O 1
ATOM 3371 N N . LEU A 1 433 ? -3.109 10.789 25.962 1.00 88.62 433 LEU A N 1
ATOM 3372 C CA . LEU A 1 433 ? -4.078 10.890 24.869 1.00 88.62 433 LEU A CA 1
ATOM 3373 C C . LEU A 1 433 ? -5.251 11.812 25.246 1.00 88.62 433 LEU A C 1
ATOM 3375 O O . LEU A 1 433 ? -5.633 11.833 26.419 1.00 88.62 433 LEU A O 1
ATOM 3379 N N . PRO A 1 434 ? -5.847 12.535 24.280 1.00 83.62 434 PRO A N 1
ATOM 3380 C CA . PRO A 1 434 ? -7.151 13.156 24.469 1.00 83.62 434 PRO A CA 1
ATOM 3381 C C . PRO A 1 434 ? -8.265 12.095 24.475 1.00 83.62 434 PRO A C 1
ATOM 3383 O O . PRO A 1 434 ? -8.126 11.017 23.889 1.00 83.62 434 PRO A O 1
ATOM 3386 N N . ASP A 1 435 ? -9.387 12.416 25.118 1.00 81.69 435 ASP A N 1
ATOM 3387 C CA . ASP A 1 435 ? -10.608 11.612 25.040 1.00 81.69 435 ASP A CA 1
ATOM 3388 C C . ASP A 1 435 ? -11.231 11.686 23.631 1.00 81.69 435 ASP A C 1
ATOM 3390 O O . ASP A 1 435 ? -11.120 12.700 22.945 1.00 81.69 435 ASP A O 1
ATOM 3394 N N . GLY A 1 436 ? -11.944 10.634 23.212 1.00 75.19 436 GLY A N 1
ATOM 3395 C CA . GLY A 1 436 ? -12.768 10.668 21.991 1.00 75.19 436 GLY A CA 1
ATOM 3396 C C . GLY A 1 436 ? -12.037 10.438 20.661 1.00 75.19 436 GLY A C 1
ATOM 3397 O O . GLY A 1 436 ? -12.578 10.780 19.613 1.00 75.19 436 GLY A O 1
ATOM 3398 N N . LEU A 1 437 ? -10.836 9.847 20.673 1.00 81.69 437 LEU A N 1
ATOM 3399 C CA . LEU A 1 437 ? -10.114 9.484 19.444 1.00 81.69 437 LEU A CA 1
ATOM 3400 C C . LEU A 1 437 ? -10.957 8.582 18.506 1.00 81.69 437 LEU A C 1
ATOM 3402 O O . LEU A 1 437 ? -11.541 7.605 18.983 1.00 81.69 437 LEU A O 1
ATOM 3406 N N . PRO A 1 438 ? -10.976 8.844 17.182 1.00 77.62 438 PRO A N 1
ATOM 3407 C CA . PRO A 1 438 ? -11.664 8.001 16.200 1.00 77.62 438 PRO A CA 1
ATOM 3408 C C . PRO A 1 438 ? -11.246 6.519 16.232 1.00 77.62 438 PRO A C 1
ATOM 3410 O O . PRO A 1 438 ? -10.057 6.202 16.281 1.00 77.62 438 PRO A O 1
ATOM 3413 N N . GLU A 1 439 ? -12.215 5.598 16.109 1.00 73.62 439 GLU A N 1
ATOM 3414 C CA . GLU A 1 439 ? -11.972 4.138 16.143 1.00 73.62 439 GLU A CA 1
ATOM 3415 C C . GLU A 1 439 ? -11.018 3.625 15.040 1.00 73.62 439 GLU A C 1
ATOM 3417 O O . GLU A 1 439 ? -10.481 2.523 15.155 1.00 73.62 439 GLU A O 1
ATOM 3422 N N . ASN A 1 440 ? -10.798 4.398 13.971 1.00 75.88 440 ASN A N 1
ATOM 3423 C CA . ASN A 1 440 ? -9.922 4.041 12.850 1.00 75.88 440 ASN A CA 1
ATOM 3424 C C . ASN A 1 440 ? -8.450 4.476 13.030 1.00 75.88 440 ASN A C 1
ATOM 3426 O O . ASN A 1 440 ? -7.665 4.372 12.080 1.00 75.88 440 ASN A O 1
ATOM 3430 N N . ILE A 1 441 ? -8.068 4.960 14.219 1.00 87.81 441 ILE A N 1
ATOM 3431 C CA . ILE A 1 441 ? -6.683 5.291 14.574 1.00 87.81 441 ILE A CA 1
ATOM 3432 C C . ILE A 1 441 ? -5.998 4.097 15.252 1.00 87.81 441 ILE A C 1
ATOM 3434 O O . ILE A 1 441 ? -6.411 3.619 16.307 1.00 87.81 441 ILE A O 1
ATOM 3438 N N . ILE A 1 442 ? -4.878 3.664 14.676 1.00 91.56 442 ILE A N 1
ATOM 3439 C CA . ILE A 1 442 ? -3.951 2.699 15.270 1.00 91.56 442 ILE A CA 1
ATOM 3440 C C . ILE A 1 442 ? -2.949 3.473 16.137 1.00 91.56 442 ILE A C 1
ATOM 3442 O O . ILE A 1 442 ? -2.218 4.328 15.641 1.00 91.56 442 ILE A O 1
ATOM 3446 N N . LEU A 1 443 ? -2.911 3.178 17.437 1.00 94.56 443 LEU A N 1
ATOM 3447 C CA . LEU A 1 443 ? -2.024 3.844 18.396 1.00 94.56 443 LEU A CA 1
ATOM 3448 C C . LEU A 1 443 ? -0.633 3.195 18.409 1.00 94.56 443 LEU A C 1
ATOM 3450 O O . LEU A 1 443 ? -0.518 1.978 18.559 1.00 94.56 443 LEU A O 1
ATOM 3454 N N . LEU A 1 444 ? 0.416 4.011 18.291 1.00 97.06 444 LEU A N 1
ATOM 3455 C CA . LEU A 1 444 ? 1.821 3.595 18.319 1.00 97.06 444 LEU A CA 1
ATOM 3456 C C . LEU A 1 444 ? 2.558 4.325 19.451 1.00 97.06 444 LEU A C 1
ATOM 3458 O O . LEU A 1 444 ? 2.928 5.488 19.313 1.00 97.06 444 LEU A O 1
ATOM 3462 N N . TYR A 1 445 ? 2.772 3.659 20.583 1.00 94.88 445 TYR A N 1
ATOM 3463 C CA . TYR A 1 445 ? 3.459 4.262 21.729 1.00 94.88 445 TYR A CA 1
ATOM 3464 C C . TYR A 1 445 ? 4.979 4.249 21.535 1.00 94.88 445 TYR A C 1
ATOM 3466 O O . TYR A 1 445 ? 5.553 3.215 21.203 1.00 94.88 445 TYR A O 1
ATOM 3474 N N . GLN A 1 446 ? 5.632 5.392 21.750 1.00 95.19 446 GLN A N 1
ATOM 3475 C CA . GLN A 1 446 ? 7.086 5.537 21.658 1.00 95.19 446 GLN A CA 1
ATOM 3476 C C . GLN A 1 446 ? 7.751 5.514 23.050 1.00 95.19 446 GLN A C 1
ATOM 3478 O O . GLN A 1 446 ? 7.146 5.979 24.020 1.00 95.19 446 GLN A O 1
ATOM 3483 N N . PRO A 1 447 ? 9.011 5.046 23.165 1.00 95.31 447 PRO A N 1
ATOM 3484 C CA . PRO A 1 447 ? 9.856 4.508 22.095 1.00 95.31 447 PRO A CA 1
ATOM 3485 C C . PRO A 1 447 ? 9.433 3.103 21.643 1.00 95.31 447 PRO A C 1
ATOM 3487 O O . PRO A 1 447 ? 9.044 2.276 22.460 1.00 95.31 447 PRO A O 1
ATOM 3490 N N . LEU A 1 448 ? 9.580 2.840 20.343 1.00 96.88 448 LEU A N 1
ATOM 3491 C CA . LEU A 1 448 ? 9.477 1.501 19.758 1.00 96.88 448 LEU A CA 1
ATOM 3492 C C . LEU A 1 448 ? 10.883 0.881 19.717 1.00 96.88 448 LEU A C 1
ATOM 3494 O O . LEU A 1 448 ? 11.795 1.474 19.135 1.00 96.88 448 LEU A O 1
ATOM 3498 N N . ASP A 1 449 ? 11.085 -0.272 20.350 1.00 95.88 449 ASP A N 1
ATOM 3499 C CA . ASP A 1 449 ? 12.384 -0.940 20.532 1.00 95.88 449 ASP A CA 1
ATOM 3500 C C . ASP A 1 449 ? 12.362 -2.469 20.299 1.00 95.88 449 ASP A C 1
ATOM 3502 O O . ASP A 1 449 ? 13.415 -3.108 20.378 1.00 95.88 449 ASP A O 1
ATOM 3506 N N . LYS A 1 450 ? 11.200 -3.077 20.007 1.00 98.00 450 LYS A N 1
ATOM 3507 C CA . LYS A 1 450 ? 11.026 -4.538 19.839 1.00 98.00 450 LYS A CA 1
ATOM 3508 C C . LYS A 1 450 ? 10.339 -4.920 18.524 1.00 98.00 450 LYS A C 1
ATOM 3510 O O . LYS A 1 450 ? 9.631 -5.925 18.445 1.00 98.00 450 LYS A O 1
ATOM 3515 N N . ILE A 1 451 ? 10.608 -4.163 17.465 1.00 98.75 451 ILE A N 1
ATOM 3516 C CA . ILE A 1 451 ? 9.851 -4.223 16.209 1.00 98.75 451 ILE A CA 1
ATOM 3517 C C . ILE A 1 451 ? 10.067 -5.552 15.466 1.00 98.75 451 ILE A C 1
ATOM 3519 O O . ILE A 1 451 ? 11.188 -6.069 15.391 1.00 98.75 451 ILE A O 1
ATOM 3523 N N . TYR A 1 452 ? 8.995 -6.071 14.854 1.00 98.81 452 TYR A N 1
ATOM 3524 C CA . TYR A 1 452 ? 9.002 -7.197 13.913 1.00 98.81 452 TYR A CA 1
ATOM 3525 C C . TYR A 1 452 ? 8.938 -6.717 12.458 1.00 98.81 452 TYR A C 1
ATOM 3527 O O . TYR A 1 452 ? 7.862 -6.424 11.928 1.00 98.81 452 TYR A O 1
ATOM 3535 N N . LEU A 1 453 ? 10.099 -6.657 11.796 1.00 98.81 453 LEU A N 1
ATOM 3536 C CA . LEU A 1 453 ? 10.227 -6.163 10.423 1.00 98.81 453 LEU A CA 1
ATOM 3537 C C . LEU A 1 453 ? 10.079 -7.274 9.374 1.00 98.81 453 LEU A C 1
ATOM 3539 O O . LEU A 1 453 ? 10.959 -8.126 9.203 1.00 98.81 453 LEU A O 1
ATOM 3543 N N . VAL A 1 454 ? 8.990 -7.216 8.611 1.00 98.25 454 VAL A N 1
ATOM 3544 C CA . VAL A 1 454 ? 8.670 -8.140 7.511 1.00 98.25 454 VAL A CA 1
ATOM 3545 C C . VAL A 1 454 ? 8.755 -7.457 6.141 1.00 98.25 454 VAL A C 1
ATOM 3547 O O . VAL A 1 454 ? 9.070 -8.120 5.152 1.00 98.25 454 VAL A O 1
ATOM 3550 N N . ALA A 1 455 ? 8.567 -6.135 6.066 1.00 96.94 455 ALA A N 1
ATOM 3551 C CA . ALA A 1 455 ? 8.884 -5.334 4.880 1.00 96.94 455 ALA A CA 1
ATOM 3552 C C . ALA A 1 455 ? 10.409 -5.240 4.663 1.00 96.94 455 ALA A C 1
ATOM 3554 O O . ALA A 1 455 ? 11.058 -4.280 5.069 1.00 96.94 455 ALA A O 1
ATOM 3555 N N . SER A 1 456 ? 11.012 -6.252 4.032 1.00 95.69 456 SER A N 1
ATOM 3556 C CA . SER A 1 456 ? 12.477 -6.375 3.944 1.00 95.69 456 SER A CA 1
ATOM 3557 C C . SER A 1 456 ? 13.171 -5.218 3.213 1.00 95.69 456 SER A C 1
ATOM 3559 O O . SER A 1 456 ? 14.273 -4.841 3.603 1.00 95.69 456 SER A O 1
ATOM 3561 N N . ALA A 1 457 ? 12.524 -4.584 2.230 1.00 94.31 457 ALA A N 1
ATOM 3562 C CA . ALA A 1 457 ? 13.049 -3.380 1.577 1.00 94.31 457 ALA A CA 1
ATOM 3563 C C . ALA A 1 457 ? 13.305 -2.217 2.564 1.00 94.31 457 ALA A C 1
ATOM 3565 O O . ALA A 1 457 ? 14.307 -1.511 2.439 1.00 94.31 457 ALA A O 1
ATOM 3566 N N . ALA A 1 458 ? 12.453 -2.055 3.583 1.00 97.88 458 ALA A N 1
ATOM 3567 C CA . ALA A 1 458 ? 12.549 -0.969 4.558 1.00 97.88 458 ALA A CA 1
ATOM 3568 C C . ALA A 1 458 ? 13.725 -1.112 5.541 1.00 97.88 458 ALA A C 1
ATOM 3570 O O . ALA A 1 458 ? 14.141 -0.118 6.136 1.00 97.88 458 ALA A O 1
ATOM 3571 N N . MET A 1 459 ? 14.320 -2.307 5.673 1.00 98.31 459 MET A N 1
ATOM 3572 C CA . MET A 1 459 ? 15.489 -2.530 6.538 1.00 98.31 459 MET A CA 1
ATOM 3573 C C . MET A 1 459 ? 16.629 -1.564 6.207 1.00 98.31 459 MET A C 1
ATOM 3575 O O . MET A 1 459 ? 17.276 -1.063 7.115 1.00 98.31 459 MET A O 1
ATOM 3579 N N . CYS A 1 460 ? 16.848 -1.245 4.927 1.00 98.00 460 CYS A N 1
ATOM 3580 C CA . CYS A 1 460 ? 17.929 -0.338 4.541 1.00 98.00 460 CYS A CA 1
ATOM 3581 C C . CYS A 1 460 ? 17.660 1.127 4.917 1.00 98.00 460 CYS A C 1
ATOM 3583 O O . CYS A 1 460 ? 18.595 1.858 5.233 1.00 98.00 460 CYS A O 1
ATOM 3585 N N . LEU A 1 461 ? 16.388 1.541 4.955 1.00 98.62 461 LEU A N 1
ATOM 3586 C CA . LEU A 1 461 ? 15.983 2.861 5.438 1.00 98.62 461 LEU A CA 1
ATOM 3587 C C . LEU A 1 461 ? 16.272 2.959 6.946 1.00 98.62 461 LEU A C 1
ATOM 3589 O O . LEU A 1 461 ? 16.947 3.885 7.387 1.00 98.62 461 LEU A O 1
ATOM 3593 N N . ILE A 1 462 ? 15.842 1.946 7.706 1.00 98.75 462 ILE A N 1
ATOM 3594 C CA . ILE A 1 462 ? 15.990 1.836 9.168 1.00 98.75 462 ILE A CA 1
ATOM 3595 C C . ILE A 1 462 ? 17.464 1.710 9.603 1.00 98.75 462 ILE A C 1
ATOM 3597 O O . ILE A 1 462 ? 17.877 2.321 10.590 1.00 98.75 462 ILE A O 1
ATOM 3601 N N . ASP A 1 463 ? 18.270 0.950 8.860 1.00 98.56 463 ASP A N 1
ATOM 3602 C CA . ASP A 1 463 ? 19.713 0.804 9.084 1.00 98.56 463 ASP A CA 1
ATOM 3603 C C . ASP A 1 463 ? 20.451 2.125 8.811 1.00 98.56 463 ASP A C 1
ATOM 3605 O O . ASP A 1 463 ? 21.223 2.588 9.649 1.00 98.56 463 ASP A O 1
ATOM 3609 N N . SER A 1 464 ? 20.131 2.806 7.701 1.00 98.38 464 SER A N 1
ATOM 3610 C CA . SER A 1 464 ? 20.794 4.061 7.314 1.00 98.38 464 SER A CA 1
ATOM 3611 C C . SER A 1 464 ? 20.615 5.204 8.328 1.00 98.38 464 SER A C 1
ATOM 3613 O O . SER A 1 464 ? 21.556 5.958 8.565 1.00 98.38 464 SER A O 1
ATOM 3615 N N . ILE A 1 465 ? 19.461 5.288 9.005 1.00 98.56 465 ILE A N 1
ATOM 3616 C CA . ILE A 1 465 ? 19.198 6.251 10.097 1.00 98.56 465 ILE A CA 1
ATOM 3617 C C . ILE A 1 465 ? 19.729 5.790 11.471 1.00 98.56 465 ILE A C 1
ATOM 3619 O O . ILE A 1 465 ? 19.446 6.416 12.497 1.00 98.56 465 ILE A O 1
ATOM 3623 N N . GLY A 1 466 ? 20.482 4.685 11.522 1.00 98.12 466 GLY A N 1
ATOM 3624 C CA . GLY A 1 466 ? 21.067 4.137 12.747 1.00 98.12 466 GLY A CA 1
ATOM 3625 C C . GLY A 1 466 ? 20.036 3.581 13.734 1.00 98.12 466 GLY A C 1
ATOM 3626 O O . GLY A 1 466 ? 20.249 3.661 14.946 1.00 98.12 466 GLY A O 1
ATOM 3627 N N . ALA A 1 467 ? 18.909 3.062 13.236 1.00 98.38 467 ALA A N 1
ATOM 3628 C CA . ALA A 1 467 ? 17.790 2.563 14.041 1.00 98.38 467 ALA A CA 1
ATOM 3629 C C . ALA A 1 467 ? 17.528 1.051 13.886 1.00 98.38 467 ALA A C 1
ATOM 3631 O O . ALA A 1 467 ? 16.541 0.535 14.405 1.00 98.38 467 ALA A O 1
ATOM 3632 N N . LEU A 1 468 ? 18.442 0.305 13.252 1.00 98.25 468 LEU A N 1
ATOM 3633 C CA . LEU A 1 468 ? 18.435 -1.164 13.293 1.00 98.25 468 LEU A CA 1
ATOM 3634 C C . LEU A 1 468 ? 18.369 -1.739 14.730 1.00 98.25 468 LEU A C 1
ATOM 3636 O O . LEU A 1 468 ? 17.668 -2.733 14.909 1.00 98.25 468 LEU A O 1
ATOM 3640 N N . PRO A 1 469 ? 18.985 -1.137 15.776 1.00 97.94 469 PRO A N 1
ATOM 3641 C CA . PRO A 1 469 ? 18.833 -1.604 17.161 1.00 97.94 469 PRO A CA 1
ATOM 3642 C C . PRO A 1 469 ? 17.401 -1.586 17.724 1.00 97.94 469 PRO A C 1
ATOM 3644 O O . PRO A 1 469 ? 17.168 -2.216 18.750 1.00 97.94 469 PRO A O 1
ATOM 3647 N N . ASN A 1 470 ? 16.453 -0.897 17.078 1.00 98.44 470 ASN A N 1
ATOM 3648 C CA . ASN A 1 470 ? 15.029 -0.909 17.435 1.00 98.44 470 ASN A CA 1
ATOM 3649 C C . ASN A 1 470 ? 14.283 -2.149 16.888 1.00 98.44 470 ASN A C 1
ATOM 3651 O O . ASN A 1 470 ? 13.100 -2.343 17.167 1.00 98.44 470 ASN A O 1
ATOM 3655 N N . LEU A 1 471 ? 14.950 -2.980 16.077 1.00 98.56 471 LEU A N 1
ATOM 3656 C CA . LEU A 1 471 ? 14.394 -4.200 15.496 1.00 98.56 471 LEU A CA 1
ATOM 3657 C C . LEU A 1 471 ? 14.801 -5.414 16.332 1.00 98.56 471 LEU A C 1
ATOM 3659 O O . LEU A 1 471 ? 15.971 -5.799 16.353 1.00 98.56 471 LEU A O 1
ATOM 3663 N N . ARG A 1 472 ? 13.826 -6.074 16.966 1.00 98.62 472 ARG A N 1
ATOM 3664 C CA . ARG A 1 472 ? 14.073 -7.326 17.702 1.00 98.62 472 ARG A CA 1
ATOM 3665 C C . ARG A 1 472 ? 13.789 -8.569 16.866 1.00 98.62 472 ARG A C 1
ATOM 3667 O O . ARG A 1 472 ? 14.427 -9.604 17.080 1.00 98.62 472 ARG A O 1
ATOM 3674 N N . PHE A 1 473 ? 12.886 -8.476 15.891 1.00 98.81 473 PHE A N 1
ATOM 3675 C CA . PHE A 1 473 ? 12.474 -9.609 15.065 1.00 98.81 473 PHE A CA 1
ATOM 3676 C C . PHE A 1 473 ? 12.438 -9.262 13.573 1.00 98.81 473 PHE A C 1
ATOM 3678 O O . PHE A 1 473 ? 12.227 -8.116 13.177 1.00 98.81 473 PHE A O 1
ATOM 3685 N N . THR A 1 474 ? 12.565 -10.272 12.715 1.00 98.69 474 THR A N 1
ATOM 3686 C CA . THR A 1 474 ? 12.376 -10.126 11.271 1.00 98.69 474 THR A CA 1
ATOM 3687 C C . THR A 1 474 ? 11.664 -11.311 10.626 1.00 98.69 474 THR A C 1
ATOM 3689 O O . THR A 1 474 ? 11.803 -12.458 11.051 1.00 98.69 474 THR A O 1
ATOM 3692 N N . GLY A 1 475 ? 10.908 -11.017 9.563 1.00 98.06 475 GLY A N 1
ATOM 3693 C CA . GLY A 1 475 ? 10.298 -12.000 8.670 1.00 98.06 475 GLY A CA 1
ATOM 3694 C C . GLY A 1 475 ? 11.234 -12.564 7.587 1.00 98.06 475 GLY A C 1
ATOM 3695 O O . GLY A 1 475 ? 10.781 -13.309 6.719 1.00 98.06 475 GLY A O 1
ATOM 3696 N N . THR A 1 476 ? 12.517 -12.178 7.584 1.00 96.88 476 THR A N 1
ATOM 3697 C CA . THR A 1 476 ? 13.494 -12.493 6.522 1.00 96.88 476 THR A CA 1
ATOM 3698 C C . THR A 1 476 ? 14.649 -13.333 7.065 1.00 96.88 476 THR A C 1
ATOM 3700 O O . THR A 1 476 ? 15.196 -13.044 8.126 1.00 96.88 476 THR A O 1
ATOM 3703 N N . LYS A 1 477 ? 15.033 -14.395 6.346 1.00 96.81 477 LYS A N 1
ATOM 3704 C CA . LYS A 1 477 ? 16.137 -15.285 6.748 1.00 96.81 477 LYS A CA 1
ATOM 3705 C C . LYS A 1 477 ? 17.501 -14.648 6.480 1.00 96.81 477 LYS A C 1
ATOM 3707 O O . LYS A 1 477 ? 17.642 -13.870 5.542 1.00 96.81 477 LYS A O 1
ATOM 3712 N N . ILE A 1 478 ? 18.517 -15.056 7.246 1.00 96.44 478 ILE A N 1
ATOM 3713 C CA . ILE A 1 478 ? 19.882 -14.509 7.165 1.00 96.44 478 ILE A CA 1
ATOM 3714 C C . ILE A 1 478 ? 20.482 -14.572 5.748 1.00 96.44 478 ILE A C 1
ATOM 3716 O O . ILE A 1 478 ? 21.097 -13.609 5.293 1.00 96.44 478 ILE A O 1
ATOM 3720 N N . ASP A 1 479 ? 20.228 -15.655 5.011 1.00 93.75 479 ASP A N 1
ATOM 3721 C CA . ASP A 1 479 ? 20.716 -15.843 3.638 1.00 93.75 479 ASP A CA 1
ATOM 3722 C C . ASP A 1 479 ? 19.989 -14.959 2.608 1.00 93.75 479 ASP A C 1
ATOM 3724 O O . ASP A 1 479 ? 20.529 -14.686 1.541 1.00 93.75 479 ASP A O 1
ATOM 3728 N N . SER A 1 480 ? 18.780 -14.486 2.934 1.00 93.06 480 SER A N 1
ATOM 3729 C CA . SER A 1 480 ? 17.931 -13.636 2.083 1.00 93.06 480 SER A CA 1
ATOM 3730 C C . SER A 1 480 ? 18.176 -12.133 2.275 1.00 93.06 480 SER A C 1
ATOM 3732 O O . SER A 1 480 ? 17.544 -11.311 1.608 1.00 93.06 480 SER A O 1
ATOM 3734 N N . TRP A 1 481 ? 19.080 -11.753 3.180 1.00 95.00 481 TRP A N 1
ATOM 3735 C CA . TRP A 1 481 ? 19.555 -10.378 3.298 1.00 95.00 481 TRP A CA 1
ATOM 3736 C C . TRP A 1 481 ? 20.682 -10.085 2.303 1.00 95.00 481 TRP A C 1
ATOM 3738 O O . TRP A 1 481 ? 21.559 -10.915 2.056 1.00 95.00 481 TRP A O 1
ATOM 3748 N N . HIS A 1 482 ? 20.721 -8.855 1.808 1.00 92.50 482 HIS A N 1
ATOM 3749 C CA . HIS A 1 482 ? 21.886 -8.243 1.165 1.00 92.50 482 HIS A CA 1
ATOM 3750 C C . HIS A 1 482 ? 22.541 -7.176 2.058 1.00 92.50 482 HIS A C 1
ATOM 3752 O O . HIS A 1 482 ? 23.682 -6.796 1.819 1.00 92.50 482 HIS A O 1
ATOM 3758 N N . ILE A 1 483 ? 21.850 -6.748 3.119 1.00 94.50 483 ILE A N 1
ATOM 3759 C CA . ILE A 1 483 ? 22.297 -5.744 4.091 1.00 94.50 483 ILE A CA 1
ATOM 3760 C C . ILE A 1 483 ? 23.243 -6.405 5.118 1.00 94.50 483 ILE A C 1
ATOM 3762 O O . ILE A 1 483 ? 22.810 -7.327 5.819 1.00 94.50 483 ILE A O 1
ATOM 3766 N N . PRO A 1 484 ? 24.518 -5.976 5.242 1.00 94.88 484 PRO A N 1
ATOM 3767 C CA . PRO A 1 484 ? 25.480 -6.613 6.146 1.00 94.88 484 PRO A CA 1
ATOM 3768 C C . PRO A 1 484 ? 25.094 -6.520 7.627 1.00 94.88 484 PRO A C 1
ATOM 3770 O O . PRO A 1 484 ? 25.166 -7.527 8.330 1.00 94.88 484 PRO A O 1
ATOM 3773 N N . ALA A 1 485 ? 24.617 -5.356 8.084 1.00 97.00 485 ALA A N 1
ATOM 3774 C CA . ALA A 1 485 ? 24.245 -5.132 9.482 1.00 97.00 485 ALA A CA 1
ATOM 3775 C C . ALA A 1 485 ? 23.100 -6.055 9.940 1.00 97.00 485 ALA A C 1
ATOM 3777 O O . ALA A 1 485 ? 23.144 -6.605 11.039 1.00 97.00 485 ALA A O 1
ATOM 3778 N N . ALA A 1 486 ? 22.129 -6.333 9.061 1.00 97.69 486 ALA A N 1
ATOM 3779 C CA . ALA A 1 486 ? 21.071 -7.309 9.321 1.00 97.69 486 ALA A CA 1
ATOM 3780 C C . ALA A 1 486 ? 21.622 -8.738 9.497 1.00 97.69 486 ALA A C 1
ATOM 3782 O O . ALA A 1 486 ? 21.160 -9.471 10.372 1.00 97.69 486 ALA A O 1
ATOM 3783 N N . LYS A 1 487 ? 22.643 -9.139 8.723 1.00 98.19 487 LYS A N 1
ATOM 3784 C CA . LYS A 1 487 ? 23.304 -10.446 8.898 1.00 98.19 487 LYS A CA 1
ATOM 3785 C C . LYS A 1 487 ? 24.105 -10.521 10.189 1.00 98.19 487 LYS A C 1
ATOM 3787 O O . LYS A 1 487 ? 24.054 -11.547 10.861 1.00 98.19 487 LYS A O 1
ATOM 3792 N N . GLU A 1 488 ? 24.813 -9.454 10.547 1.00 98.44 488 GLU A N 1
ATOM 3793 C CA . GLU A 1 488 ? 25.555 -9.381 11.807 1.00 98.44 488 GLU A CA 1
ATOM 3794 C C . GLU A 1 488 ? 24.608 -9.469 13.011 1.00 98.44 488 GLU A C 1
ATOM 3796 O O . GLU A 1 488 ? 24.819 -10.299 13.895 1.00 98.44 488 GLU A O 1
ATOM 3801 N N . ALA A 1 489 ? 23.513 -8.705 12.996 1.00 98.44 489 ALA A N 1
ATOM 3802 C CA . ALA A 1 489 ? 22.472 -8.720 14.021 1.00 98.44 489 ALA A CA 1
ATOM 3803 C C . ALA A 1 489 ? 21.789 -10.093 14.174 1.00 98.44 489 ALA A C 1
ATOM 3805 O O . ALA A 1 489 ? 21.512 -10.535 15.290 1.00 98.44 489 ALA A O 1
ATOM 3806 N N . MET A 1 490 ? 21.561 -10.815 13.071 1.00 98.50 490 MET A N 1
ATOM 3807 C CA . MET A 1 490 ? 21.068 -12.198 13.134 1.00 98.50 490 MET A CA 1
ATOM 3808 C C . MET A 1 490 ? 22.137 -13.185 13.622 1.00 98.50 490 MET A C 1
ATOM 3810 O O . MET A 1 490 ? 21.820 -14.109 14.368 1.00 98.50 490 MET A O 1
ATOM 3814 N N . GLY A 1 491 ? 23.402 -12.992 13.239 1.00 98.19 491 GLY A N 1
ATOM 3815 C CA . GLY A 1 491 ? 24.522 -13.842 13.649 1.00 98.19 491 GLY A CA 1
ATOM 3816 C C . GLY A 1 491 ? 24.915 -13.691 15.123 1.00 98.19 491 GLY A C 1
ATOM 3817 O O . GLY A 1 491 ? 25.341 -14.666 15.739 1.00 98.19 491 GLY A O 1
ATOM 3818 N N . ASN A 1 492 ? 24.748 -12.497 15.702 1.00 97.75 492 ASN A N 1
ATOM 3819 C CA . ASN A 1 492 ? 24.996 -12.225 17.122 1.00 97.75 492 ASN A CA 1
ATOM 3820 C C . ASN A 1 492 ? 23.742 -12.379 18.012 1.00 97.75 492 ASN A C 1
ATOM 3822 O O . ASN A 1 492 ? 23.861 -12.399 19.238 1.00 97.75 492 ASN A O 1
ATOM 3826 N N . GLY A 1 493 ? 22.557 -12.544 17.412 1.00 97.88 493 GLY A N 1
ATOM 3827 C CA . GLY A 1 493 ? 21.298 -12.793 18.116 1.00 97.88 493 GLY A CA 1
ATOM 3828 C C . GLY A 1 493 ? 20.581 -11.546 18.645 1.00 97.88 493 GLY A C 1
ATOM 3829 O O . GLY A 1 493 ? 19.656 -11.691 19.454 1.00 97.88 493 GLY A O 1
ATOM 3830 N N . SER A 1 494 ? 20.954 -10.334 18.216 1.00 98.00 494 SER A N 1
ATOM 3831 C CA . SER A 1 494 ? 20.172 -9.117 18.482 1.00 98.00 494 SER A CA 1
ATOM 3832 C C . SER A 1 494 ? 18.887 -9.054 17.643 1.00 98.00 494 SER A C 1
ATOM 3834 O O . SER A 1 494 ? 17.863 -8.609 18.160 1.00 98.00 494 SER A O 1
ATOM 3836 N N . LEU A 1 495 ? 18.898 -9.607 16.425 1.00 98.69 495 LEU A N 1
ATOM 3837 C CA . LEU A 1 495 ? 17.744 -9.703 15.524 1.00 98.69 495 LEU A CA 1
ATOM 3838 C C . LEU A 1 495 ? 17.332 -11.170 15.315 1.00 98.69 495 LEU A C 1
ATOM 3840 O O . LEU A 1 495 ? 18.121 -11.983 14.838 1.00 98.69 495 LEU A O 1
ATOM 3844 N N . LEU A 1 496 ? 16.092 -11.528 15.654 1.00 98.62 496 LEU A N 1
ATOM 3845 C CA . LEU A 1 496 ? 15.600 -12.913 15.605 1.00 98.62 496 LEU A CA 1
ATOM 3846 C C . LEU A 1 496 ? 14.690 -13.171 14.394 1.00 98.62 496 LEU A C 1
ATOM 3848 O O . LEU A 1 496 ? 13.853 -12.342 14.052 1.00 98.62 496 LEU A O 1
ATOM 3852 N N . TYR A 1 497 ? 14.793 -14.341 13.759 1.00 98.56 497 TYR A N 1
ATOM 3853 C CA . TYR A 1 497 ? 13.835 -14.748 12.722 1.00 98.56 497 TYR A CA 1
ATOM 3854 C C . TYR A 1 497 ? 12.531 -15.244 13.363 1.00 98.56 497 TYR A C 1
ATOM 3856 O O . TYR A 1 497 ? 12.554 -16.234 14.090 1.00 98.56 497 TYR A O 1
ATOM 3864 N N . ALA A 1 498 ? 11.404 -14.591 13.065 1.00 98.12 498 ALA A N 1
ATOM 3865 C CA . ALA A 1 498 ? 10.099 -14.856 13.686 1.00 98.12 498 ALA A CA 1
ATOM 3866 C C . ALA A 1 498 ? 9.021 -15.240 12.653 1.00 98.12 498 ALA A C 1
ATOM 3868 O O . ALA A 1 498 ? 7.922 -14.687 12.625 1.00 98.12 498 ALA A O 1
ATOM 3869 N N . GLY A 1 499 ? 9.349 -16.172 11.755 1.00 95.56 499 GLY A N 1
ATOM 3870 C CA . GLY A 1 499 ? 8.439 -16.633 10.700 1.00 95.56 499 GLY A CA 1
ATOM 3871 C C . GLY A 1 499 ? 8.456 -15.748 9.447 1.00 95.56 499 GLY A C 1
ATOM 3872 O O . GLY A 1 499 ? 9.436 -15.062 9.188 1.00 95.56 499 GLY A O 1
ATOM 3873 N N . LYS A 1 500 ? 7.388 -15.777 8.645 1.00 92.81 500 LYS A N 1
ATOM 3874 C CA . LYS A 1 500 ? 7.183 -14.920 7.451 1.00 92.81 500 LYS A CA 1
ATOM 3875 C C . LYS A 1 500 ? 5.810 -14.242 7.516 1.00 92.81 500 LYS A C 1
ATOM 3877 O O . LYS A 1 500 ? 4.987 -14.658 8.320 1.00 92.81 500 LYS A O 1
ATOM 3882 N N . TYR A 1 501 ? 5.512 -13.290 6.622 1.00 90.38 501 TYR A N 1
ATOM 3883 C CA . TYR A 1 501 ? 4.219 -12.571 6.618 1.00 90.38 501 TYR A CA 1
ATOM 3884 C C . TYR A 1 501 ? 2.991 -13.501 6.704 1.00 90.38 501 TYR A C 1
ATOM 3886 O O . TYR A 1 501 ? 2.074 -13.230 7.462 1.00 90.38 501 TYR A O 1
ATOM 3894 N N . SER A 1 502 ? 2.997 -14.631 5.982 1.00 88.06 502 SER A N 1
ATOM 3895 C CA . SER A 1 502 ? 1.885 -15.598 5.963 1.00 88.06 502 SER A CA 1
ATOM 3896 C C . SER A 1 502 ? 2.010 -16.730 7.002 1.00 88.06 502 SER A C 1
ATOM 3898 O O . SER A 1 502 ? 1.342 -17.752 6.865 1.00 88.06 502 SER A O 1
ATOM 3900 N N . ALA A 1 503 ? 2.972 -16.648 7.923 1.00 91.75 503 ALA A N 1
ATOM 3901 C CA . ALA A 1 503 ? 3.195 -17.601 9.014 1.00 91.75 503 ALA A CA 1
ATOM 3902 C C . ALA A 1 503 ? 4.162 -16.994 10.057 1.00 91.75 503 ALA A C 1
ATOM 3904 O O . ALA A 1 503 ? 5.348 -17.353 10.049 1.00 91.75 503 ALA A O 1
ATOM 3905 N N . PRO A 1 504 ? 3.714 -16.041 10.898 1.00 95.94 504 PRO A N 1
ATOM 3906 C CA . PRO A 1 504 ? 4.526 -15.480 11.978 1.00 95.94 504 PRO A CA 1
ATOM 3907 C C . PRO A 1 504 ? 4.700 -16.468 13.138 1.00 95.94 504 PRO A C 1
ATOM 3909 O O . PRO A 1 504 ? 3.827 -17.296 13.399 1.00 95.94 504 PRO A O 1
ATOM 3912 N N . ASP A 1 505 ? 5.798 -16.339 13.880 1.00 97.62 505 ASP A N 1
ATOM 3913 C CA . ASP A 1 505 ? 5.980 -17.032 15.161 1.00 97.62 505 ASP A CA 1
ATOM 3914 C C . ASP A 1 505 ? 5.357 -16.203 16.295 1.00 97.62 505 ASP A C 1
ATOM 3916 O O . ASP A 1 505 ? 6.020 -15.395 16.948 1.00 97.62 505 ASP A O 1
ATOM 3920 N N . TYR A 1 506 ? 4.046 -16.358 16.496 1.00 95.56 506 TYR A N 1
ATOM 3921 C CA . TYR A 1 506 ? 3.310 -15.590 17.504 1.00 95.56 506 TYR A CA 1
ATOM 3922 C C . TYR A 1 506 ? 3.809 -15.835 18.938 1.00 95.56 506 TYR A C 1
ATOM 3924 O O . TYR A 1 506 ? 3.735 -14.923 19.759 1.00 95.56 506 TYR A O 1
ATOM 3932 N N . GLU A 1 507 ? 4.335 -17.024 19.258 1.00 94.31 507 GLU A N 1
ATOM 3933 C CA . GLU A 1 507 ? 4.854 -17.321 20.600 1.00 94.31 507 GLU A CA 1
ATOM 3934 C C . GLU A 1 507 ? 6.161 -16.562 20.855 1.00 94.31 507 GLU A C 1
ATOM 3936 O O . GLU A 1 507 ? 6.303 -15.918 21.898 1.00 94.31 507 GLU A O 1
ATOM 3941 N N . LEU A 1 508 ? 7.082 -16.545 19.886 1.00 97.12 508 LEU A N 1
ATOM 3942 C CA . LEU A 1 508 ? 8.315 -15.756 19.954 1.00 97.12 508 LEU A CA 1
ATOM 3943 C C . LEU A 1 508 ? 8.036 -14.244 20.004 1.00 97.12 508 LEU A C 1
ATOM 3945 O O . LEU A 1 508 ? 8.665 -13.529 20.786 1.00 97.12 508 LEU A O 1
ATOM 3949 N N . LEU A 1 509 ? 7.080 -13.760 19.206 1.00 98.06 509 LEU A N 1
ATOM 3950 C CA . LEU A 1 509 ? 6.706 -12.342 19.160 1.00 98.06 509 LEU A CA 1
ATOM 3951 C C . LEU A 1 509 ? 6.084 -11.869 20.481 1.00 98.06 509 LEU A C 1
ATOM 3953 O O . LEU A 1 509 ? 6.468 -10.817 20.989 1.00 98.06 509 LEU A O 1
ATOM 3957 N N . LEU A 1 510 ? 5.181 -12.652 21.078 1.00 95.38 510 LEU A N 1
ATOM 3958 C CA . LEU A 1 510 ? 4.577 -12.331 22.376 1.00 95.38 510 LEU A CA 1
ATOM 3959 C C . LEU A 1 510 ? 5.587 -12.445 23.524 1.00 95.38 510 LEU A C 1
ATOM 3961 O O . LEU A 1 510 ? 5.716 -11.525 24.329 1.00 95.38 510 LEU A O 1
ATOM 3965 N N . SER A 1 511 ? 6.322 -13.559 23.604 1.00 94.62 511 SER A N 1
ATOM 3966 C CA . SER A 1 511 ? 7.253 -13.825 24.713 1.00 94.62 511 SER A CA 1
ATOM 3967 C C . SER A 1 511 ? 8.469 -12.895 24.719 1.00 94.62 511 SER A C 1
ATOM 3969 O O . SER A 1 511 ? 8.988 -12.575 25.788 1.00 94.62 511 SER A O 1
ATOM 3971 N N . GLY A 1 512 ? 8.898 -12.418 23.547 1.00 94.12 512 GLY A N 1
ATOM 3972 C CA . GLY A 1 512 ? 9.925 -11.388 23.408 1.00 94.12 512 GLY A CA 1
ATOM 3973 C C . GLY A 1 512 ? 9.397 -9.945 23.418 1.00 94.12 512 GLY A C 1
ATOM 3974 O O . GLY A 1 512 ? 10.211 -9.031 23.312 1.00 94.12 512 GLY A O 1
ATOM 3975 N N . GLY A 1 513 ? 8.082 -9.729 23.561 1.00 96.31 513 GLY A N 1
ATOM 3976 C CA . GLY A 1 513 ? 7.470 -8.410 23.762 1.00 96.31 513 GLY A CA 1
ATOM 3977 C C . GLY A 1 513 ? 7.410 -7.506 22.527 1.00 96.31 513 GLY A C 1
ATOM 3978 O O . GLY A 1 513 ? 7.712 -6.324 22.647 1.00 96.31 513 GLY A O 1
ATOM 3979 N N . CYS A 1 514 ? 7.056 -8.042 21.356 1.00 98.06 514 CYS A N 1
ATOM 3980 C CA . CYS A 1 514 ? 6.885 -7.272 20.118 1.00 98.06 514 CYS A CA 1
ATOM 3981 C C . CYS A 1 514 ? 5.884 -6.114 20.287 1.00 98.06 514 CYS A C 1
ATOM 3983 O O . CYS A 1 514 ? 4.729 -6.333 20.647 1.00 98.06 514 CYS A O 1
ATOM 3985 N N . ASP A 1 515 ? 6.324 -4.897 19.971 1.00 97.06 515 ASP A N 1
ATOM 3986 C CA . ASP A 1 515 ? 5.592 -3.634 20.148 1.00 97.06 515 ASP A CA 1
ATOM 3987 C C . ASP A 1 515 ? 4.932 -3.115 18.860 1.00 97.06 515 ASP A C 1
ATOM 3989 O O . ASP A 1 515 ? 3.889 -2.470 18.917 1.00 97.06 515 ASP A O 1
ATOM 3993 N N . LEU A 1 516 ? 5.508 -3.425 17.697 1.00 98.56 516 LEU A N 1
ATOM 3994 C CA . LEU A 1 516 ? 4.991 -3.097 16.371 1.00 98.56 516 LEU A CA 1
ATOM 3995 C C . LEU A 1 516 ? 5.422 -4.163 15.359 1.00 98.56 516 LEU A C 1
ATOM 3997 O O . LEU A 1 516 ? 6.593 -4.545 15.305 1.00 98.56 516 LEU A O 1
ATOM 4001 N N . THR A 1 517 ? 4.512 -4.588 14.480 1.00 98.56 517 THR A N 1
ATOM 4002 C CA . THR A 1 517 ? 4.893 -5.294 13.248 1.00 98.56 517 THR A CA 1
ATOM 4003 C C . THR A 1 517 ? 4.849 -4.369 12.031 1.00 98.56 517 THR A C 1
ATOM 4005 O O . THR A 1 517 ? 3.850 -3.698 11.777 1.00 98.56 517 THR A O 1
ATOM 4008 N N . VAL A 1 518 ? 5.947 -4.340 11.270 1.00 98.69 518 VAL A N 1
ATOM 4009 C CA . VAL A 1 518 ? 6.090 -3.582 10.018 1.00 98.69 518 VAL A CA 1
ATOM 4010 C C . VAL A 1 518 ? 5.982 -4.562 8.852 1.00 98.69 518 VAL A C 1
ATOM 4012 O O . VAL A 1 518 ? 6.931 -5.278 8.512 1.00 98.69 518 VAL A O 1
ATOM 4015 N N . GLN A 1 519 ? 4.793 -4.620 8.265 1.00 96.50 519 GLN A N 1
ATOM 4016 C CA . GLN A 1 519 ? 4.428 -5.515 7.171 1.00 96.50 519 GLN A CA 1
ATOM 4017 C C . GLN A 1 519 ? 4.596 -4.832 5.812 1.00 96.50 519 GLN A C 1
ATOM 4019 O O . GLN A 1 519 ? 4.606 -3.612 5.723 1.00 96.50 519 GLN A O 1
ATOM 4024 N N . SER A 1 520 ? 4.702 -5.619 4.741 1.00 89.38 520 SER A N 1
ATOM 4025 C CA . SER A 1 520 ? 4.540 -5.110 3.368 1.00 89.38 520 SER A CA 1
ATOM 4026 C C . SER A 1 520 ? 3.115 -5.365 2.880 1.00 89.38 520 SER A C 1
ATOM 4028 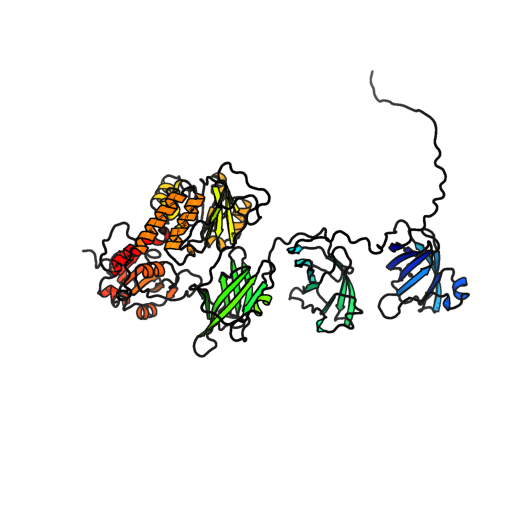O O . SER A 1 520 ? 2.400 -6.178 3.470 1.00 89.38 520 SER A O 1
ATOM 4030 N N . THR A 1 521 ? 2.723 -4.758 1.758 1.00 83.00 521 THR A N 1
ATOM 4031 C CA . THR A 1 521 ? 1.431 -4.998 1.081 1.00 83.00 521 THR A CA 1
ATOM 4032 C C . THR A 1 521 ? 1.093 -6.475 0.822 1.00 83.00 521 THR A C 1
ATOM 4034 O O . THR A 1 521 ? -0.077 -6.802 0.662 1.00 83.00 521 THR A O 1
ATOM 4037 N N . MET A 1 522 ? 2.057 -7.403 0.875 1.00 78.94 522 MET A N 1
ATOM 4038 C CA . MET A 1 522 ? 1.786 -8.850 0.842 1.00 78.94 522 MET A CA 1
ATOM 4039 C C . MET A 1 522 ? 0.849 -9.334 1.965 1.00 78.94 522 MET A C 1
ATOM 4041 O O . MET A 1 522 ? 0.158 -10.335 1.782 1.00 78.94 522 MET A O 1
ATOM 4045 N N . ILE A 1 523 ? 0.792 -8.641 3.111 1.00 84.75 523 ILE A N 1
ATOM 4046 C CA . ILE A 1 523 ? -0.095 -8.991 4.237 1.00 84.75 523 ILE A CA 1
ATOM 4047 C C . ILE A 1 523 ? -1.585 -8.846 3.895 1.00 84.75 523 ILE A C 1
ATOM 4049 O O . ILE A 1 523 ? -2.440 -9.471 4.521 1.00 84.75 523 ILE A O 1
ATOM 4053 N N . LEU A 1 524 ? -1.898 -8.064 2.861 1.00 74.75 524 LEU A N 1
ATOM 4054 C CA . LEU A 1 524 ? -3.258 -7.852 2.372 1.00 74.75 524 LEU A CA 1
ATOM 4055 C C . LEU A 1 524 ? -3.851 -9.140 1.772 1.00 74.75 524 LEU A C 1
ATOM 4057 O O . LEU A 1 524 ? -5.059 -9.332 1.789 1.00 74.75 524 LEU A O 1
ATOM 4061 N N . HIS A 1 525 ? -3.001 -10.084 1.353 1.00 75.00 525 HIS A N 1
ATOM 4062 C CA . HIS A 1 525 ? -3.399 -11.427 0.918 1.00 75.00 525 HIS A CA 1
ATOM 4063 C C . HIS A 1 525 ? -3.483 -12.454 2.069 1.00 75.00 525 HIS A C 1
ATOM 4065 O O . HIS A 1 525 ? -3.592 -13.652 1.813 1.00 75.00 525 HIS A O 1
ATOM 4071 N N . ALA A 1 526 ? -3.393 -12.015 3.330 1.00 74.81 526 ALA A N 1
ATOM 4072 C CA . ALA A 1 526 ? -3.421 -12.865 4.523 1.00 74.81 526 ALA A CA 1
ATOM 4073 C C . ALA A 1 526 ? -4.288 -12.243 5.647 1.00 74.81 526 ALA A C 1
ATOM 4075 O O . ALA A 1 526 ? -3.757 -11.886 6.704 1.00 74.81 526 ALA A O 1
ATOM 4076 N N . PRO A 1 527 ? -5.616 -12.089 5.447 1.00 74.75 527 PRO A N 1
ATOM 4077 C CA . PRO A 1 527 ? -6.510 -11.455 6.424 1.00 74.75 527 PRO A CA 1
ATOM 4078 C C . PRO A 1 527 ? -6.482 -12.151 7.793 1.00 74.75 527 PRO A C 1
ATOM 4080 O O . PRO A 1 527 ? -6.370 -11.468 8.805 1.00 74.75 527 PRO A O 1
ATOM 4083 N N . GLU A 1 528 ? -6.422 -13.487 7.825 1.00 76.00 528 GLU A N 1
ATOM 4084 C CA . GLU A 1 528 ? -6.284 -14.295 9.052 1.00 76.00 528 GLU A CA 1
ATOM 4085 C C . GLU A 1 528 ? -5.078 -13.886 9.928 1.00 76.00 528 GLU A C 1
ATOM 4087 O O . GLU A 1 528 ? -5.124 -13.971 11.155 1.00 76.00 528 GLU A O 1
ATOM 4092 N N . VAL A 1 529 ? -3.991 -13.390 9.320 1.00 84.19 529 VAL A N 1
ATOM 4093 C CA . VAL A 1 529 ? -2.810 -12.900 10.048 1.00 84.19 529 VAL A CA 1
ATOM 4094 C C . VAL A 1 529 ? -3.042 -11.484 10.579 1.00 84.19 529 VAL A C 1
ATOM 4096 O O . VAL A 1 529 ? -2.599 -11.160 11.681 1.00 84.19 529 VAL A O 1
ATOM 4099 N N . GLN A 1 530 ? -3.759 -10.637 9.835 1.00 84.12 530 GLN A N 1
ATOM 4100 C CA . GLN A 1 530 ? -4.129 -9.291 10.289 1.00 84.12 530 GLN A CA 1
ATOM 4101 C C . GLN A 1 530 ? -5.098 -9.349 11.473 1.00 84.12 530 GLN A C 1
ATOM 4103 O O . GLN A 1 530 ? -4.876 -8.678 12.484 1.00 84.12 530 GLN A O 1
ATOM 4108 N N . GLU A 1 531 ? -6.119 -10.203 11.381 1.00 78.62 531 GLU A N 1
ATOM 4109 C CA . GLU A 1 531 ? -7.019 -10.537 12.486 1.00 78.62 531 GLU A CA 1
ATOM 4110 C C . GLU A 1 531 ? -6.227 -11.047 13.688 1.00 78.62 531 GLU A C 1
ATOM 4112 O O . GLU A 1 531 ? -6.424 -10.558 14.801 1.00 78.62 531 GLU A O 1
ATOM 4117 N N . LYS A 1 532 ? -5.260 -11.953 13.478 1.00 84.69 532 LYS A N 1
ATOM 4118 C CA . LYS A 1 532 ? -4.488 -12.501 14.595 1.00 84.69 532 LYS A CA 1
ATOM 4119 C C . LYS A 1 532 ? -3.605 -11.467 15.291 1.00 84.69 532 LYS A C 1
ATOM 4121 O O . LYS A 1 532 ? -3.542 -11.469 16.516 1.00 84.69 532 LYS A O 1
ATOM 4126 N N . PHE A 1 533 ? -2.964 -10.552 14.564 1.00 92.00 533 PHE A N 1
ATOM 4127 C CA . PHE A 1 533 ? -2.230 -9.450 15.202 1.00 92.00 533 PHE A CA 1
ATOM 4128 C C . PHE A 1 533 ? -3.161 -8.502 15.978 1.00 92.00 533 PHE A C 1
ATOM 4130 O O . PHE A 1 533 ? -2.810 -8.087 17.084 1.00 92.00 533 PHE A O 1
ATOM 4137 N N . LYS A 1 534 ? -4.376 -8.249 15.467 1.00 86.12 534 LYS A N 1
ATOM 4138 C CA . LYS A 1 534 ? -5.419 -7.468 16.155 1.00 86.12 534 LYS A CA 1
ATOM 4139 C C . LYS A 1 534 ? -5.906 -8.147 17.443 1.00 86.12 534 LYS A C 1
ATOM 4141 O O . LYS A 1 534 ? -5.994 -7.475 18.465 1.00 86.12 534 LYS A O 1
ATOM 4146 N N . GLU A 1 535 ? -6.156 -9.461 17.434 1.00 89.88 535 GLU A N 1
ATOM 4147 C CA . GLU A 1 535 ? -6.478 -10.239 18.648 1.00 89.88 535 GLU A CA 1
ATOM 4148 C C . GLU A 1 535 ? -5.369 -10.169 19.707 1.00 89.88 535 GLU A C 1
ATOM 4150 O O . GLU A 1 535 ? -5.648 -10.137 20.904 1.00 89.88 535 GLU A O 1
ATOM 4155 N N . LEU A 1 536 ? -4.107 -10.179 19.268 1.00 89.06 536 LEU A N 1
ATOM 4156 C CA . LEU A 1 536 ? -2.935 -10.161 20.145 1.00 89.06 536 LEU A CA 1
ATOM 4157 C C . LEU A 1 536 ? -2.573 -8.760 20.664 1.00 89.06 536 LEU A C 1
ATOM 4159 O O . LEU A 1 536 ? -1.657 -8.642 21.475 1.00 89.06 536 LEU A O 1
ATOM 4163 N N . GLY A 1 537 ? -3.267 -7.709 20.214 1.00 91.12 537 GLY A N 1
ATOM 4164 C CA . GLY A 1 537 ? -3.005 -6.326 20.620 1.00 91.12 537 GLY A CA 1
ATOM 4165 C C . GLY A 1 537 ? -1.683 -5.747 20.102 1.00 91.12 537 GLY A C 1
ATOM 4166 O O . GLY A 1 537 ? -1.261 -4.698 20.582 1.00 91.12 537 GLY A O 1
ATOM 4167 N N . ILE A 1 538 ? -1.031 -6.401 19.134 1.00 96.25 538 ILE A N 1
ATOM 4168 C CA . ILE A 1 538 ? 0.208 -5.913 18.515 1.00 96.25 538 ILE A CA 1
ATOM 4169 C C . ILE A 1 538 ? -0.188 -5.051 17.304 1.00 96.25 538 ILE A C 1
ATOM 4171 O O . ILE A 1 538 ? -0.758 -5.589 16.347 1.00 96.25 538 ILE A O 1
ATOM 4175 N N . PRO A 1 539 ? 0.093 -3.735 17.292 1.00 96.00 539 PRO A N 1
ATOM 4176 C CA . PRO A 1 539 ? -0.244 -2.885 16.159 1.00 96.00 539 PRO A CA 1
ATOM 4177 C C . PRO A 1 539 ? 0.543 -3.288 14.904 1.00 96.00 539 PRO A C 1
ATOM 4179 O O . PRO A 1 539 ? 1.685 -3.749 14.968 1.00 96.00 539 PRO A O 1
ATOM 4182 N N . MET A 1 540 ? -0.084 -3.093 13.743 1.00 95.50 540 MET A N 1
ATOM 4183 C CA . MET A 1 540 ? 0.470 -3.426 12.431 1.00 95.50 540 MET A CA 1
ATOM 4184 C C . MET A 1 540 ? 0.554 -2.178 11.559 1.00 95.50 540 MET A C 1
ATOM 4186 O O . MET A 1 540 ? -0.477 -1.670 11.118 1.00 95.50 540 MET A O 1
ATOM 4190 N N . PHE A 1 541 ? 1.773 -1.746 11.246 1.00 97.75 541 PHE A N 1
ATOM 4191 C CA . PHE A 1 541 ? 2.043 -0.761 10.201 1.00 97.75 541 PHE A CA 1
ATOM 4192 C C . PHE A 1 541 ? 2.266 -1.472 8.862 1.00 97.75 541 PHE A C 1
ATOM 4194 O O . PHE A 1 541 ? 2.959 -2.492 8.808 1.00 97.75 541 PHE A O 1
ATOM 4201 N N . ILE A 1 542 ? 1.689 -0.943 7.781 1.00 93.94 542 ILE A N 1
ATOM 4202 C CA . ILE A 1 542 ? 1.871 -1.475 6.424 1.00 93.94 542 ILE A CA 1
ATOM 4203 C C . ILE A 1 542 ? 2.719 -0.502 5.605 1.00 93.94 542 ILE A C 1
ATOM 4205 O O . ILE A 1 542 ? 2.287 0.604 5.288 1.00 93.94 542 ILE A O 1
ATOM 4209 N N . ASP A 1 543 ? 3.914 -0.949 5.227 1.00 95.31 543 ASP A N 1
ATOM 4210 C CA . ASP A 1 543 ? 4.765 -0.291 4.244 1.00 95.31 543 ASP A CA 1
ATOM 4211 C C . ASP A 1 543 ? 4.113 -0.346 2.855 1.00 95.31 543 ASP A C 1
ATOM 4213 O O . ASP A 1 543 ? 3.785 -1.422 2.339 1.00 95.31 543 ASP A O 1
ATOM 4217 N N . MET A 1 544 ? 3.951 0.833 2.254 1.00 86.25 544 MET A N 1
ATOM 4218 C CA . MET A 1 544 ? 3.467 1.023 0.885 1.00 86.25 544 MET A CA 1
ATOM 4219 C C . MET A 1 544 ? 4.538 1.674 -0.009 1.00 86.25 544 MET A C 1
ATOM 4221 O O . MET A 1 544 ? 4.246 2.026 -1.151 1.00 86.25 544 MET A O 1
ATOM 4225 N N . ALA A 1 545 ? 5.804 1.742 0.435 1.00 90.12 545 ALA A N 1
ATOM 4226 C CA . ALA A 1 545 ? 6.931 2.221 -0.375 1.00 90.12 545 ALA A CA 1
ATOM 4227 C C . ALA A 1 545 ? 7.079 1.396 -1.664 1.00 90.12 545 ALA A C 1
ATOM 4229 O O . ALA A 1 545 ? 7.438 1.905 -2.725 1.00 90.12 545 ALA A O 1
ATOM 4230 N N . GLY A 1 546 ? 6.730 0.106 -1.599 1.00 82.62 546 GLY A N 1
ATOM 4231 C CA . GLY A 1 546 ? 6.664 -0.789 -2.754 1.00 82.62 546 GLY A CA 1
ATOM 4232 C C . GLY A 1 546 ? 5.701 -0.354 -3.872 1.00 82.62 546 GLY A C 1
ATOM 4233 O O . GLY A 1 546 ? 5.846 -0.861 -4.989 1.00 82.62 546 GLY A O 1
ATOM 4234 N N . LEU A 1 547 ? 4.774 0.576 -3.609 1.00 79.56 547 LEU A N 1
ATOM 4235 C CA . LEU A 1 547 ? 3.813 1.127 -4.574 1.00 79.56 547 LEU A CA 1
ATOM 4236 C C . LEU A 1 547 ? 4.250 2.466 -5.192 1.00 79.56 547 LEU A C 1
ATOM 4238 O O . LEU A 1 547 ? 3.712 2.841 -6.229 1.00 79.56 547 LEU A O 1
ATOM 4242 N N . GLU A 1 548 ? 5.251 3.158 -4.635 1.00 80.62 548 GLU A N 1
ATOM 4243 C CA . GLU A 1 548 ? 5.766 4.395 -5.239 1.00 80.62 548 GLU A CA 1
ATOM 4244 C C . GLU A 1 548 ? 6.387 4.089 -6.611 1.00 80.62 548 GLU A C 1
ATOM 4246 O O . GLU A 1 548 ? 7.304 3.267 -6.724 1.00 80.62 548 GLU A O 1
ATOM 4251 N N . SER A 1 549 ? 5.918 4.744 -7.671 1.00 76.25 549 SER A N 1
ATOM 4252 C CA . SER A 1 549 ? 6.507 4.624 -9.014 1.00 76.25 549 SER A CA 1
ATOM 4253 C C . SER A 1 549 ? 7.836 5.381 -9.121 1.00 76.25 549 SER A C 1
ATOM 4255 O O . SER A 1 549 ? 8.751 4.945 -9.823 1.00 76.25 549 SER A O 1
ATOM 4257 N N . HIS A 1 550 ? 7.974 6.488 -8.383 1.00 86.62 550 HIS A N 1
ATOM 4258 C CA . HIS A 1 550 ? 9.181 7.305 -8.366 1.00 86.62 550 HIS A CA 1
ATOM 4259 C C . HIS A 1 550 ? 10.250 6.730 -7.412 1.00 86.62 550 HIS A C 1
ATOM 4261 O O . HIS A 1 550 ? 9.954 6.515 -6.232 1.00 86.62 550 HIS A O 1
ATOM 4267 N N . PRO A 1 551 ? 11.511 6.528 -7.850 1.00 91.94 551 PRO A N 1
ATOM 4268 C CA . PRO A 1 551 ? 12.565 5.983 -6.996 1.00 91.94 551 PRO A CA 1
ATOM 4269 C C . PRO A 1 551 ? 12.841 6.834 -5.755 1.00 91.94 551 PRO A C 1
ATOM 4271 O O . PRO A 1 551 ? 12.871 6.287 -4.657 1.00 91.94 551 PRO A O 1
ATOM 4274 N N . LEU A 1 552 ? 12.929 8.165 -5.884 1.00 94.75 552 LEU A N 1
ATOM 4275 C CA . LEU A 1 552 ? 13.092 9.034 -4.710 1.00 94.75 552 LEU A CA 1
ATOM 4276 C C . LEU A 1 552 ? 11.866 9.022 -3.783 1.00 94.75 552 LEU A C 1
ATOM 4278 O O . LEU A 1 552 ? 12.025 9.305 -2.604 1.00 94.75 552 LEU A O 1
ATOM 4282 N N . GLY A 1 553 ? 10.680 8.616 -4.255 1.00 95.06 553 GLY A N 1
ATOM 4283 C CA . GLY A 1 553 ? 9.534 8.353 -3.376 1.00 95.06 553 GLY A CA 1
ATOM 4284 C C . GLY A 1 553 ? 9.814 7.167 -2.451 1.00 95.06 553 GLY A C 1
ATOM 4285 O O . GLY A 1 553 ? 9.644 7.265 -1.241 1.00 95.06 553 GLY A O 1
ATOM 4286 N N . ARG A 1 554 ? 10.377 6.077 -2.990 1.00 95.44 554 ARG A N 1
ATOM 4287 C CA . ARG A 1 554 ? 10.830 4.909 -2.201 1.00 95.44 554 ARG A CA 1
ATOM 4288 C C . ARG A 1 554 ? 11.947 5.249 -1.215 1.00 95.44 554 ARG A C 1
ATOM 4290 O O . ARG A 1 554 ? 12.060 4.592 -0.183 1.00 95.44 554 ARG A O 1
ATOM 4297 N N . THR A 1 555 ? 12.779 6.237 -1.541 1.00 98.25 555 THR A N 1
ATOM 4298 C CA . THR A 1 555 ? 13.779 6.796 -0.622 1.00 98.25 555 THR A CA 1
ATOM 4299 C C . THR A 1 555 ? 13.115 7.653 0.454 1.00 98.25 555 THR A C 1
ATOM 4301 O O . THR A 1 555 ? 13.443 7.511 1.625 1.00 98.25 555 THR A O 1
ATOM 4304 N N . GLU A 1 556 ? 12.148 8.497 0.094 1.00 98.31 556 GLU A N 1
ATOM 4305 C CA . GLU A 1 556 ? 11.464 9.427 0.999 1.00 98.31 556 GLU A CA 1
ATOM 4306 C C . GLU A 1 556 ? 10.643 8.734 2.096 1.00 98.31 556 GLU A C 1
ATOM 4308 O O . GLU A 1 556 ? 10.492 9.291 3.184 1.00 98.31 556 GLU A O 1
ATOM 4313 N N . TRP A 1 557 ? 10.232 7.476 1.893 1.00 98.44 557 TRP A N 1
ATOM 4314 C CA . TRP A 1 557 ? 9.687 6.622 2.961 1.00 98.44 557 TRP A CA 1
ATOM 4315 C C . TRP A 1 557 ? 10.627 6.472 4.180 1.00 98.44 557 TRP A C 1
ATOM 4317 O O . TRP A 1 557 ? 10.169 6.105 5.262 1.00 98.44 557 TRP A O 1
ATOM 4327 N N . ILE A 1 558 ? 11.909 6.850 4.076 1.00 98.75 558 ILE A N 1
ATOM 4328 C CA . ILE A 1 558 ? 12.813 7.036 5.225 1.00 98.75 558 ILE A CA 1
ATOM 4329 C C . ILE A 1 558 ? 12.246 7.997 6.282 1.00 98.75 558 ILE A C 1
ATOM 4331 O O . ILE A 1 558 ? 12.495 7.794 7.468 1.00 98.75 558 ILE A O 1
ATOM 4335 N 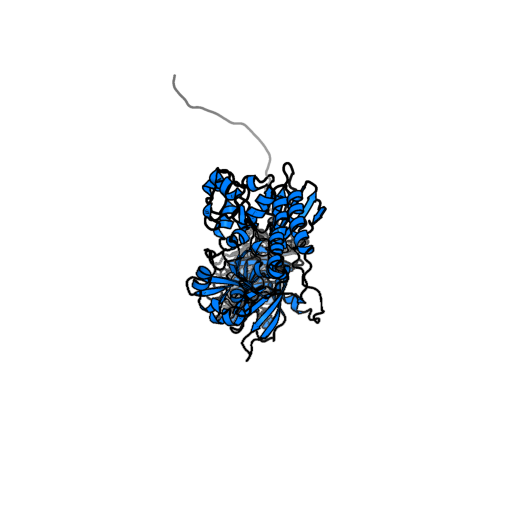N . LYS A 1 559 ? 11.436 8.994 5.890 1.00 98.62 559 LYS A N 1
ATOM 4336 C CA . LYS A 1 559 ? 10.790 9.956 6.800 1.00 98.62 559 LYS A CA 1
ATOM 4337 C C . LYS A 1 559 ? 9.815 9.273 7.763 1.00 98.62 559 LYS A C 1
ATOM 4339 O O . LYS A 1 559 ? 9.819 9.604 8.944 1.00 98.62 559 LYS A O 1
ATOM 4344 N N . VAL A 1 560 ? 9.069 8.258 7.310 1.00 98.50 560 VAL A N 1
ATOM 4345 C CA . VAL A 1 560 ? 8.221 7.419 8.183 1.00 98.50 560 VAL A CA 1
ATOM 4346 C C . VAL A 1 560 ? 9.057 6.700 9.240 1.00 98.50 560 VAL A C 1
ATOM 4348 O O . VAL A 1 560 ? 8.694 6.704 10.413 1.00 98.50 560 VAL A O 1
ATOM 4351 N N . TYR A 1 561 ? 10.205 6.136 8.863 1.00 98.62 561 TYR A N 1
ATOM 4352 C CA . TYR A 1 561 ? 11.085 5.454 9.816 1.00 98.62 561 TYR A CA 1
ATOM 4353 C C . TYR A 1 561 ? 11.830 6.441 10.731 1.00 98.62 561 TYR A C 1
ATOM 4355 O O . TYR A 1 561 ? 12.044 6.144 11.905 1.00 98.62 561 TYR A O 1
ATOM 4363 N N . GLY A 1 562 ? 12.120 7.654 10.251 1.00 98.38 562 GLY A N 1
ATOM 4364 C CA . GLY A 1 562 ? 12.564 8.781 11.072 1.00 98.38 562 GLY A CA 1
ATOM 4365 C C . GLY A 1 562 ? 11.547 9.162 12.151 1.00 98.38 562 GLY A C 1
ATOM 4366 O O . GLY A 1 562 ? 11.912 9.298 13.316 1.00 98.38 562 GLY A O 1
ATOM 4367 N N . VAL A 1 563 ? 10.272 9.258 11.780 1.00 97.88 563 VAL A N 1
ATOM 4368 C CA . VAL A 1 563 ? 9.142 9.553 12.675 1.00 97.88 563 VAL A CA 1
ATOM 4369 C C . VAL A 1 563 ? 8.918 8.430 13.697 1.00 97.88 563 VAL A C 1
ATOM 4371 O O . VAL A 1 563 ? 8.894 8.692 14.899 1.00 97.88 563 VAL A O 1
ATOM 4374 N N . LEU A 1 564 ? 8.833 7.172 13.247 1.00 98.06 564 LEU A N 1
ATOM 4375 C CA . LEU A 1 564 ? 8.629 5.996 14.107 1.00 98.06 564 LEU A CA 1
ATOM 4376 C C . LEU A 1 564 ? 9.736 5.818 15.156 1.00 98.06 564 LEU A C 1
ATOM 4378 O O . LEU A 1 564 ? 9.443 5.431 16.289 1.00 98.06 564 LEU A O 1
ATOM 4382 N N . LEU A 1 565 ? 10.993 6.100 14.797 1.00 97.56 565 LEU A N 1
ATOM 4383 C CA . LEU A 1 565 ? 12.178 5.705 15.574 1.00 97.56 565 LEU A CA 1
ATOM 4384 C C . LEU A 1 565 ? 12.940 6.891 16.197 1.00 97.56 565 LEU A C 1
ATOM 4386 O O . LEU A 1 565 ? 14.032 6.705 16.739 1.00 97.56 565 LEU A O 1
ATOM 4390 N N . GLY A 1 566 ? 12.389 8.109 16.128 1.00 95.50 566 GLY A N 1
ATOM 4391 C CA . GLY A 1 566 ? 12.996 9.314 16.711 1.00 95.50 566 GLY A CA 1
ATOM 4392 C C . GLY A 1 566 ? 14.284 9.757 16.005 1.00 95.50 566 GLY A C 1
ATOM 4393 O O . GLY A 1 566 ? 15.248 10.152 16.659 1.00 95.50 566 GLY A O 1
ATOM 4394 N N . LYS A 1 567 ? 14.322 9.646 14.672 1.00 97.94 567 LYS A N 1
ATOM 4395 C CA . LYS A 1 567 ? 15.469 9.949 13.791 1.00 97.94 567 LYS A CA 1
ATOM 4396 C C . LYS A 1 567 ? 15.124 10.935 12.663 1.00 97.94 567 LYS A C 1
ATOM 4398 O O . LYS A 1 567 ? 15.735 10.871 11.599 1.00 97.94 567 LYS A O 1
ATOM 4403 N N . GLU A 1 568 ? 14.143 11.817 12.865 1.00 97.19 568 GLU A N 1
ATOM 4404 C CA . GLU A 1 568 ? 13.635 12.742 11.831 1.00 97.19 568 GLU A CA 1
ATOM 4405 C C . GLU A 1 568 ? 14.756 13.530 11.120 1.00 97.19 568 GLU A C 1
ATOM 4407 O O . GLU A 1 568 ? 14.785 13.572 9.892 1.00 97.19 568 GLU A O 1
ATOM 4412 N N . GLU A 1 569 ? 15.732 14.064 11.866 1.00 97.62 569 GLU A N 1
ATOM 4413 C CA . GLU A 1 569 ? 16.881 14.798 11.306 1.00 97.62 569 GLU A CA 1
ATOM 4414 C C . GLU A 1 569 ? 17.761 13.927 10.388 1.00 97.62 569 GLU A C 1
ATOM 4416 O O . GLU A 1 569 ? 18.110 14.338 9.283 1.00 97.62 569 GLU A O 1
ATOM 4421 N N . ALA A 1 570 ? 18.089 12.700 10.814 1.00 98.38 570 ALA A N 1
ATOM 4422 C CA . ALA A 1 570 ? 18.924 11.781 10.037 1.00 98.38 570 ALA A CA 1
ATOM 4423 C C . ALA A 1 570 ? 18.200 11.268 8.781 1.00 98.38 570 ALA A C 1
ATOM 4425 O O . ALA A 1 570 ? 18.807 11.149 7.717 1.00 98.38 570 ALA A O 1
ATOM 4426 N N . ALA A 1 571 ? 16.893 11.012 8.889 1.00 98.50 571 ALA A N 1
ATOM 4427 C CA . ALA A 1 571 ? 16.048 10.653 7.754 1.00 98.50 571 ALA A CA 1
ATOM 4428 C C . ALA A 1 571 ? 15.986 11.785 6.715 1.00 98.50 571 ALA A C 1
ATOM 4430 O O . ALA A 1 571 ? 16.122 11.529 5.517 1.00 98.50 571 ALA A O 1
ATOM 4431 N N . GLN A 1 572 ? 15.825 13.032 7.170 1.00 97.81 572 GLN A N 1
ATOM 4432 C CA . GLN A 1 572 ? 15.788 14.206 6.301 1.00 97.81 572 GLN A CA 1
ATOM 4433 C C . GLN A 1 572 ? 17.127 14.442 5.588 1.00 97.81 572 GLN A C 1
ATOM 4435 O O . GLN A 1 572 ? 17.116 14.712 4.389 1.00 97.81 572 GLN A O 1
ATOM 4440 N N . GLU A 1 573 ? 18.265 14.310 6.276 1.00 98.19 573 GLU A N 1
ATOM 4441 C CA . GLU A 1 573 ? 19.590 14.491 5.662 1.00 98.19 573 GLU A CA 1
ATOM 4442 C C . GLU A 1 573 ? 19.888 13.412 4.609 1.00 98.19 573 GLU A C 1
ATOM 4444 O O . GLU A 1 573 ? 20.281 13.733 3.489 1.00 98.19 573 GLU A O 1
ATOM 4449 N N . ILE A 1 574 ? 19.632 12.134 4.912 1.00 97.94 574 ILE A N 1
ATOM 4450 C CA . ILE A 1 574 ? 19.875 11.030 3.966 1.00 97.94 574 ILE A CA 1
ATOM 4451 C C . ILE A 1 574 ? 18.968 11.151 2.734 1.00 97.94 574 ILE A C 1
ATOM 4453 O O . ILE A 1 574 ? 19.443 10.995 1.607 1.00 97.94 574 ILE A O 1
ATOM 4457 N N . PHE A 1 575 ? 17.689 11.494 2.922 1.00 98.56 575 PHE A N 1
ATOM 4458 C CA . PHE A 1 575 ? 16.794 11.809 1.806 1.00 98.56 575 PHE A CA 1
ATOM 4459 C C . PHE A 1 575 ? 17.322 12.982 0.969 1.00 98.56 575 PHE A C 1
ATOM 4461 O O . PHE A 1 575 ? 17.382 12.878 -0.258 1.00 98.56 575 PHE A O 1
ATOM 4468 N N . LYS A 1 576 ? 17.754 14.072 1.619 1.00 97.94 576 LYS A N 1
ATOM 4469 C CA . LYS A 1 576 ? 18.282 15.259 0.938 1.00 97.94 576 LYS A CA 1
ATOM 4470 C C . LYS A 1 576 ? 19.514 14.925 0.095 1.00 97.94 576 LYS A C 1
ATOM 4472 O O . LYS A 1 576 ? 19.554 15.308 -1.067 1.00 97.94 576 LYS A O 1
ATOM 4477 N N . VAL A 1 577 ? 20.478 14.173 0.627 1.00 98.38 577 VAL A N 1
ATOM 4478 C CA . VAL A 1 577 ? 21.678 13.754 -0.122 1.00 98.38 577 VAL A CA 1
ATOM 4479 C C . VAL A 1 577 ? 21.297 12.961 -1.376 1.00 98.38 577 VAL A C 1
ATOM 4481 O O . VAL A 1 577 ? 21.814 13.233 -2.457 1.00 98.38 577 VAL A O 1
ATOM 4484 N N . GLN A 1 578 ? 20.363 12.014 -1.267 1.00 98.12 578 GLN A N 1
ATOM 4485 C CA . GLN A 1 578 ? 19.920 11.213 -2.415 1.00 98.12 578 GLN A CA 1
ATOM 4486 C C . GLN A 1 578 ? 19.140 12.032 -3.453 1.00 98.12 578 GLN A C 1
ATOM 4488 O O . GLN A 1 578 ? 19.272 11.774 -4.649 1.00 98.12 578 GLN A O 1
ATOM 4493 N N . LYS A 1 579 ? 18.372 13.037 -3.016 1.00 97.50 579 LYS A N 1
ATOM 4494 C CA . LYS A 1 579 ? 17.711 14.011 -3.892 1.00 97.50 579 LYS A CA 1
ATOM 4495 C C . LYS A 1 579 ? 18.730 14.892 -4.626 1.00 97.50 579 LYS A C 1
ATOM 4497 O O . LYS A 1 579 ? 18.710 14.936 -5.854 1.00 97.50 579 LYS A O 1
ATOM 4502 N N . ASP A 1 580 ? 19.646 15.525 -3.889 1.00 98.00 580 ASP A N 1
ATOM 4503 C CA . ASP A 1 580 ? 20.694 16.409 -4.420 1.00 98.00 580 ASP A CA 1
ATOM 4504 C C . ASP A 1 580 ? 21.518 15.718 -5.523 1.00 98.00 580 ASP A C 1
ATOM 4506 O O . ASP A 1 580 ? 21.849 16.336 -6.534 1.00 98.00 580 ASP A O 1
ATOM 4510 N N . ILE A 1 581 ? 21.825 14.423 -5.353 1.00 97.56 581 ILE A N 1
ATOM 4511 C CA . ILE A 1 581 ? 22.561 13.613 -6.340 1.00 97.56 581 ILE A CA 1
ATOM 4512 C C . ILE A 1 581 ? 21.816 13.516 -7.681 1.00 97.56 581 ILE A C 1
ATOM 4514 O O . ILE A 1 581 ? 22.463 13.556 -8.727 1.00 97.56 581 ILE A O 1
ATOM 4518 N N . VAL A 1 582 ? 20.483 13.403 -7.668 1.00 95.56 582 VAL A N 1
ATOM 4519 C CA . VAL A 1 582 ? 19.656 13.325 -8.887 1.00 95.56 582 VAL A CA 1
ATOM 4520 C C . VAL A 1 582 ? 19.449 14.711 -9.498 1.00 95.56 582 VAL A C 1
ATOM 4522 O O . VAL A 1 582 ? 19.577 14.866 -10.710 1.00 95.56 582 VAL A O 1
ATOM 4525 N N . GLU A 1 583 ? 19.182 15.734 -8.682 1.00 94.50 583 GLU A N 1
ATOM 4526 C CA . GLU A 1 583 ? 18.977 17.112 -9.160 1.00 94.50 583 GLU A CA 1
ATOM 4527 C C . GLU A 1 583 ? 20.252 17.753 -9.737 1.00 94.50 583 GLU A C 1
ATOM 4529 O O . GLU A 1 583 ? 20.167 18.673 -10.549 1.00 94.50 583 GLU A O 1
ATOM 4534 N N . ALA A 1 584 ? 21.437 17.251 -9.375 1.00 95.88 584 ALA A N 1
ATOM 4535 C CA . ALA A 1 584 ? 22.713 17.677 -9.948 1.00 95.88 584 ALA A CA 1
ATOM 4536 C C . ALA A 1 584 ? 23.004 17.115 -11.360 1.00 95.88 584 ALA A C 1
ATOM 4538 O O . ALA A 1 584 ? 23.987 17.525 -11.986 1.00 95.88 584 ALA A O 1
ATOM 4539 N N . LEU A 1 585 ? 22.201 16.176 -11.879 1.00 92.69 585 LEU A N 1
ATOM 4540 C CA . LEU A 1 585 ? 22.448 15.542 -13.179 1.00 92.69 585 LEU A CA 1
ATOM 4541 C C . LEU A 1 585 ? 22.049 16.448 -14.351 1.00 92.69 585 LEU A C 1
ATOM 4543 O O . LEU A 1 585 ? 20.921 16.926 -14.452 1.00 92.69 585 LEU A O 1
ATOM 4547 N N . THR A 1 586 ? 22.970 16.638 -15.297 1.00 90.50 586 THR A N 1
ATOM 4548 C CA . THR A 1 586 ? 22.725 17.428 -16.514 1.00 90.50 586 THR A CA 1
ATOM 4549 C C . THR A 1 586 ? 22.274 16.509 -17.649 1.00 90.50 586 THR A C 1
ATOM 4551 O O . THR A 1 586 ? 23.079 16.060 -18.460 1.00 90.50 586 THR A O 1
ATOM 4554 N N . ILE A 1 587 ? 20.976 16.201 -17.692 1.00 89.94 587 ILE A N 1
ATOM 4555 C CA . ILE A 1 587 ? 20.399 15.301 -18.699 1.00 89.94 587 ILE A CA 1
ATOM 4556 C C . ILE A 1 587 ? 20.200 16.022 -20.043 1.00 89.94 587 ILE A C 1
ATOM 4558 O O . ILE A 1 587 ? 19.287 16.835 -20.195 1.00 89.94 587 ILE A O 1
ATOM 4562 N N . ASP A 1 588 ? 21.010 15.678 -21.046 1.00 85.31 588 ASP A N 1
ATOM 4563 C CA . ASP A 1 588 ? 20.762 16.042 -22.447 1.00 85.31 588 ASP A CA 1
ATOM 4564 C C . ASP A 1 588 ? 19.945 14.943 -23.144 1.00 85.31 588 ASP A C 1
ATOM 4566 O O . ASP A 1 588 ? 20.462 13.886 -23.508 1.00 85.31 588 ASP A O 1
ATOM 4570 N N . ALA A 1 589 ? 18.658 15.210 -23.373 1.00 80.69 589 ALA A N 1
ATOM 4571 C CA . ALA A 1 589 ? 17.750 14.281 -24.045 1.00 80.69 589 ALA A CA 1
ATOM 4572 C C . ALA A 1 589 ? 18.150 13.948 -25.500 1.00 80.69 589 ALA A C 1
ATOM 4574 O O . ALA A 1 589 ? 17.649 12.972 -26.054 1.00 80.69 589 ALA A O 1
ATOM 4575 N N . THR A 1 590 ? 19.050 14.714 -26.132 1.00 81.44 590 THR A N 1
ATOM 4576 C CA . THR A 1 590 ? 19.595 14.387 -27.464 1.00 81.44 590 THR A CA 1
ATOM 4577 C C . THR A 1 590 ? 20.714 13.342 -27.421 1.00 81.44 590 THR A C 1
ATOM 4579 O O . THR A 1 590 ? 21.050 12.769 -28.455 1.00 81.44 590 THR A O 1
ATOM 4582 N N . GLN A 1 591 ? 21.249 13.055 -26.229 1.00 83.56 591 GLN A N 1
ATOM 4583 C CA . GLN A 1 591 ? 22.276 12.039 -25.966 1.00 83.56 591 GLN A CA 1
ATOM 4584 C C . GLN A 1 591 ? 21.701 10.789 -25.270 1.00 83.56 591 GLN A C 1
ATOM 4586 O O . GLN A 1 591 ? 22.450 9.894 -24.881 1.00 83.56 591 GLN A O 1
ATOM 4591 N N . ALA A 1 592 ? 20.373 10.712 -25.119 1.00 88.94 592 ALA A N 1
ATOM 4592 C CA . ALA A 1 592 ? 19.685 9.606 -24.465 1.00 88.94 592 ALA A CA 1
ATOM 4593 C C . ALA A 1 592 ? 19.916 8.278 -25.205 1.00 88.94 592 ALA A C 1
ATOM 4595 O O . ALA A 1 592 ? 19.458 8.089 -26.334 1.00 88.94 592 ALA A O 1
ATOM 4596 N N . ILE A 1 593 ? 20.600 7.340 -24.548 1.00 93.81 593 ILE A N 1
ATOM 4597 C CA . ILE A 1 593 ? 20.817 5.985 -25.071 1.00 93.81 593 ILE A CA 1
ATOM 4598 C C . ILE A 1 593 ? 19.608 5.082 -24.782 1.00 93.81 593 ILE A C 1
ATOM 4600 O O . ILE A 1 593 ? 18.752 5.420 -23.963 1.00 93.81 593 ILE A O 1
ATOM 4604 N N . SER A 1 594 ? 19.548 3.913 -25.416 1.00 96.62 594 SER A N 1
ATOM 4605 C CA . SER A 1 594 ? 18.502 2.902 -25.225 1.00 96.62 594 SER A CA 1
ATOM 4606 C C . SER A 1 594 ? 18.967 1.707 -24.375 1.00 96.62 594 SER A C 1
ATOM 4608 O O . SER A 1 594 ? 20.053 1.163 -24.578 1.00 96.62 594 SER A O 1
ATOM 4610 N N . ILE A 1 595 ? 18.152 1.300 -23.394 1.00 97.44 595 ILE A N 1
ATOM 4611 C CA . ILE A 1 595 ? 18.509 0.294 -22.380 1.00 97.44 595 ILE A CA 1
ATOM 4612 C C . ILE A 1 595 ? 17.392 -0.734 -22.220 1.00 97.44 595 ILE A C 1
ATOM 4614 O O . ILE A 1 595 ? 16.266 -0.364 -21.887 1.00 97.44 595 ILE A O 1
ATOM 4618 N N . ALA A 1 596 ? 17.713 -2.023 -22.336 1.00 97.19 596 ALA A N 1
ATOM 4619 C CA . ALA A 1 596 ? 16.807 -3.099 -21.928 1.00 97.19 596 ALA A CA 1
ATOM 4620 C C . ALA A 1 596 ? 17.226 -3.714 -20.579 1.00 97.19 596 ALA A C 1
ATOM 4622 O O . ALA A 1 596 ? 18.396 -4.033 -20.363 1.00 97.19 596 ALA A O 1
ATOM 4623 N N . PHE A 1 597 ? 16.253 -3.912 -19.684 1.00 96.31 597 PHE A N 1
ATOM 4624 C CA . PHE A 1 597 ? 16.423 -4.538 -18.363 1.00 96.31 597 PHE A CA 1
ATOM 4625 C C . PHE A 1 597 ? 15.581 -5.811 -18.285 1.00 96.31 597 PHE A C 1
ATOM 4627 O O . PHE A 1 597 ? 14.353 -5.733 -18.410 1.00 96.31 597 PHE A O 1
ATOM 4634 N N . PHE A 1 598 ? 16.235 -6.956 -18.081 1.00 96.38 598 PHE A N 1
ATOM 4635 C CA . PHE A 1 598 ? 15.622 -8.283 -18.198 1.00 96.38 598 PHE A CA 1
ATOM 4636 C C . PHE A 1 598 ? 16.428 -9.373 -17.473 1.00 96.38 598 PHE A C 1
ATOM 4638 O O . PHE A 1 598 ? 17.599 -9.183 -17.166 1.00 96.38 598 PHE A O 1
ATOM 4645 N N . TYR A 1 599 ? 15.841 -10.548 -17.257 1.00 95.38 599 TYR A N 1
ATOM 4646 C CA . TYR A 1 599 ? 16.590 -11.809 -17.133 1.00 95.38 599 TYR A CA 1
ATOM 4647 C C . TYR A 1 599 ? 15.960 -12.883 -18.030 1.00 95.38 599 TYR A C 1
ATOM 4649 O O . TYR A 1 599 ? 14.903 -12.654 -18.620 1.00 95.38 599 TYR A O 1
ATOM 4657 N N . ILE A 1 600 ? 16.600 -14.046 -18.152 1.00 94.56 600 ILE A N 1
ATOM 4658 C CA . ILE A 1 600 ? 16.069 -15.195 -18.899 1.00 94.56 600 ILE A CA 1
ATOM 4659 C C . ILE A 1 600 ? 15.718 -16.295 -17.898 1.00 94.56 600 ILE A C 1
ATOM 4661 O O . ILE A 1 600 ? 16.550 -16.680 -17.076 1.00 94.56 600 ILE A O 1
ATOM 4665 N N . ASN A 1 601 ? 14.473 -16.772 -17.929 1.00 92.31 601 ASN A N 1
ATOM 4666 C CA . ASN A 1 601 ? 13.999 -17.798 -17.001 1.00 92.31 601 ASN A CA 1
ATOM 4667 C C . ASN A 1 601 ? 14.391 -19.221 -17.452 1.00 92.31 601 ASN A C 1
ATOM 4669 O O . ASN A 1 601 ? 14.928 -19.427 -18.540 1.00 92.31 601 ASN A O 1
ATOM 4673 N N . SER A 1 602 ? 14.101 -20.226 -16.618 1.00 89.19 602 SER A N 1
ATOM 4674 C CA . SER A 1 602 ? 14.446 -21.640 -16.862 1.00 89.19 602 SER A CA 1
ATOM 4675 C C . SER A 1 602 ? 13.897 -22.233 -18.163 1.00 89.19 602 SER A C 1
ATOM 4677 O O . SER A 1 602 ? 14.362 -23.287 -18.589 1.00 89.19 602 SER A O 1
ATOM 4679 N N . ASN A 1 603 ? 12.902 -21.587 -18.773 1.00 90.12 603 ASN A N 1
ATOM 4680 C CA . ASN A 1 603 ? 12.224 -22.048 -19.978 1.00 90.12 603 ASN A CA 1
ATOM 4681 C C . ASN A 1 603 ? 12.722 -21.307 -21.236 1.00 90.12 603 ASN A C 1
ATOM 4683 O O . ASN A 1 603 ? 12.180 -21.523 -22.314 1.00 90.12 603 ASN A O 1
ATOM 4687 N N . GLY A 1 604 ? 13.720 -20.421 -21.108 1.00 90.00 604 GLY A N 1
ATOM 4688 C CA . GLY A 1 604 ? 14.277 -19.614 -22.203 1.00 90.00 604 GLY A CA 1
ATOM 4689 C C . GLY A 1 604 ? 13.527 -18.307 -22.493 1.00 90.00 604 GLY A C 1
ATOM 4690 O O . GLY A 1 604 ? 14.036 -17.469 -23.234 1.00 90.00 604 GLY A O 1
ATOM 4691 N N . ALA A 1 605 ? 12.357 -18.093 -21.883 1.00 93.06 605 ALA A N 1
ATOM 4692 C CA . ALA A 1 605 ? 11.588 -16.863 -22.047 1.00 93.06 605 ALA A CA 1
ATOM 4693 C C . ALA A 1 605 ? 12.195 -15.696 -21.246 1.00 93.06 605 ALA A C 1
ATOM 4695 O O . ALA A 1 605 ? 12.754 -15.871 -20.155 1.00 93.06 605 ALA A O 1
ATOM 4696 N N . VAL A 1 606 ? 12.067 -14.490 -21.793 1.00 94.75 606 VAL A N 1
ATOM 4697 C CA . VAL A 1 606 ? 12.614 -13.251 -21.233 1.00 94.75 606 VAL A CA 1
ATOM 4698 C C . VAL A 1 606 ? 11.639 -12.659 -20.226 1.00 94.75 606 VAL A C 1
ATOM 4700 O O . VAL A 1 606 ? 10.436 -12.621 -20.472 1.00 94.75 606 VAL A O 1
ATOM 4703 N N . VAL A 1 607 ? 12.148 -12.174 -19.095 1.00 93.31 607 VAL A N 1
ATOM 4704 C CA . VAL A 1 607 ? 11.349 -11.549 -18.038 1.00 93.31 607 VAL A CA 1
ATOM 4705 C C . VAL A 1 607 ? 11.876 -10.145 -17.742 1.00 93.31 607 VAL A C 1
ATOM 4707 O O . VAL A 1 607 ? 12.964 -9.977 -17.188 1.00 93.31 607 VAL A O 1
ATOM 4710 N N . SER A 1 608 ? 11.070 -9.144 -18.087 1.00 92.81 608 SER A N 1
ATOM 4711 C CA . SER A 1 608 ? 11.384 -7.710 -18.009 1.00 92.81 608 SER A CA 1
ATOM 4712 C C . SER A 1 608 ? 10.459 -6.980 -17.025 1.00 92.81 608 SER A C 1
ATOM 4714 O O . SER A 1 608 ? 9.617 -7.593 -16.360 1.00 92.81 608 SER A O 1
ATOM 4716 N N . LYS A 1 609 ? 10.609 -5.656 -16.908 1.00 87.56 609 LYS A N 1
ATOM 4717 C CA . LYS A 1 609 ? 9.771 -4.794 -16.063 1.00 87.56 609 LYS A CA 1
ATOM 4718 C C . LYS A 1 609 ? 8.789 -3.966 -16.904 1.00 87.56 609 LYS A C 1
ATOM 4720 O O . LYS A 1 609 ? 9.167 -3.549 -17.991 1.00 87.56 609 LYS A O 1
ATOM 4725 N N . PRO A 1 610 ? 7.552 -3.715 -16.434 1.00 84.25 610 PRO A N 1
ATOM 4726 C CA . PRO A 1 610 ? 6.647 -2.777 -17.097 1.00 84.25 610 PRO A CA 1
ATOM 4727 C C . PRO A 1 610 ? 7.194 -1.348 -16.964 1.00 84.25 610 PRO A C 1
ATOM 4729 O O . PRO A 1 610 ? 7.844 -1.035 -15.965 1.00 84.25 610 PRO A O 1
ATOM 4732 N N . ALA A 1 611 ? 6.902 -0.458 -17.912 1.00 81.00 611 ALA A N 1
ATOM 4733 C CA . ALA A 1 611 ? 7.458 0.900 -17.936 1.00 81.00 611 ALA A CA 1
ATOM 4734 C C . ALA A 1 611 ? 7.147 1.748 -16.678 1.00 81.00 611 ALA A C 1
ATOM 4736 O O . ALA A 1 611 ? 7.887 2.692 -16.387 1.00 81.00 611 ALA A O 1
ATOM 4737 N N . SER A 1 612 ? 6.103 1.404 -15.918 1.00 76.56 612 SER A N 1
ATOM 4738 C CA . SER A 1 612 ? 5.707 2.033 -14.647 1.00 76.56 612 SER A CA 1
ATOM 4739 C C . SER A 1 612 ? 6.409 1.487 -13.390 1.00 76.56 612 SER A C 1
ATOM 4741 O O . SER A 1 612 ? 6.189 2.005 -12.297 1.00 76.56 612 SER A O 1
ATOM 4743 N N . ASP A 1 613 ? 7.268 0.468 -13.509 1.00 83.94 613 ASP A N 1
ATOM 4744 C CA . ASP A 1 613 ? 8.110 -0.018 -12.406 1.00 83.94 613 ASP A CA 1
ATOM 4745 C C . ASP A 1 613 ? 9.265 0.960 -12.097 1.00 83.94 613 ASP A C 1
ATOM 4747 O O . ASP A 1 613 ? 9.723 1.727 -12.952 1.00 83.94 613 ASP A O 1
ATOM 4751 N N . TYR A 1 614 ? 9.757 0.924 -10.856 1.00 86.31 614 TYR A N 1
ATOM 4752 C CA . TYR A 1 614 ? 10.814 1.820 -10.385 1.00 86.31 614 TYR A CA 1
ATOM 4753 C C . TYR A 1 614 ? 12.162 1.604 -11.092 1.00 86.31 614 TYR A C 1
ATOM 4755 O O . TYR A 1 614 ? 12.948 2.544 -11.176 1.00 86.31 614 TYR A O 1
ATOM 4763 N N . ILE A 1 615 ? 12.438 0.414 -11.640 1.00 91.50 615 ILE A N 1
ATOM 4764 C CA . ILE A 1 615 ? 13.680 0.153 -12.383 1.00 91.50 615 ILE A CA 1
ATOM 4765 C C . ILE A 1 615 ? 13.726 0.961 -13.701 1.00 91.50 615 ILE A C 1
ATOM 4767 O O . ILE A 1 615 ? 14.673 1.728 -13.885 1.00 91.50 615 ILE A O 1
ATOM 4771 N N . PRO A 1 616 ? 12.712 0.908 -14.592 1.00 91.94 616 PRO A N 1
ATOM 4772 C CA . PRO A 1 616 ? 12.578 1.865 -15.694 1.00 91.94 616 PRO A CA 1
ATOM 4773 C C . PRO A 1 616 ? 12.578 3.337 -15.267 1.00 91.94 616 PRO A C 1
ATOM 4775 O O . PRO A 1 616 ? 13.067 4.182 -16.014 1.00 91.94 616 PRO A O 1
ATOM 4778 N N . ALA A 1 617 ? 12.069 3.670 -14.076 1.00 91.50 617 ALA A N 1
ATOM 4779 C CA . ALA A 1 617 ? 12.123 5.039 -13.569 1.00 91.50 617 ALA A CA 1
ATOM 4780 C C . ALA A 1 617 ? 13.551 5.484 -13.185 1.00 91.50 617 ALA A C 1
ATOM 4782 O O . ALA A 1 617 ? 13.929 6.599 -13.535 1.00 91.50 617 ALA A O 1
ATOM 4783 N N . LEU A 1 618 ? 14.370 4.619 -12.566 1.00 95.00 618 LEU A N 1
ATOM 4784 C CA . LEU A 1 618 ? 15.807 4.872 -12.343 1.00 95.00 618 LEU A CA 1
ATOM 4785 C C . LEU A 1 618 ? 16.534 5.136 -13.671 1.00 95.00 618 LEU A C 1
ATOM 4787 O O . LEU A 1 618 ? 17.290 6.097 -13.787 1.00 95.00 618 LEU A O 1
ATOM 4791 N N . ILE A 1 619 ? 16.253 4.314 -14.690 1.00 95.44 619 ILE A N 1
ATOM 4792 C CA . ILE A 1 619 ? 16.822 4.455 -16.039 1.00 95.44 619 ILE A CA 1
ATOM 4793 C C . ILE A 1 619 ? 16.447 5.811 -16.659 1.00 95.44 619 ILE A C 1
ATOM 4795 O O . ILE A 1 619 ? 17.321 6.496 -17.186 1.00 95.44 619 ILE A O 1
ATOM 4799 N N . ARG A 1 620 ? 15.181 6.239 -16.550 1.00 94.25 620 ARG A N 1
ATOM 4800 C CA . ARG A 1 620 ? 14.726 7.544 -17.065 1.00 94.25 620 ARG A CA 1
ATOM 4801 C C . ARG A 1 620 ? 15.343 8.732 -16.327 1.00 94.25 620 ARG A C 1
ATOM 4803 O O . ARG A 1 620 ? 15.745 9.687 -16.982 1.00 94.25 620 ARG A O 1
ATOM 4810 N N . LEU A 1 621 ? 15.457 8.672 -14.996 1.00 93.69 621 LEU A N 1
ATOM 4811 C CA . LEU A 1 621 ? 16.111 9.725 -14.201 1.00 93.69 621 LEU A CA 1
ATOM 4812 C C . LEU A 1 621 ? 17.594 9.894 -14.566 1.00 93.69 621 LEU A C 1
ATOM 4814 O O . LEU A 1 621 ? 18.114 11.002 -14.512 1.00 93.69 621 LEU A O 1
ATOM 4818 N N . ALA A 1 622 ? 18.251 8.817 -14.998 1.00 94.75 622 ALA A N 1
ATOM 4819 C CA . ALA A 1 622 ? 19.629 8.833 -15.482 1.00 94.75 622 ALA A CA 1
ATOM 4820 C C . ALA A 1 622 ? 19.771 9.314 -16.944 1.00 94.75 622 ALA A C 1
ATOM 4822 O O . ALA A 1 622 ? 20.877 9.321 -17.479 1.00 94.75 622 ALA A O 1
ATOM 4823 N N . GLY A 1 623 ? 18.675 9.703 -17.610 1.00 92.69 623 GLY A N 1
ATOM 4824 C CA . GLY A 1 623 ? 18.665 10.131 -19.016 1.00 92.69 623 GLY A CA 1
ATOM 4825 C C . GLY A 1 623 ? 18.541 8.999 -20.040 1.00 92.69 623 GLY A C 1
ATOM 4826 O O . GLY A 1 623 ? 18.737 9.225 -21.232 1.00 92.69 623 GLY A O 1
ATOM 4827 N N . GLY A 1 624 ? 18.226 7.779 -19.602 1.00 93.56 624 GLY A N 1
ATOM 4828 C CA . GLY A 1 624 ? 18.096 6.604 -20.459 1.00 93.56 624 GLY A CA 1
ATOM 4829 C C . GLY A 1 624 ? 16.680 6.364 -20.992 1.00 93.56 624 GLY A C 1
ATOM 4830 O O . GLY A 1 624 ? 15.683 6.519 -20.284 1.00 93.56 624 GLY A O 1
ATOM 4831 N N . THR A 1 625 ? 16.589 5.888 -22.233 1.00 94.75 625 THR A N 1
ATOM 4832 C CA . THR A 1 625 ? 15.347 5.396 -22.845 1.00 94.75 625 THR A CA 1
ATOM 4833 C C . THR A 1 625 ? 15.161 3.917 -22.514 1.00 94.75 625 THR A C 1
ATOM 4835 O O . THR A 1 625 ? 15.964 3.081 -22.927 1.00 94.75 625 THR A O 1
ATOM 4838 N N . TYR A 1 626 ? 14.098 3.566 -21.785 1.00 94.94 626 TYR A N 1
ATOM 4839 C CA . TYR A 1 626 ? 13.811 2.166 -21.467 1.00 94.94 626 TYR A CA 1
ATOM 4840 C C . TYR A 1 626 ? 13.180 1.424 -22.655 1.00 94.94 626 TYR A C 1
ATOM 4842 O O . TYR A 1 626 ? 12.110 1.804 -23.124 1.00 94.94 626 TYR A O 1
ATOM 4850 N N . LEU A 1 627 ? 13.815 0.334 -23.092 1.00 95.25 627 LEU A N 1
ATOM 4851 C CA . LEU A 1 627 ? 13.262 -0.637 -24.033 1.00 95.25 627 LEU A CA 1
ATOM 4852 C C . LEU A 1 627 ? 12.698 -1.829 -23.254 1.00 95.25 627 LEU A C 1
ATOM 4854 O O . LEU A 1 627 ? 13.429 -2.681 -22.743 1.00 95.25 627 LEU A O 1
ATOM 4858 N N . GLY A 1 628 ? 11.374 -1.880 -23.165 1.00 88.69 628 GLY A N 1
ATOM 4859 C CA . GLY A 1 628 ? 10.640 -2.919 -22.459 1.00 88.69 628 GLY A CA 1
ATOM 4860 C C . GLY A 1 628 ? 9.131 -2.795 -22.683 1.00 88.69 628 GLY A C 1
ATOM 4861 O O . GLY A 1 628 ? 8.690 -1.945 -23.455 1.00 88.69 628 GLY A O 1
ATOM 4862 N N . PRO A 1 629 ? 8.332 -3.654 -22.036 1.00 80.50 629 PRO A N 1
ATOM 4863 C CA . PRO A 1 629 ? 6.881 -3.635 -22.162 1.00 80.50 629 PRO A CA 1
ATOM 4864 C C . PRO A 1 629 ? 6.273 -2.406 -21.471 1.00 80.50 629 PRO A C 1
ATOM 4866 O O . PRO A 1 629 ? 6.660 -2.049 -20.358 1.00 80.50 629 PRO A O 1
ATOM 4869 N N . GLU A 1 630 ? 5.294 -1.770 -22.115 1.00 72.38 630 GLU A N 1
ATOM 4870 C CA . GLU A 1 630 ? 4.594 -0.603 -21.561 1.00 72.38 630 GLU A CA 1
ATOM 4871 C C . GLU A 1 630 ? 3.761 -0.984 -20.325 1.00 72.38 630 GLU A C 1
ATOM 4873 O O . GLU A 1 630 ? 3.903 -0.382 -19.259 1.00 72.38 630 GLU A O 1
ATOM 4878 N N . SER A 1 631 ? 2.934 -2.027 -20.454 1.00 65.00 631 SER A N 1
ATOM 4879 C CA . SER A 1 631 ? 2.005 -2.519 -19.433 1.00 65.00 631 SER A CA 1
ATOM 4880 C C . SER A 1 631 ? 2.474 -3.815 -18.763 1.00 65.00 631 SER A C 1
ATOM 4882 O O . SER A 1 631 ? 3.421 -4.470 -19.202 1.00 65.00 631 SER A O 1
ATOM 4884 N N . ARG A 1 632 ? 1.799 -4.207 -17.673 1.00 58.53 632 ARG A N 1
ATOM 4885 C CA . ARG A 1 632 ? 1.894 -5.570 -17.125 1.00 58.53 632 ARG A CA 1
ATOM 4886 C C . ARG A 1 632 ? 1.049 -6.527 -17.969 1.00 58.53 632 ARG A C 1
ATOM 4888 O O . ARG A 1 632 ? 0.049 -6.110 -18.535 1.00 58.53 632 ARG A O 1
ATOM 4895 N N . THR A 1 633 ? 1.411 -7.812 -17.992 1.00 45.00 633 THR A N 1
ATOM 4896 C CA . THR A 1 633 ? 0.629 -8.899 -18.630 1.00 45.00 633 THR A CA 1
ATOM 4897 C C . THR A 1 633 ? 0.031 -9.893 -17.619 1.00 45.00 633 THR A C 1
ATOM 4899 O O . THR A 1 633 ? -0.551 -10.904 -17.999 1.00 45.00 633 THR A O 1
ATOM 4902 N N . SER A 1 634 ? 0.158 -9.609 -16.318 1.00 44.12 634 SER A N 1
ATOM 4903 C CA . SER A 1 634 ? -0.474 -10.343 -15.212 1.00 44.12 634 SER A CA 1
ATOM 4904 C C . SER A 1 634 ? -0.485 -9.485 -13.937 1.00 44.12 634 SER A C 1
ATOM 4906 O O . SER A 1 634 ? 0.067 -8.384 -13.925 1.00 44.12 634 SER A O 1
ATOM 4908 N N . SER A 1 635 ? -1.024 -10.011 -12.834 1.00 40.50 635 SER A N 1
ATOM 4909 C CA . SER A 1 635 ? -0.894 -9.421 -11.490 1.00 40.50 635 SER A CA 1
ATOM 4910 C C . SER A 1 635 ? 0.544 -9.417 -10.937 1.00 40.50 635 SER A C 1
ATOM 4912 O O . SER A 1 635 ? 0.807 -8.803 -9.903 1.00 40.50 635 SER A O 1
ATOM 4914 N N . THR A 1 636 ? 1.504 -10.072 -11.604 1.00 52.41 636 THR A N 1
ATOM 4915 C CA . THR A 1 636 ? 2.901 -10.114 -11.147 1.00 52.41 636 THR A CA 1
ATOM 4916 C C . THR A 1 636 ? 3.649 -8.805 -11.438 1.00 52.41 636 THR A C 1
ATOM 4918 O O . THR A 1 636 ? 3.324 -8.052 -12.353 1.00 52.41 636 THR A O 1
ATOM 4921 N N . ALA A 1 637 ? 4.693 -8.513 -10.656 1.00 64.12 637 ALA A N 1
ATOM 4922 C CA . ALA A 1 637 ? 5.485 -7.283 -10.781 1.00 64.12 637 ALA A CA 1
ATOM 4923 C C . ALA A 1 637 ? 6.491 -7.284 -11.959 1.00 64.12 637 ALA A C 1
ATOM 4925 O O . ALA A 1 637 ? 7.420 -6.475 -11.969 1.00 64.12 637 ALA A O 1
ATOM 4926 N N . SER A 1 638 ? 6.347 -8.198 -12.918 1.00 78.56 638 SER A N 1
ATOM 4927 C CA . SER A 1 638 ? 7.238 -8.389 -14.068 1.00 78.56 638 SER A CA 1
ATOM 4928 C C . SER A 1 638 ? 6.427 -8.869 -15.277 1.00 78.56 638 SER A C 1
ATOM 4930 O O . SER A 1 638 ? 5.271 -9.263 -15.143 1.00 78.56 638 SER A O 1
ATOM 4932 N N . VAL A 1 639 ? 7.028 -8.847 -16.463 1.00 84.75 639 VAL A N 1
ATOM 4933 C CA . VAL A 1 639 ? 6.388 -9.256 -17.720 1.00 84.75 639 VAL A CA 1
ATOM 4934 C C . VAL A 1 639 ? 7.246 -10.306 -18.403 1.00 84.75 639 VAL A C 1
ATOM 4936 O O . VAL A 1 639 ? 8.413 -10.046 -18.690 1.00 84.75 639 VAL A O 1
ATOM 4939 N N . THR A 1 640 ? 6.662 -11.470 -18.679 1.00 89.94 640 THR A N 1
ATOM 4940 C CA . THR A 1 640 ? 7.301 -12.535 -19.464 1.00 89.94 640 THR A CA 1
ATOM 4941 C C . THR A 1 640 ? 6.955 -12.374 -20.944 1.00 89.94 640 THR A C 1
ATOM 4943 O O . THR A 1 640 ? 5.799 -12.115 -21.278 1.00 89.94 640 THR A O 1
ATOM 4946 N N . MET A 1 641 ? 7.941 -12.546 -21.823 1.00 90.62 641 MET A N 1
ATOM 4947 C CA . MET A 1 641 ? 7.795 -12.544 -23.281 1.00 90.62 641 MET A CA 1
ATOM 4948 C C . MET A 1 641 ? 8.732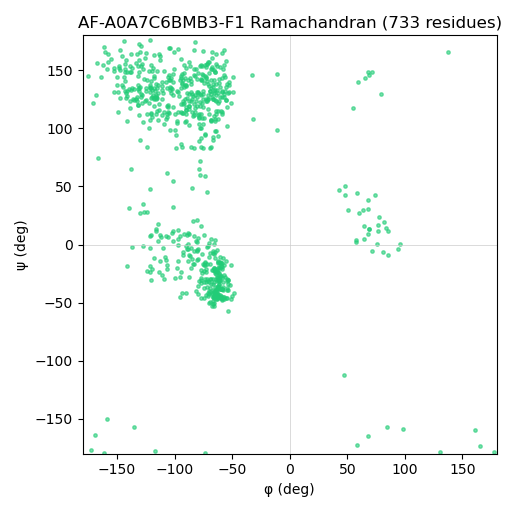 -13.571 -23.929 1.00 90.62 641 MET A C 1
ATOM 4950 O O . MET A 1 641 ? 9.780 -13.903 -23.374 1.00 90.62 641 MET A O 1
ATOM 4954 N N . GLU A 1 642 ? 8.378 -14.047 -25.120 1.00 93.00 642 GLU A N 1
ATOM 4955 C CA . GLU A 1 642 ? 9.239 -14.953 -25.887 1.00 93.00 642 GLU A CA 1
ATOM 4956 C C . GLU A 1 642 ? 10.517 -14.252 -26.376 1.00 93.00 642 GLU A C 1
ATOM 4958 O O . GLU A 1 642 ? 10.547 -13.033 -26.586 1.00 93.00 642 GLU A O 1
ATOM 4963 N N . MET A 1 643 ? 11.582 -15.032 -26.572 1.00 94.19 643 MET A N 1
ATOM 4964 C CA . MET A 1 643 ? 12.910 -14.527 -26.942 1.00 94.19 643 MET A CA 1
ATOM 4965 C C . MET A 1 643 ? 12.886 -13.736 -28.256 1.00 94.19 643 MET A C 1
ATOM 4967 O O . MET A 1 643 ? 13.536 -12.700 -28.366 1.00 94.19 643 MET A O 1
ATOM 4971 N N . GLU A 1 644 ? 12.100 -14.170 -29.237 1.00 93.00 644 GLU A N 1
ATOM 4972 C CA . GLU A 1 644 ? 11.941 -13.520 -30.539 1.00 93.00 644 GLU A CA 1
ATOM 4973 C C . GLU A 1 644 ? 11.248 -12.153 -30.429 1.00 93.00 644 GLU A C 1
ATOM 4975 O O . GLU A 1 644 ? 11.593 -11.224 -31.163 1.00 93.00 644 GLU A O 1
ATOM 4980 N N . ALA A 1 645 ? 10.310 -11.999 -29.488 1.00 93.62 645 ALA A N 1
ATOM 4981 C CA . ALA A 1 645 ? 9.659 -10.718 -29.217 1.00 93.62 645 ALA A CA 1
ATOM 4982 C C . ALA A 1 645 ? 10.632 -9.741 -28.539 1.00 93.62 645 ALA A C 1
ATOM 4984 O O . ALA A 1 645 ? 10.715 -8.576 -28.932 1.00 93.62 645 ALA A O 1
ATOM 4985 N N . PHE A 1 646 ? 11.430 -10.227 -27.583 1.00 95.75 646 PHE A N 1
ATOM 4986 C CA . PHE A 1 646 ? 12.494 -9.431 -26.972 1.00 95.75 646 PHE A CA 1
ATOM 4987 C C . PHE A 1 646 ? 13.594 -9.056 -27.975 1.00 95.75 646 PHE A C 1
ATOM 4989 O O . PHE A 1 646 ? 14.050 -7.916 -27.990 1.00 95.75 646 PHE A O 1
ATOM 4996 N N . TYR A 1 647 ? 13.979 -9.974 -28.865 1.00 95.94 647 TYR A N 1
ATOM 4997 C CA . TYR A 1 647 ? 14.924 -9.718 -29.952 1.00 95.94 647 TYR A CA 1
ATOM 4998 C C . TYR A 1 647 ? 14.423 -8.594 -30.869 1.00 95.94 647 TYR A C 1
ATOM 5000 O O . TYR A 1 647 ? 15.155 -7.645 -31.138 1.00 95.94 647 TYR A O 1
ATOM 5008 N N . ALA A 1 648 ? 13.159 -8.647 -31.301 1.00 95.12 648 ALA A N 1
ATOM 5009 C CA . ALA A 1 648 ? 12.559 -7.596 -32.124 1.00 95.12 648 ALA A CA 1
ATOM 5010 C C . ALA A 1 648 ? 12.512 -6.223 -31.421 1.00 95.12 648 ALA A C 1
ATOM 5012 O O . ALA A 1 648 ? 12.622 -5.199 -32.092 1.00 95.12 648 ALA A O 1
ATOM 5013 N N . LEU A 1 649 ? 12.378 -6.204 -30.090 1.00 94.06 649 LEU A N 1
ATOM 5014 C CA . LEU A 1 649 ? 12.325 -4.992 -29.267 1.00 94.06 649 LEU A CA 1
ATOM 5015 C C . LEU A 1 649 ? 13.709 -4.398 -28.944 1.00 94.06 649 LEU A C 1
ATOM 5017 O O . LEU A 1 649 ? 13.855 -3.180 -28.915 1.00 94.06 649 LEU A O 1
ATOM 5021 N N . ALA A 1 650 ? 14.705 -5.241 -28.655 1.00 96.75 650 ALA A N 1
ATOM 5022 C CA . ALA A 1 650 ? 15.925 -4.834 -27.951 1.00 96.75 650 ALA A CA 1
ATOM 5023 C C . ALA A 1 650 ? 17.249 -5.200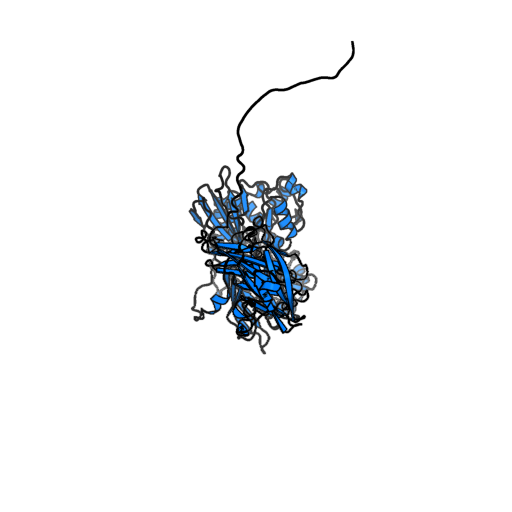 -28.650 1.00 96.75 650 ALA A C 1
ATOM 5025 O O . ALA A 1 650 ? 18.306 -4.818 -28.149 1.00 96.75 650 ALA A O 1
ATOM 5026 N N . ARG A 1 651 ? 17.243 -5.876 -29.812 1.00 97.38 651 ARG A N 1
ATOM 5027 C CA . ARG A 1 651 ? 18.481 -6.224 -30.554 1.00 97.38 651 ARG A CA 1
ATOM 5028 C C . ARG A 1 651 ? 19.391 -5.019 -30.847 1.00 97.38 651 ARG A C 1
ATOM 5030 O O . ARG A 1 651 ? 20.609 -5.158 -30.858 1.00 97.38 651 ARG A O 1
ATOM 5037 N N . ASP A 1 652 ? 18.807 -3.844 -31.081 1.00 97.69 652 ASP A N 1
ATOM 5038 C CA . ASP A 1 652 ? 19.523 -2.619 -31.459 1.00 97.69 652 ASP A CA 1
ATOM 5039 C C . ASP A 1 652 ? 19.843 -1.723 -30.240 1.00 97.69 652 ASP A C 1
ATOM 5041 O O . ASP A 1 652 ? 20.332 -0.609 -30.417 1.00 97.69 652 ASP A O 1
ATOM 5045 N N . ALA A 1 653 ? 19.589 -2.204 -29.012 1.00 97.69 653 ALA A N 1
ATOM 5046 C CA . ALA A 1 653 ? 19.806 -1.458 -27.773 1.00 97.69 653 ALA A CA 1
ATOM 5047 C C . ALA A 1 653 ? 21.279 -1.066 -27.560 1.00 97.69 653 ALA A C 1
ATOM 5049 O O . ALA A 1 653 ? 22.192 -1.857 -27.812 1.00 97.69 653 ALA A O 1
ATOM 5050 N N . ASP A 1 654 ? 21.506 0.132 -27.020 1.00 97.25 654 ASP A N 1
ATOM 5051 C CA . ASP A 1 654 ? 22.836 0.663 -26.690 1.00 97.25 654 ASP A CA 1
ATOM 5052 C C . ASP A 1 654 ? 23.432 0.067 -25.406 1.00 97.25 654 ASP A C 1
ATOM 5054 O O . ASP A 1 654 ? 24.643 0.140 -25.199 1.00 97.25 654 ASP A O 1
ATOM 5058 N N . CYS A 1 655 ? 22.594 -0.476 -24.521 1.00 96.56 655 CYS A N 1
ATOM 5059 C CA . CYS A 1 655 ? 22.999 -1.101 -23.265 1.00 96.56 655 CYS A CA 1
ATOM 5060 C C . CYS A 1 655 ? 22.028 -2.224 -22.860 1.00 96.56 655 CYS A C 1
ATOM 5062 O O . CYS A 1 655 ? 20.812 -2.114 -23.041 1.00 96.56 655 CYS A O 1
ATOM 5064 N N . LEU A 1 656 ? 22.558 -3.298 -22.269 1.00 97.44 656 LEU A N 1
ATOM 5065 C CA . LEU A 1 656 ? 21.771 -4.375 -21.660 1.00 97.44 656 LEU A CA 1
ATOM 5066 C C . LEU A 1 656 ? 22.093 -4.491 -20.172 1.00 97.44 656 LEU A C 1
ATOM 5068 O O . LEU A 1 656 ? 23.262 -4.567 -19.793 1.00 97.44 656 LEU A O 1
ATOM 5072 N N . ILE A 1 657 ? 21.056 -4.574 -19.338 1.00 96.56 657 ILE A N 1
ATOM 5073 C CA . ILE A 1 657 ? 21.185 -4.780 -17.893 1.00 96.56 657 ILE A CA 1
ATOM 5074 C C . ILE A 1 657 ? 20.475 -6.080 -17.501 1.00 96.56 657 ILE A C 1
ATOM 5076 O O . ILE A 1 657 ? 19.246 -6.171 -17.516 1.00 96.56 657 ILE A O 1
ATOM 5080 N N . TYR A 1 658 ? 21.259 -7.091 -17.129 1.00 95.19 658 TYR A N 1
ATOM 5081 C CA . TYR A 1 658 ? 20.763 -8.373 -16.643 1.00 95.19 658 TYR A CA 1
ATOM 5082 C C . TYR A 1 658 ? 20.310 -8.266 -15.181 1.00 95.19 658 TYR A C 1
ATOM 5084 O O . TYR A 1 658 ? 21.048 -7.786 -14.319 1.00 95.19 658 TYR A O 1
ATOM 5092 N N . ASN A 1 659 ? 19.103 -8.729 -14.878 1.00 93.44 659 ASN A N 1
ATOM 5093 C CA . ASN A 1 659 ? 18.493 -8.635 -13.556 1.00 93.44 659 ASN A CA 1
ATOM 5094 C C . ASN A 1 659 ? 18.968 -9.767 -12.627 1.00 93.44 659 ASN A C 1
ATOM 5096 O O . ASN A 1 659 ? 18.270 -10.766 -12.426 1.00 93.44 659 ASN A O 1
ATOM 5100 N N . ALA A 1 660 ? 20.135 -9.585 -12.009 1.00 85.88 660 ALA A N 1
ATOM 5101 C CA . ALA A 1 660 ? 20.697 -10.538 -11.053 1.00 85.88 660 ALA A CA 1
ATOM 5102 C C . ALA A 1 660 ? 20.104 -10.436 -9.627 1.00 85.88 660 ALA A C 1
ATOM 5104 O O . ALA A 1 660 ? 20.711 -10.892 -8.657 1.00 85.88 660 ALA A O 1
ATOM 5105 N N . ALA A 1 661 ? 18.908 -9.848 -9.485 1.00 74.44 661 ALA A N 1
ATOM 5106 C CA . ALA A 1 661 ? 18.104 -9.923 -8.263 1.00 74.44 661 ALA A CA 1
ATOM 5107 C C . ALA A 1 661 ? 17.164 -11.141 -8.223 1.00 74.44 661 ALA A C 1
ATOM 5109 O O . ALA A 1 661 ? 16.626 -11.454 -7.164 1.00 74.44 661 ALA A O 1
ATOM 5110 N N . ILE A 1 662 ? 16.947 -11.807 -9.365 1.00 76.19 662 ILE A N 1
ATOM 5111 C CA . ILE A 1 662 ? 16.030 -12.956 -9.502 1.00 76.19 662 ILE A CA 1
ATOM 5112 C C . ILE A 1 662 ? 16.756 -14.221 -9.992 1.00 76.19 662 ILE A C 1
ATOM 5114 O O . ILE A 1 662 ? 16.377 -15.330 -9.625 1.00 76.19 662 ILE A O 1
ATOM 5118 N N . ASP A 1 663 ? 17.816 -14.058 -10.784 1.00 82.50 663 ASP A N 1
ATOM 5119 C CA . ASP A 1 663 ? 18.679 -15.130 -11.293 1.00 82.50 663 ASP A CA 1
ATOM 5120 C C . ASP A 1 663 ? 20.150 -14.847 -10.926 1.00 82.50 663 ASP A C 1
ATOM 5122 O O . ASP A 1 663 ? 20.508 -13.733 -10.544 1.00 82.50 663 ASP A O 1
ATOM 5126 N N . THR A 1 664 ? 21.022 -15.848 -11.028 1.00 82.56 664 THR A N 1
ATOM 5127 C CA . THR A 1 664 ? 22.460 -15.680 -10.774 1.00 82.56 664 THR A CA 1
ATOM 5128 C C . THR A 1 664 ? 23.095 -14.811 -11.861 1.00 82.56 664 THR A C 1
ATOM 5130 O O . THR A 1 664 ? 22.934 -15.095 -13.050 1.00 82.56 664 THR A O 1
ATOM 5133 N N . ALA A 1 665 ? 23.852 -13.785 -11.456 1.00 84.69 665 ALA A N 1
ATOM 5134 C CA . ALA A 1 665 ? 24.628 -12.944 -12.366 1.00 84.69 665 ALA A CA 1
ATOM 5135 C C . ALA A 1 665 ? 25.579 -13.795 -13.233 1.00 84.69 665 ALA A C 1
ATOM 5137 O O . ALA A 1 665 ? 26.403 -14.525 -12.671 1.00 84.69 665 ALA A O 1
ATOM 5138 N N . PRO A 1 666 ? 25.522 -13.695 -14.574 1.00 89.50 666 PRO A N 1
ATOM 5139 C CA . PRO A 1 666 ? 26.536 -14.285 -15.438 1.00 89.50 666 PRO A CA 1
ATOM 5140 C C . PRO A 1 666 ? 27.884 -13.593 -15.202 1.00 89.50 666 PRO A C 1
ATOM 5142 O O . PRO A 1 666 ? 27.986 -12.372 -15.317 1.00 89.50 666 PRO A O 1
ATOM 5145 N N . LYS A 1 667 ? 28.924 -14.361 -14.868 1.00 90.44 667 LYS A N 1
ATOM 5146 C CA . LYS A 1 667 ? 30.238 -13.823 -14.460 1.00 90.44 667 LYS A CA 1
ATOM 5147 C C . LYS A 1 667 ? 31.052 -13.234 -15.607 1.00 90.44 667 LYS A C 1
ATOM 5149 O O . LYS A 1 667 ? 32.036 -12.550 -15.364 1.00 90.44 667 LYS A O 1
ATOM 5154 N N . ASN A 1 668 ? 30.701 -13.568 -16.845 1.00 92.81 668 ASN A N 1
ATOM 5155 C CA . ASN A 1 668 ? 31.403 -13.177 -18.063 1.00 92.81 668 ASN A CA 1
ATOM 5156 C C . ASN A 1 668 ? 30.483 -13.348 -19.282 1.00 92.81 668 ASN A C 1
ATOM 5158 O O . ASN A 1 668 ? 29.421 -13.975 -19.198 1.00 92.81 668 ASN A O 1
ATOM 5162 N N . MET A 1 669 ? 30.916 -12.828 -20.431 1.00 93.50 669 MET A N 1
ATOM 5163 C CA . MET A 1 669 ? 30.146 -12.874 -21.676 1.00 93.50 669 MET A CA 1
ATOM 5164 C C . MET A 1 669 ? 29.813 -14.306 -22.138 1.00 93.50 669 MET A C 1
ATOM 5166 O O . MET A 1 669 ? 28.771 -14.526 -22.747 1.00 93.50 669 MET A O 1
ATOM 5170 N N . THR A 1 670 ? 30.639 -15.309 -21.818 1.00 93.81 670 THR A N 1
ATOM 5171 C CA . THR A 1 670 ? 30.355 -16.714 -22.165 1.00 93.81 670 THR A CA 1
ATOM 5172 C C . THR A 1 670 ? 29.193 -17.280 -21.343 1.00 93.81 670 THR A C 1
ATOM 5174 O O . THR A 1 670 ? 28.309 -17.916 -21.912 1.00 93.81 670 THR A O 1
ATOM 5177 N N . GLU A 1 671 ? 29.131 -17.004 -20.036 1.00 94.12 671 GLU A N 1
ATOM 5178 C CA . GLU A 1 671 ? 27.974 -17.366 -19.200 1.00 94.12 671 GLU A CA 1
ATOM 5179 C C . GLU A 1 671 ? 26.700 -16.596 -19.603 1.00 94.12 671 GLU A C 1
ATOM 5181 O O . GLU A 1 671 ? 25.602 -17.138 -19.496 1.00 94.12 671 GLU A O 1
ATOM 5186 N N . PHE A 1 672 ? 26.830 -15.353 -20.086 1.00 94.81 672 PHE A N 1
ATOM 5187 C CA . PHE A 1 672 ? 25.703 -14.541 -20.564 1.00 94.81 672 PHE A CA 1
ATOM 5188 C C . PHE A 1 672 ? 25.127 -15.084 -21.881 1.00 94.81 672 PHE A C 1
ATOM 5190 O O . PHE A 1 672 ? 23.929 -15.348 -21.968 1.00 94.81 672 PHE A O 1
ATOM 5197 N N . LEU A 1 673 ? 25.976 -15.339 -22.882 1.00 95.06 673 LEU A N 1
ATOM 5198 C CA . LEU A 1 673 ? 25.563 -15.918 -24.167 1.00 95.06 673 LEU A CA 1
ATOM 5199 C C . LEU A 1 673 ? 24.999 -17.340 -24.023 1.00 95.06 673 LEU A C 1
ATOM 5201 O O . LEU A 1 673 ? 24.092 -17.713 -24.760 1.00 95.06 673 LEU A O 1
ATOM 5205 N N . ALA A 1 674 ? 25.452 -18.110 -23.028 1.00 93.62 674 ALA A N 1
ATOM 5206 C CA . ALA A 1 674 ? 24.886 -19.422 -22.713 1.00 93.62 674 ALA A CA 1
ATOM 5207 C C . ALA A 1 674 ? 23.419 -19.379 -22.223 1.00 93.62 674 ALA A C 1
ATOM 5209 O O . ALA A 1 674 ? 22.777 -20.427 -22.160 1.00 93.62 674 ALA A O 1
ATOM 5210 N N . LYS A 1 675 ? 22.865 -18.200 -21.891 1.00 92.62 675 LYS A N 1
ATOM 5211 C CA . LYS A 1 675 ? 21.427 -18.029 -21.605 1.00 92.62 675 LYS A CA 1
ATOM 5212 C C . LYS A 1 675 ? 20.575 -18.009 -22.883 1.00 92.62 675 LYS A C 1
ATOM 5214 O O . LYS A 1 675 ? 19.413 -18.398 -22.827 1.00 92.62 675 LYS A O 1
ATOM 5219 N N . SER A 1 676 ? 21.123 -17.534 -24.007 1.00 94.25 676 SER A N 1
ATOM 5220 C CA . SER A 1 676 ? 20.492 -17.537 -25.336 1.00 94.25 676 SER A CA 1
ATOM 5221 C C . SER A 1 676 ? 21.503 -17.111 -26.405 1.00 94.25 676 SER A C 1
ATOM 5223 O O . SER A 1 676 ? 22.009 -15.989 -26.367 1.00 94.25 676 SER A O 1
ATOM 5225 N N . GLU A 1 677 ? 21.757 -17.964 -27.403 1.00 92.00 677 GLU A N 1
ATOM 5226 C CA . GLU A 1 677 ? 22.714 -17.672 -28.486 1.00 92.00 677 GLU A CA 1
ATOM 5227 C C . GLU A 1 677 ? 22.325 -16.425 -29.303 1.00 92.00 677 GLU A C 1
ATOM 5229 O O . GLU A 1 677 ? 23.199 -15.706 -29.793 1.00 92.00 677 GLU A O 1
ATOM 5234 N N . LEU A 1 678 ? 21.024 -16.109 -29.379 1.00 94.88 678 LEU A N 1
ATOM 5235 C CA . LEU A 1 678 ? 20.489 -14.916 -30.050 1.00 94.88 678 LEU A CA 1
ATOM 5236 C C . LEU A 1 678 ? 20.978 -13.600 -29.422 1.00 94.88 678 LEU A C 1
ATOM 5238 O O . LEU A 1 678 ? 20.977 -12.573 -30.098 1.00 94.88 678 LEU A O 1
ATOM 5242 N N . LEU A 1 679 ? 21.446 -13.614 -28.167 1.00 96.69 679 LEU A N 1
ATOM 5243 C CA . LEU A 1 679 ? 22.066 -12.446 -27.533 1.00 96.69 679 LEU A CA 1
ATOM 5244 C C . LEU A 1 679 ? 23.343 -12.003 -28.260 1.00 96.69 679 LEU A C 1
ATOM 5246 O O . LEU A 1 679 ? 23.652 -10.815 -28.267 1.00 96.69 679 LEU A O 1
ATOM 5250 N N . SER A 1 680 ? 24.053 -12.921 -28.928 1.00 96.00 680 SER A N 1
ATOM 5251 C CA . SER A 1 680 ? 25.273 -12.598 -29.686 1.00 96.00 680 SER A CA 1
ATOM 5252 C C . SER A 1 680 ? 25.037 -11.599 -30.821 1.00 96.00 680 SER A C 1
ATOM 5254 O O . SER A 1 680 ? 25.979 -10.934 -31.256 1.00 96.00 680 SER A O 1
ATOM 5256 N N . ASP A 1 681 ? 23.788 -11.447 -31.273 1.00 96.81 681 ASP A N 1
ATOM 5257 C CA . ASP A 1 681 ? 23.431 -10.518 -32.336 1.00 96.81 681 ASP A CA 1
ATOM 5258 C C . ASP A 1 681 ? 23.171 -9.076 -31.858 1.00 96.81 681 ASP A C 1
ATOM 5260 O O . ASP A 1 681 ? 23.138 -8.159 -32.686 1.00 96.81 681 ASP A O 1
ATOM 5264 N N . PHE A 1 682 ? 23.034 -8.847 -30.550 1.00 98.12 682 PHE A N 1
ATOM 5265 C CA . PHE A 1 682 ? 22.644 -7.547 -30.001 1.00 98.12 682 PHE A CA 1
ATOM 5266 C C . PHE A 1 682 ? 23.774 -6.512 -30.116 1.00 98.12 682 PHE A C 1
ATOM 5268 O O . PHE A 1 682 ? 24.943 -6.816 -29.859 1.00 98.12 682 PHE A O 1
ATOM 5275 N N . LYS A 1 683 ? 23.423 -5.259 -30.430 1.00 97.94 683 LYS A N 1
ATOM 5276 C CA . LYS A 1 683 ? 24.359 -4.125 -30.524 1.00 97.94 683 LYS A CA 1
ATOM 5277 C C . LYS A 1 683 ? 25.195 -3.980 -29.248 1.00 97.94 683 LYS A C 1
ATOM 5279 O O . LYS A 1 683 ? 26.414 -4.097 -29.308 1.00 97.94 683 LYS A O 1
ATOM 5284 N N . ALA A 1 684 ? 24.546 -3.825 -28.096 1.00 96.44 684 ALA A N 1
ATOM 5285 C CA . ALA A 1 684 ? 25.205 -3.740 -26.793 1.00 96.44 684 ALA A CA 1
ATOM 5286 C C . ALA A 1 684 ? 26.148 -4.918 -26.477 1.00 96.44 684 ALA A C 1
ATOM 5288 O O . ALA A 1 684 ? 27.133 -4.726 -25.774 1.00 96.44 684 ALA A O 1
ATOM 5289 N N . VAL A 1 685 ? 25.893 -6.126 -26.992 1.00 96.50 685 VAL A N 1
ATOM 5290 C CA . VAL A 1 685 ? 26.800 -7.276 -26.812 1.00 96.50 685 VAL A CA 1
ATOM 5291 C C . VAL A 1 685 ? 28.037 -7.122 -27.695 1.00 96.50 685 VAL A C 1
ATOM 5293 O O . VAL A 1 685 ? 29.158 -7.254 -27.211 1.00 96.50 685 VAL A 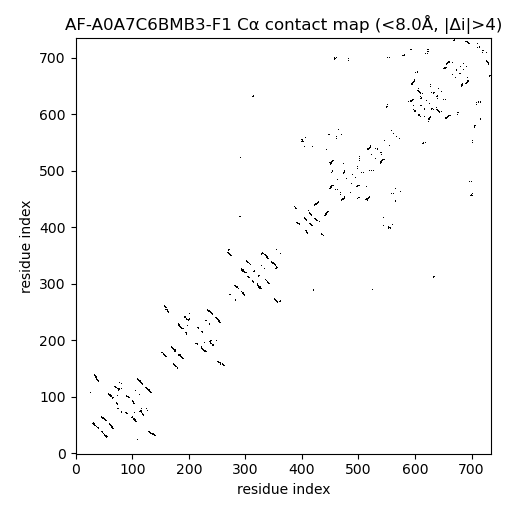O 1
ATOM 5296 N N . LYS A 1 686 ? 27.846 -6.751 -28.965 1.00 95.50 686 LYS A N 1
ATOM 5297 C CA . LYS A 1 686 ? 28.925 -6.464 -29.929 1.00 95.50 686 LYS A CA 1
ATOM 5298 C C . LYS A 1 686 ? 29.786 -5.253 -29.527 1.00 95.50 686 LYS A C 1
ATOM 5300 O O . LYS A 1 686 ? 30.951 -5.189 -29.907 1.00 95.50 686 LYS A O 1
ATOM 5305 N N . GLU A 1 687 ? 29.231 -4.323 -28.750 1.00 93.50 687 GLU A N 1
ATOM 5306 C CA . GLU A 1 687 ? 29.908 -3.138 -28.196 1.00 93.50 687 GLU A CA 1
ATOM 5307 C C . GLU A 1 687 ? 30.401 -3.326 -26.743 1.00 93.50 687 GLU A C 1
ATOM 5309 O O . GLU A 1 687 ? 30.985 -2.408 -26.166 1.00 93.50 687 GLU A O 1
ATOM 5314 N N . GLY A 1 688 ? 30.179 -4.492 -26.122 1.00 92.44 688 GLY A N 1
ATOM 5315 C CA . GLY A 1 688 ? 30.598 -4.764 -24.741 1.00 92.44 688 GLY A CA 1
ATOM 5316 C C . GLY A 1 688 ? 29.922 -3.871 -23.686 1.00 92.44 688 GLY A C 1
ATOM 5317 O O . GLY A 1 688 ? 30.518 -3.573 -22.650 1.00 92.44 688 GLY A O 1
ATOM 5318 N N . ARG A 1 689 ? 28.690 -3.409 -23.924 1.00 94.06 689 ARG A N 1
ATOM 5319 C CA . ARG A 1 689 ? 27.862 -2.603 -23.003 1.00 94.06 689 ARG A CA 1
ATOM 5320 C C . ARG A 1 689 ? 26.796 -3.464 -22.316 1.00 94.06 689 ARG A C 1
ATOM 5322 O O . ARG A 1 689 ? 25.599 -3.186 -22.378 1.00 94.06 689 ARG A O 1
ATOM 5329 N N . VAL A 1 690 ? 27.251 -4.535 -21.667 1.00 95.31 690 VAL A N 1
ATOM 5330 C CA . VAL A 1 690 ? 26.408 -5.467 -20.903 1.00 95.31 690 VAL A CA 1
ATOM 5331 C C . VAL A 1 690 ? 26.769 -5.391 -19.422 1.00 95.31 690 VAL A C 1
ATOM 5333 O O . VAL A 1 690 ? 27.939 -5.481 -19.053 1.00 95.31 690 VAL A O 1
ATOM 5336 N N . TYR A 1 691 ? 25.760 -5.237 -18.572 1.00 94.81 691 TYR A N 1
ATOM 5337 C CA . TYR A 1 691 ? 25.891 -5.061 -17.127 1.00 94.81 691 TYR A CA 1
ATOM 5338 C C . TYR A 1 691 ? 24.958 -6.025 -16.385 1.00 94.81 691 TYR A C 1
ATOM 5340 O O . TYR A 1 691 ? 23.970 -6.498 -16.942 1.00 94.81 691 TYR A O 1
ATOM 5348 N N . ALA A 1 692 ? 25.244 -6.301 -15.117 1.00 93.75 692 ALA A N 1
ATOM 5349 C CA . ALA A 1 692 ? 24.381 -7.035 -14.201 1.00 93.75 692 ALA A CA 1
ATOM 5350 C C . ALA A 1 692 ? 23.959 -6.123 -13.039 1.00 93.75 692 ALA A C 1
ATOM 5352 O O . ALA A 1 692 ? 24.802 -5.528 -12.366 1.00 93.75 692 ALA A O 1
ATOM 5353 N N . ALA A 1 693 ? 22.651 -6.024 -12.800 1.00 93.38 693 ALA A N 1
ATOM 5354 C CA . ALA A 1 693 ? 22.086 -5.309 -11.664 1.00 93.38 693 ALA A CA 1
ATOM 5355 C C . ALA A 1 693 ? 22.132 -6.180 -10.401 1.00 93.38 693 ALA A C 1
ATOM 5357 O O . ALA A 1 693 ? 21.582 -7.282 -10.377 1.00 93.38 693 ALA A O 1
ATOM 5358 N N . SER A 1 694 ? 22.772 -5.672 -9.351 1.00 88.44 694 SER A N 1
ATOM 5359 C CA . SER A 1 694 ? 22.965 -6.348 -8.069 1.00 88.44 694 SER A CA 1
ATOM 5360 C C . SER A 1 694 ? 21.641 -6.701 -7.387 1.00 88.44 694 SER A C 1
ATOM 5362 O O . SER A 1 694 ? 20.759 -5.852 -7.245 1.00 88.44 694 SER A O 1
ATOM 5364 N N . GLY A 1 695 ? 21.537 -7.921 -6.848 1.00 81.81 695 GLY A N 1
ATOM 5365 C CA . GLY A 1 695 ? 20.390 -8.340 -6.031 1.00 81.81 695 GLY A CA 1
ATOM 5366 C C . GLY A 1 695 ? 20.152 -7.489 -4.779 1.00 81.81 695 GLY A C 1
ATOM 5367 O O . GLY A 1 695 ? 19.029 -7.415 -4.284 1.00 81.81 695 GLY A O 1
ATOM 5368 N N . ALA A 1 696 ? 21.170 -6.749 -4.328 1.00 87.31 696 ALA A N 1
ATOM 5369 C CA . ALA A 1 696 ? 21.031 -5.778 -3.249 1.00 87.31 696 ALA A CA 1
ATOM 5370 C C . ALA A 1 696 ? 20.106 -4.595 -3.594 1.00 87.31 696 ALA A C 1
ATOM 5372 O O . ALA A 1 696 ? 19.589 -3.961 -2.675 1.00 87.31 696 ALA A O 1
ATOM 5373 N N . LEU A 1 697 ? 19.864 -4.300 -4.879 1.00 90.56 697 LEU A N 1
ATOM 5374 C CA . LEU A 1 697 ? 19.125 -3.112 -5.329 1.00 90.56 697 LEU A CA 1
ATOM 5375 C C . LEU A 1 697 ? 17.696 -3.042 -4.756 1.00 90.56 697 LEU A C 1
ATOM 5377 O O . LEU A 1 697 ? 17.259 -1.974 -4.337 1.00 90.56 697 LEU A O 1
ATOM 5381 N N . TYR A 1 698 ? 16.996 -4.176 -4.633 1.00 88.94 698 TYR A N 1
ATOM 5382 C CA . TYR A 1 698 ? 15.670 -4.232 -3.993 1.00 88.94 698 TYR A CA 1
ATOM 5383 C C . TYR A 1 698 ? 15.703 -3.842 -2.499 1.00 88.94 698 TYR A C 1
ATOM 5385 O O . TYR A 1 698 ? 14.750 -3.262 -1.985 1.00 88.94 698 TYR A O 1
ATOM 5393 N N . GLN A 1 699 ? 16.812 -4.120 -1.812 1.00 93.50 699 GLN A N 1
ATOM 5394 C CA . GLN A 1 699 ? 17.044 -3.796 -0.400 1.00 93.50 699 GLN A CA 1
ATOM 5395 C C . GLN A 1 699 ? 17.936 -2.548 -0.248 1.00 93.50 699 GLN A C 1
ATOM 5397 O O . GLN A 1 699 ? 18.738 -2.479 0.678 1.00 93.50 699 GLN A O 1
ATOM 5402 N N . SER A 1 700 ? 17.848 -1.585 -1.177 1.00 95.12 700 SER A N 1
ATOM 5403 C CA . SER A 1 700 ? 18.732 -0.407 -1.216 1.00 95.12 700 SER A CA 1
ATOM 5404 C C . SER A 1 700 ? 18.035 0.913 -1.584 1.00 95.12 700 SER A C 1
ATOM 5406 O O . SER A 1 700 ? 18.666 1.803 -2.148 1.00 95.12 700 SER A O 1
ATOM 5408 N N . SER A 1 701 ? 16.759 1.103 -1.230 1.00 95.81 701 SER A N 1
ATOM 5409 C CA . SER A 1 701 ? 16.034 2.355 -1.523 1.00 95.81 701 SER A CA 1
ATOM 5410 C C . SER A 1 701 ? 16.629 3.608 -0.864 1.00 95.81 701 SER A C 1
ATOM 5412 O O . SER A 1 701 ? 16.504 4.697 -1.420 1.00 95.81 701 SER A O 1
ATOM 5414 N N . HIS A 1 702 ? 17.366 3.461 0.244 1.00 96.88 702 HIS A N 1
ATOM 5415 C CA . HIS A 1 702 ? 18.207 4.515 0.844 1.00 96.88 702 HIS A CA 1
ATOM 5416 C C . HIS A 1 702 ? 19.341 5.038 -0.071 1.00 96.88 702 HIS A C 1
ATOM 5418 O O . HIS A 1 702 ? 19.974 6.032 0.269 1.00 96.88 702 HIS A O 1
ATOM 5424 N N . ARG A 1 703 ? 19.619 4.373 -1.205 1.00 96.25 703 ARG A N 1
ATOM 5425 C CA . ARG A 1 703 ? 20.708 4.670 -2.156 1.00 96.25 703 ARG A CA 1
ATOM 5426 C C . ARG A 1 703 ? 20.230 4.761 -3.617 1.00 96.25 703 ARG A C 1
ATOM 5428 O O . ARG A 1 703 ? 20.977 4.470 -4.549 1.00 96.25 703 ARG A O 1
ATOM 5435 N N . PHE A 1 704 ? 18.967 5.117 -3.860 1.00 96.69 704 PHE A N 1
ATOM 5436 C CA . PHE A 1 704 ? 18.461 5.220 -5.237 1.00 96.69 704 PHE A CA 1
ATOM 5437 C C . PHE A 1 704 ? 18.957 6.455 -6.003 1.00 96.69 704 PHE A C 1
ATOM 5439 O O . PHE A 1 704 ? 19.032 6.380 -7.225 1.00 96.69 704 PHE A O 1
ATOM 5446 N N . GLY A 1 705 ? 19.385 7.527 -5.336 1.00 96.81 705 GLY A N 1
ATOM 5447 C CA . GLY A 1 705 ? 20.153 8.605 -5.967 1.00 96.81 705 GLY A CA 1
ATOM 5448 C C . GLY A 1 705 ? 21.511 8.111 -6.476 1.00 96.81 705 GLY A C 1
ATOM 5449 O O . GLY A 1 705 ? 21.829 8.324 -7.647 1.00 96.81 705 GLY A O 1
ATOM 5450 N N . ASP A 1 706 ? 22.256 7.351 -5.660 1.00 95.94 706 ASP A N 1
ATOM 5451 C CA . ASP A 1 706 ? 23.488 6.669 -6.100 1.00 95.94 706 ASP A CA 1
ATOM 5452 C C . ASP A 1 706 ? 23.216 5.789 -7.333 1.00 95.94 706 ASP A C 1
ATOM 5454 O O . ASP A 1 706 ? 23.954 5.845 -8.312 1.00 95.94 706 ASP A O 1
ATOM 5458 N N . ALA A 1 707 ? 22.133 5.002 -7.317 1.00 95.69 707 ALA A N 1
ATOM 5459 C CA . ALA A 1 707 ? 21.780 4.109 -8.421 1.00 95.69 707 ALA A CA 1
ATOM 5460 C C . ALA A 1 707 ? 21.465 4.863 -9.729 1.00 95.69 707 ALA A C 1
ATOM 5462 O O . ALA A 1 707 ? 21.834 4.390 -10.804 1.00 95.69 707 ALA A O 1
ATOM 5463 N N . VAL A 1 708 ? 20.828 6.040 -9.661 1.00 96.38 708 VAL A N 1
ATOM 5464 C CA . VAL A 1 708 ? 20.648 6.921 -10.831 1.00 96.38 708 VAL A CA 1
ATOM 5465 C C . VAL A 1 708 ? 21.996 7.481 -11.300 1.00 96.38 708 VAL A C 1
ATOM 5467 O O . VAL A 1 708 ? 22.268 7.476 -12.499 1.00 96.38 708 VAL A O 1
ATOM 5470 N N . LYS A 1 709 ? 22.870 7.916 -10.381 1.00 95.19 709 LYS A N 1
ATOM 5471 C CA . LYS A 1 709 ? 24.206 8.440 -10.716 1.00 95.19 709 LYS A CA 1
ATOM 5472 C C . LYS A 1 709 ? 25.092 7.390 -11.392 1.00 95.19 709 LYS A C 1
ATOM 5474 O O . LYS A 1 709 ? 25.744 7.697 -12.385 1.00 95.19 709 LYS A O 1
ATOM 5479 N N . GLU A 1 710 ? 25.082 6.154 -10.899 1.00 94.56 710 GLU A N 1
ATOM 5480 C CA . GLU A 1 710 ? 25.810 5.033 -11.502 1.00 94.56 710 GLU A CA 1
ATOM 5481 C C . GLU A 1 710 ? 25.291 4.697 -12.909 1.00 94.56 710 GLU A C 1
ATOM 5483 O O . GLU A 1 710 ? 26.091 4.453 -13.812 1.00 94.56 710 GLU A O 1
ATOM 5488 N N . LEU A 1 711 ? 23.969 4.731 -13.126 1.00 94.81 711 LEU A N 1
ATOM 5489 C CA . LEU A 1 711 ? 23.386 4.570 -14.462 1.00 94.81 711 LEU A CA 1
ATOM 5490 C C . LEU A 1 711 ? 23.808 5.706 -15.400 1.00 94.81 711 LEU A C 1
ATOM 5492 O O . LEU A 1 711 ? 24.235 5.431 -16.517 1.00 94.81 711 LEU A O 1
ATOM 5496 N N . TYR A 1 712 ? 23.758 6.957 -14.937 1.00 93.62 712 TYR A N 1
ATOM 5497 C CA . TYR A 1 712 ? 24.191 8.123 -15.712 1.00 93.62 712 TYR A CA 1
ATOM 5498 C C . TYR A 1 712 ? 25.657 7.979 -16.159 1.00 93.62 712 TYR A C 1
ATOM 5500 O O . TYR A 1 712 ? 25.944 8.115 -17.346 1.00 93.62 712 TYR A O 1
ATOM 5508 N N . ASP A 1 713 ? 26.564 7.582 -15.259 1.00 91.69 713 ASP A N 1
ATOM 5509 C CA . ASP A 1 713 ? 27.989 7.381 -15.581 1.00 91.69 713 ASP A CA 1
ATOM 5510 C C . ASP A 1 713 ? 28.230 6.200 -16.545 1.00 91.69 713 ASP A C 1
ATOM 5512 O O . ASP A 1 713 ? 29.170 6.214 -17.344 1.00 91.69 713 ASP A O 1
ATOM 5516 N N . ILE A 1 714 ? 27.376 5.171 -16.514 1.00 90.56 714 ILE A N 1
ATOM 5517 C CA . ILE A 1 714 ? 27.368 4.079 -17.506 1.00 90.56 714 ILE A CA 1
ATOM 5518 C C . ILE A 1 714 ? 26.861 4.573 -18.871 1.00 90.56 714 ILE A C 1
ATOM 5520 O O . ILE A 1 714 ? 27.304 4.081 -19.918 1.00 90.56 714 ILE A O 1
ATOM 5524 N N . PHE A 1 715 ? 25.945 5.545 -18.886 1.00 89.19 715 PHE A N 1
ATOM 5525 C CA . PHE A 1 715 ? 25.367 6.089 -20.112 1.00 89.19 715 PHE A CA 1
ATOM 5526 C C . PHE A 1 715 ? 26.336 7.059 -20.803 1.00 89.19 715 PHE A C 1
ATOM 5528 O O . PHE A 1 715 ? 26.578 6.876 -22.001 1.00 89.19 715 PHE A O 1
ATOM 5535 N N . THR A 1 716 ? 26.956 7.989 -20.060 1.00 85.31 716 THR A N 1
ATOM 5536 C CA . THR A 1 716 ? 27.987 8.928 -20.561 1.00 85.31 716 THR A CA 1
ATOM 5537 C C . THR A 1 716 ? 29.353 8.281 -20.801 1.00 85.31 716 THR A C 1
ATOM 5539 O O . THR A 1 716 ? 30.147 8.815 -21.572 1.00 85.31 716 THR A O 1
ATOM 5542 N N . GLN A 1 717 ? 29.594 7.096 -20.223 1.00 75.88 717 GLN A N 1
ATOM 5543 C CA . GLN A 1 717 ? 30.854 6.332 -20.259 1.00 75.88 717 GLN A CA 1
ATOM 5544 C C . GLN A 1 717 ? 31.969 6.867 -19.333 1.00 75.88 717 GLN A C 1
ATOM 5546 O O . GLN A 1 717 ? 33.116 6.437 -19.441 1.00 75.88 717 GLN A O 1
ATOM 5551 N N . ASP A 1 718 ? 31.627 7.714 -18.356 1.00 67.00 718 ASP A N 1
ATOM 5552 C CA . ASP A 1 718 ? 32.533 8.192 -17.293 1.00 67.00 718 ASP A CA 1
ATOM 5553 C C . ASP A 1 718 ? 32.732 7.173 -16.139 1.00 67.00 718 ASP A C 1
ATOM 5555 O O . ASP A 1 718 ? 33.353 7.471 -15.116 1.00 67.00 718 ASP A O 1
ATOM 5559 N N . SER A 1 719 ? 32.184 5.959 -16.272 1.00 62.19 719 SER A N 1
ATOM 5560 C CA . SER A 1 719 ? 32.055 4.975 -15.190 1.00 62.19 719 SER A CA 1
ATOM 5561 C C . SER A 1 719 ? 33.375 4.576 -14.512 1.00 62.19 719 SER A C 1
ATOM 5563 O O . SER A 1 719 ? 34.288 4.048 -15.153 1.00 62.19 719 SER A O 1
ATOM 5565 N N . THR A 1 720 ? 33.417 4.681 -13.179 1.00 54.06 720 THR A N 1
ATOM 5566 C CA . THR A 1 720 ? 34.454 4.066 -12.333 1.00 54.06 720 THR A CA 1
ATOM 5567 C C . THR A 1 720 ? 33.834 2.990 -11.442 1.00 54.06 720 THR A C 1
ATOM 5569 O O . THR A 1 720 ? 33.104 3.273 -10.498 1.00 54.06 720 THR A O 1
ATOM 5572 N N . SER A 1 721 ? 34.097 1.720 -11.762 1.00 55.00 721 SER A N 1
ATOM 5573 C CA . SER A 1 721 ? 33.484 0.590 -11.055 1.00 55.00 721 SER A CA 1
ATOM 5574 C C . SER A 1 721 ? 34.053 0.437 -9.642 1.00 55.00 721 SER A C 1
ATOM 5576 O O . SER A 1 721 ? 35.256 0.236 -9.473 1.00 55.00 721 SER A O 1
ATOM 5578 N N . THR A 1 722 ? 33.186 0.453 -8.628 1.00 59.72 722 THR A N 1
ATOM 5579 C CA . THR A 1 722 ? 33.541 0.152 -7.229 1.00 59.72 722 THR A CA 1
ATOM 5580 C C . THR A 1 722 ? 32.883 -1.149 -6.764 1.00 59.72 722 THR A C 1
ATOM 5582 O O . THR A 1 722 ? 31.912 -1.619 -7.355 1.00 59.72 722 THR A O 1
ATOM 5585 N N . SER A 1 723 ? 33.382 -1.741 -5.677 1.00 58.31 723 SER A N 1
ATOM 5586 C CA . SER A 1 723 ? 32.848 -2.993 -5.117 1.00 58.31 723 SER A CA 1
ATOM 5587 C C . SER A 1 723 ? 31.456 -2.872 -4.475 1.00 58.31 723 SER A C 1
ATOM 5589 O O . SER A 1 723 ? 30.876 -3.894 -4.117 1.00 58.31 723 SER A O 1
ATOM 5591 N N . ASN A 1 724 ? 30.916 -1.655 -4.336 1.00 74.69 724 ASN A N 1
ATOM 5592 C CA . ASN A 1 724 ? 29.599 -1.363 -3.749 1.00 74.69 724 ASN A CA 1
ATOM 5593 C C . ASN A 1 724 ? 28.602 -0.772 -4.776 1.00 74.69 724 ASN A C 1
ATOM 5595 O O . ASN A 1 724 ? 27.604 -0.149 -4.399 1.00 74.69 724 ASN A O 1
ATOM 5599 N N . SER A 1 725 ? 28.907 -0.945 -6.068 1.00 85.81 725 SER A N 1
ATOM 5600 C CA . SER A 1 725 ? 28.068 -0.529 -7.194 1.00 85.81 725 SER A CA 1
ATOM 5601 C C . SER A 1 725 ? 26.863 -1.453 -7.394 1.00 85.81 725 SER A C 1
ATOM 5603 O O . SER A 1 725 ? 26.941 -2.673 -7.202 1.00 85.81 725 SER A O 1
ATOM 5605 N N . PHE A 1 726 ? 25.753 -0.863 -7.829 1.00 91.69 726 PHE A N 1
ATOM 5606 C CA . PHE A 1 726 ? 24.532 -1.547 -8.236 1.00 91.69 726 PHE A CA 1
ATOM 5607 C C . PHE A 1 726 ? 24.617 -2.191 -9.621 1.00 91.69 726 PHE A C 1
ATOM 5609 O O . PHE A 1 726 ? 23.883 -3.148 -9.856 1.00 91.69 726 PHE A O 1
ATOM 5616 N N . PHE A 1 727 ? 25.480 -1.711 -10.521 1.00 92.44 727 PHE A N 1
ATOM 5617 C CA . PHE A 1 727 ? 25.499 -2.111 -11.934 1.00 92.44 727 PHE A CA 1
ATOM 5618 C C . PHE A 1 727 ? 26.908 -2.508 -12.387 1.00 92.44 727 PHE A C 1
ATOM 5620 O O . PHE A 1 727 ? 27.695 -1.698 -12.872 1.00 92.44 727 PHE A O 1
ATOM 5627 N N . GLN A 1 728 ? 27.233 -3.792 -12.245 1.00 91.50 728 GLN A N 1
ATOM 5628 C CA . GLN A 1 728 ? 28.568 -4.315 -12.545 1.00 91.50 728 GLN A CA 1
ATOM 5629 C C . GLN A 1 728 ? 28.673 -4.706 -14.022 1.00 91.50 728 GLN A C 1
ATOM 5631 O O . GLN A 1 728 ? 27.814 -5.427 -14.527 1.00 91.50 728 GLN A O 1
ATOM 5636 N N . LYS A 1 729 ? 29.713 -4.251 -14.733 1.00 92.12 729 LYS A N 1
ATOM 5637 C CA . LYS A 1 729 ? 29.936 -4.644 -16.135 1.00 92.12 729 LYS A CA 1
ATOM 5638 C C . LYS A 1 729 ? 30.246 -6.144 -16.224 1.00 92.12 729 LYS A C 1
ATOM 5640 O O . LYS A 1 729 ? 31.117 -6.630 -15.506 1.00 92.12 729 LYS A O 1
ATOM 5645 N N . ILE A 1 730 ? 29.585 -6.857 -17.137 1.00 91.94 730 ILE A N 1
ATOM 5646 C CA . ILE A 1 730 ? 29.906 -8.255 -17.450 1.00 91.94 730 ILE A CA 1
ATOM 5647 C C . ILE A 1 730 ? 31.184 -8.272 -18.316 1.00 91.94 730 ILE A C 1
ATOM 5649 O O . ILE A 1 730 ? 31.199 -7.627 -19.366 1.00 91.94 730 ILE A O 1
ATOM 5653 N N . PRO A 1 731 ? 32.268 -8.956 -17.900 1.00 89.38 731 PRO A N 1
ATOM 5654 C CA . PRO A 1 731 ? 33.548 -8.922 -18.604 1.00 89.38 731 PRO A CA 1
ATOM 5655 C C . PRO A 1 731 ? 33.592 -9.831 -19.840 1.00 89.38 731 PRO A C 1
ATOM 5657 O O . PRO A 1 731 ? 33.034 -10.934 -19.867 1.00 89.38 731 PRO A O 1
ATOM 5660 N N . ASP A 1 732 ? 34.359 -9.390 -20.834 1.00 79.25 732 ASP A N 1
ATOM 5661 C CA . ASP A 1 732 ? 34.650 -10.102 -22.081 1.00 79.25 732 ASP A CA 1
ATOM 5662 C C . ASP A 1 732 ? 35.731 -11.187 -21.867 1.00 79.25 732 ASP A C 1
ATOM 5664 O O . ASP A 1 732 ? 36.827 -11.120 -22.416 1.00 79.25 732 ASP A O 1
ATOM 5668 N N . GLN A 1 733 ? 35.374 -12.189 -21.051 1.00 72.81 733 GLN A N 1
ATOM 5669 C CA . GLN A 1 733 ? 36.205 -13.281 -20.508 1.00 72.81 733 GLN A CA 1
ATOM 5670 C C . GLN A 1 733 ? 37.277 -12.869 -19.475 1.00 72.81 733 GLN A C 1
ATOM 5672 O O . GLN A 1 733 ? 37.886 -11.804 -19.539 1.00 72.81 733 GLN A O 1
ATOM 5677 N N . GLU A 1 734 ? 37.508 -13.759 -18.503 1.00 53.31 734 GLU A N 1
ATOM 5678 C CA . GLU A 1 734 ? 38.743 -13.793 -17.705 1.00 53.31 734 GLU A CA 1
ATOM 5679 C C . GLU A 1 734 ? 39.796 -14.657 -18.428 1.00 53.31 734 GLU A C 1
ATOM 5681 O O . GLU A 1 734 ? 39.440 -15.498 -19.261 1.00 53.31 734 GLU A O 1
ATOM 5686 N N . TRP A 1 735 ? 41.078 -14.431 -18.124 1.00 39.47 735 TRP A N 1
ATOM 5687 C CA . TRP A 1 735 ? 42.253 -14.957 -18.837 1.00 39.47 735 TRP A CA 1
ATOM 5688 C C . TRP A 1 735 ? 43.156 -15.835 -17.961 1.00 39.47 735 TRP A C 1
ATOM 5690 O O . TRP A 1 735 ? 43.274 -15.544 -16.750 1.00 39.47 735 TRP A O 1
#

Secondary structure (DSSP, 8-state):
---------------------------PPPSEEEEEEEEES-TTS-EEEEEEEEETTEEEEEEEES-TTEEEEEEB-HHHHHHS-GGGSB--S--SSS-EEEEEEES-SSSEEEEEEEETTTTEEE--EEEEEEEEEEEE----S-PPP--PPSEEEE-PEEES-TTS-EEEEEEEEETTEEEEEEEETT---SEEESS-TTTTTTS-GGGSEE----TTS-EEEEEEES-SSS-EEEEEEETTTTEEEEEEEEE-GGG-EE-------EEEEEETTSS--EEEEEEETTTTEEEEEESSTTEEEEEETTEEEE-S-TTSSEEEEEE--BTEEEEEEEEE-SSSS-EEEEEEEEEESSS--GGGGGG-------PPPPP--------TT--EEEEPP-SS--SEEEEEEGGG-EEEEETTS-EEEEE-TTPPPPTT--TTEEEEESPP-SEEE--GGGHHHHHHTT-GGGEEEESS-GGG---HHHHHHHHHTSSEE-EETTEE-HHHHHHTT---EEEEGGGGG-HHHHHHHHHTT--EEEE-GGG-SSHHHHHHTHHHHHHHHT-HHHHHHHHHHHHHHHHT----TTS--EEEEEEE-TTS-EEE--TTSHHHHHHHHTTPEE-S-SS-SSSSSSEEE-HHHHHHHHTT-SEEEEEETTSPPPSSHHHHHTT-GGGGG-HHHHTT-EEEEEGGGGG-GGGHHHHHHHHHHHHHT-----TT-SEEEPPS---

Sequence (735 aa):
MKRIISLFIVLTILFSLGTSSSLATQQVPEDGLYSIGVHSSSKMFRITNCLLQVQQGKMTAILTLSSKNYGYLYPGTVTQADAAPRNSWIPPEDSSQSVYTFRVPISVLDKPVEVAAWSKKYEKWYERQLTFLSGSLRPEEQTPQKSEPLVIDDGRYLVAVHTDSPLLKIEHCVLAVADGKMQAEITIKDSKYGFLYSGLAKDALQADISEHIALLPDDDGKATTVLPISALDEDLPLATWSDKKKLWYNRTIRLDSKSLEPVKTETTASFTFTGGSGRTTISLTNLDETTGLATISFSSSNYTQVKIDESIYLNENPSGDSTFTLPLTVNGQTLISAETVAMSQPRWIDYSLYLFTDGTDATQMMGNSNKPEKTQAPSSTIQQLNIDGLNYLGDMQLEYAHNMAIRMYEGGFRLIQTTNGRNYLLVPQEQTLPDGLPENIILLYQPLDKIYLVASAAMCLIDSIGALPNLRFTGTKIDSWHIPAAKEAMGNGSLLYAGKYSAPDYELLLSGGCDLTVQSTMILHAPEVQEKFKELGIPMFIDMAGLESHPLGRTEWIKVYGVLLGKEEAAQEIFKVQKDIVEALTIDATQAISIAFFYINSNGAVVSKPASDYIPALIRLAGGTYLGPESRTSSTASVTMEMEAFYALARDADCLIYNAAIDTAPKNMTEFLAKSELLSDFKAVKEGRVYAASGALYQSSHRFGDAVKELYDIFTQDSTSTSNSFFQKIPDQEW

Radius of gyration: 39.72 Å; Cα contacts (8 Å, |Δi|>4): 1484; chains: 1; bounding box: 131×54×119 Å

Nearest PDB structures (foldseek):
  5y8b-assembly1_A  TM=7.408E-01  e=8.187E-10  Roseiflexus sp. RS-1
  4pag-assembly1_A  TM=6.366E-01  e=3.040E-10  Sulfurospirillum deleyianum DSM 6946
  3r5t-assembly1_A  TM=6.968E-01  e=6.589E-09  Vibrio cholerae
  6mfl-assembly1_A  TM=7.391E-01  e=1.759E-07  Acinetobacter baumannii
  6mfl-assembly2_B  TM=7.106E-01  e=7.638E-08  Acinetobacter baumannii

Solvent-accessible surface area (backbone atoms only — not comparable to full-atom values): 41361 Å² total; per-residue (Å²): 131,91,77,91,84,82,90,81,89,80,91,88,81,88,84,87,79,86,81,74,87,69,73,78,71,76,71,73,68,70,72,45,38,22,40,37,48,69,50,56,78,39,88,88,60,42,67,76,49,34,38,38,38,28,52,92,81,44,40,33,36,40,42,28,36,80,53,79,49,54,55,33,38,26,84,33,50,41,74,54,50,76,70,46,61,77,88,70,45,39,50,50,81,60,83,90,68,99,64,35,38,34,75,45,70,48,92,73,63,72,42,77,41,48,33,14,38,27,25,66,84,73,77,43,67,39,80,37,38,40,28,40,35,65,98,47,58,41,75,44,74,75,78,66,80,81,64,80,74,83,80,67,70,72,44,50,22,35,36,51,68,48,53,82,39,101,80,63,39,66,76,47,35,38,39,37,31,52,98,86,42,41,34,34,41,36,32,28,48,75,49,73,42,52,30,36,29,93,32,48,33,77,49,65,71,71,55,58,74,90,65,44,46,70,42,68,55,50,99,87,26,39,23,69,50,77,41,85,44,94,66,65,74,40,78,41,54,28,17,43,28,30,70,95,72,75,45,62,37,71,44,36,42,24,40,39,69,92,44,57,44,69,51,79,72,84,57,85,56,27,65,37,70,48,66,65,88,81,80,63,56,75,43,80,78,45,74,40,78,81,60,31,39,30,31,33,33,33,70,42,57,42,39,56,35,39,34,43,91,79,46,54,44,51,41,77,30,90,86,43,52,15,25,38,77,37,82,49,40,73,67,39,70,34,66,36,34,35,30,26,57,82,47,102,58,74,43,77,42,52,33,41,37,28,31,16,57,87,71,51,65,29,67,71,64,72,72,75,82,68,81,89,70,99,70,77,84,84,78,82,70,80,74,88,81,83,53,74,85,57,58,76,73,48,69,62,92,72,91,55,45,68,52,52,49,43,38,36,29,60,94,69,28,35,37,42,35,35,73,38,74,48,34,37,38,38,40,41,68,95,63,82,84,56,78,85,71,64,91,69,55,45,74,42,68,36,83,55,57,28,22,34,43,44,32,64,44,52,49,35,34,34,43,74,49,71,44,48,82,29,35,35,27,24,34,60,55,68,87,76,54,71,52,65,68,63,38,49,29,44,74,73,62,61,28,39,75,40,42,32,80,93,50,60,37,62,66,60,39,59,78,69,53,44,61,34,35,36,33,34,67,72,46,74,82,30,58,73,52,55,53,49,33,58,77,68,70,34,45,75,48,71,49,49,48,90,69,38,44,45,46,65,8,35,22,44,50,24,46,58,49,8,62,65,63,78,27,50,70,50,20,50,50,52,40,47,54,31,48,53,52,52,75,69,56,86,71,57,78,91,72,44,47,38,33,32,53,31,38,69,49,101,84,54,34,32,38,30,44,23,54,54,37,38,67,46,37,37,40,42,74,32,38,32,42,71,44,67,46,69,51,52,83,54,97,54,93,43,28,79,44,53,52,70,60,50,43,77,68,42,33,80,22,59,27,38,35,35,42,25,63,84,47,84,64,50,82,19,46,68,56,48,36,72,67,40,70,75,51,67,71,17,44,12,57,75,68,64,34,35,28,31,33,41,49,43,55,71,44,30,34,63,44,44,20,57,51,21,48,54,47,27,27,59,70,76,65,74,60,78,92,56,100,85,57,52,67,46,70,42,38,88,60,88,135